Protein AF-R1G644-F1 (afdb_monomer_lite)

Structure (mmCIF, N/CA/C/O backbone):
data_AF-R1G644-F1
#
_entry.id   AF-R1G644-F1
#
loop_
_atom_site.group_PDB
_atom_site.id
_atom_site.type_symbol
_atom_site.label_atom_id
_atom_site.label_alt_id
_atom_site.label_comp_id
_atom_site.label_asym_id
_atom_site.label_entity_id
_atom_site.label_seq_id
_atom_site.pdbx_PDB_ins_code
_atom_site.Cartn_x
_atom_site.Cartn_y
_atom_site.Cartn_z
_atom_site.occupancy
_atom_site.B_iso_or_equiv
_atom_site.auth_seq_id
_atom_site.auth_comp_id
_atom_site.auth_asym_id
_atom_site.auth_atom_id
_atom_site.pdbx_PDB_model_num
ATOM 1 N N . MET A 1 1 ? -68.401 17.381 -18.841 1.00 56.94 1 MET A N 1
ATOM 2 C CA . MET A 1 1 ? -67.229 17.124 -17.977 1.00 56.94 1 MET A CA 1
ATOM 3 C C . MET A 1 1 ? -65.941 17.138 -18.787 1.00 56.94 1 MET A C 1
ATOM 5 O O . MET A 1 1 ? -65.345 18.198 -18.790 1.00 56.94 1 MET A O 1
ATOM 9 N N . LEU A 1 2 ? -65.553 16.094 -19.541 1.00 52.44 2 LEU A N 1
ATOM 10 C CA . LEU A 1 2 ? -64.225 16.064 -20.200 1.00 52.44 2 LEU A CA 1
ATOM 11 C C . LEU A 1 2 ? -63.877 17.315 -21.042 1.00 52.44 2 LEU A C 1
ATOM 13 O O . LEU A 1 2 ? -62.781 17.836 -20.904 1.00 52.44 2 LEU A O 1
ATOM 17 N N . ALA A 1 3 ? -64.809 17.825 -21.859 1.00 64.06 3 ALA A N 1
ATOM 18 C CA . ALA A 1 3 ? -64.589 19.040 -22.658 1.00 64.06 3 ALA A CA 1
ATOM 19 C C . ALA A 1 3 ? -64.316 20.290 -21.794 1.00 64.06 3 ALA A C 1
ATOM 21 O O . ALA A 1 3 ? -63.320 20.964 -22.008 1.00 64.06 3 ALA A O 1
ATOM 22 N N . SER A 1 4 ? -65.129 20.514 -20.756 1.00 72.19 4 SER A N 1
ATOM 23 C CA . SER A 1 4 ? -64.980 21.633 -19.808 1.00 72.19 4 SER A CA 1
ATOM 24 C C . SER A 1 4 ? -63.633 21.622 -19.079 1.00 72.19 4 SER A C 1
ATOM 26 O O . SER A 1 4 ? -63.078 22.678 -18.816 1.00 72.19 4 SER A O 1
ATOM 28 N N . TYR A 1 5 ? -63.101 20.434 -18.772 1.00 68.31 5 TYR A N 1
ATOM 29 C CA . TYR A 1 5 ? -61.785 20.287 -18.142 1.00 68.31 5 TYR A CA 1
ATOM 30 C C . TYR A 1 5 ? -60.635 20.576 -19.124 1.00 68.31 5 TYR A C 1
ATOM 32 O O . TYR A 1 5 ? -59.587 21.083 -18.737 1.00 68.31 5 TYR A O 1
ATOM 40 N N . ILE A 1 6 ? -60.835 20.291 -20.415 1.00 79.62 6 ILE A N 1
ATOM 41 C CA . ILE A 1 6 ? -59.893 20.675 -21.474 1.00 79.62 6 ILE A CA 1
ATOM 42 C C . ILE A 1 6 ? -59.939 22.194 -21.706 1.00 79.62 6 ILE A C 1
ATOM 44 O O . ILE A 1 6 ? -58.888 22.793 -21.901 1.00 79.62 6 ILE A O 1
ATOM 48 N N . GLU A 1 7 ? -61.113 22.829 -21.629 1.00 84.19 7 GLU A N 1
ATOM 49 C CA . GLU A 1 7 ? -61.245 24.293 -21.682 1.00 84.19 7 GLU A CA 1
ATOM 50 C C . GLU A 1 7 ? -60.553 24.973 -20.483 1.00 84.19 7 GLU A C 1
ATOM 52 O O . GLU A 1 7 ? -59.746 25.873 -20.704 1.00 84.19 7 GLU A O 1
ATOM 57 N N . GLU A 1 8 ? -60.735 24.484 -19.246 1.00 81.50 8 GLU A N 1
ATOM 58 C CA . GLU A 1 8 ? -59.981 24.966 -18.069 1.00 81.50 8 GLU A CA 1
ATOM 59 C C . GLU A 1 8 ? -58.456 24.843 -18.253 1.00 81.50 8 GLU A C 1
ATOM 61 O O . GLU A 1 8 ? -57.719 25.796 -18.000 1.00 81.50 8 GLU A O 1
ATOM 66 N N . LEU A 1 9 ? -57.968 23.692 -18.735 1.00 75.69 9 LEU A N 1
ATOM 67 C CA . LEU A 1 9 ? -56.535 23.473 -18.977 1.00 75.69 9 LEU A CA 1
ATOM 68 C C . LEU A 1 9 ? -55.963 24.340 -20.110 1.00 75.69 9 LEU A C 1
ATOM 70 O O . LEU A 1 9 ? -54.756 24.608 -20.115 1.00 75.69 9 LEU A O 1
ATOM 74 N N . LEU A 1 10 ? -56.793 24.767 -21.066 1.00 81.50 10 LEU A N 1
ATOM 75 C CA . LEU A 1 10 ? -56.404 25.676 -22.145 1.00 81.50 10 LEU A CA 1
ATOM 76 C C . LEU A 1 10 ? -56.365 27.132 -21.666 1.00 81.50 10 LEU A C 1
ATOM 78 O O . LEU A 1 10 ? -55.357 27.795 -21.908 1.00 81.50 10 LEU A O 1
ATOM 82 N N . GLU A 1 11 ? -57.382 27.600 -20.931 1.00 86.00 11 GLU A N 1
ATOM 83 C CA . GLU A 1 11 ? -57.360 28.934 -20.311 1.00 86.00 11 GLU A CA 1
ATOM 84 C C . GLU A 1 11 ? -56.160 29.097 -19.368 1.00 86.00 11 GLU A C 1
ATOM 86 O O . GLU A 1 11 ? -55.456 30.106 -19.427 1.00 86.00 11 GLU A O 1
ATOM 91 N N . GLU A 1 12 ? -55.882 28.101 -18.523 1.00 82.75 12 GLU A N 1
ATOM 92 C CA . GLU A 1 12 ? -54.762 28.174 -17.580 1.00 82.75 12 GLU A CA 1
ATOM 93 C C . GLU A 1 12 ? -53.403 28.138 -18.305 1.00 82.75 12 GLU A C 1
ATOM 95 O O . GLU A 1 12 ? -52.484 28.872 -17.941 1.00 82.75 12 GLU A O 1
ATOM 100 N N . ASN A 1 13 ? -53.281 27.384 -19.407 1.00 75.44 13 ASN A N 1
ATOM 101 C CA . ASN A 1 13 ? -52.099 27.453 -20.277 1.00 75.44 13 ASN A CA 1
ATOM 102 C C . ASN A 1 13 ? -51.906 28.844 -20.899 1.00 75.44 13 ASN A C 1
ATOM 104 O O . ASN A 1 13 ? -50.767 29.285 -21.062 1.00 75.44 13 ASN A O 1
ATOM 108 N N . GLU A 1 14 ? -52.986 29.530 -21.271 1.00 82.62 14 GLU A N 1
ATOM 109 C CA . GLU A 1 14 ? -52.919 30.870 -21.855 1.00 82.62 14 GLU A CA 1
ATOM 110 C C . GLU A 1 14 ? -52.507 31.914 -20.799 1.00 82.62 14 GLU A C 1
ATOM 112 O O . GLU A 1 14 ? -51.565 32.676 -21.032 1.00 82.62 14 GLU A O 1
ATOM 117 N N . ARG A 1 15 ? -53.074 31.852 -19.583 1.00 78.81 15 ARG A N 1
ATOM 118 C CA . ARG A 1 15 ? -52.656 32.675 -18.425 1.00 78.81 15 ARG A CA 1
ATOM 119 C C . ARG A 1 15 ? -51.181 32.482 -18.062 1.00 78.81 15 ARG A C 1
ATOM 121 O O . ARG A 1 15 ? -50.470 33.462 -17.823 1.00 78.81 15 ARG A O 1
ATOM 128 N N . LEU A 1 16 ? -50.699 31.236 -18.039 1.00 69.25 16 LEU A N 1
ATOM 129 C CA . LEU A 1 16 ? -49.292 30.920 -17.765 1.00 69.25 16 LEU A CA 1
ATOM 130 C C . LEU A 1 16 ? -48.363 31.439 -18.874 1.00 69.25 16 LEU A C 1
ATOM 132 O O . LEU A 1 16 ? -47.293 31.977 -18.583 1.00 69.25 16 LEU A O 1
ATOM 136 N N . ARG A 1 17 ? -48.777 31.349 -20.145 1.00 73.62 17 ARG A N 1
ATOM 137 C CA . ARG A 1 17 ? -48.009 31.880 -21.285 1.00 73.62 17 ARG A CA 1
ATOM 138 C C . ARG A 1 17 ? -47.917 33.399 -21.271 1.00 73.62 17 ARG A C 1
ATOM 140 O O . ARG A 1 17 ? -46.831 33.920 -21.508 1.00 73.62 17 ARG A O 1
ATOM 147 N N . ASP A 1 18 ? -48.996 34.106 -20.956 1.00 67.56 18 ASP A N 1
ATOM 148 C CA . ASP A 1 18 ? -48.973 35.570 -20.885 1.00 67.56 18 ASP A CA 1
ATOM 149 C C . ASP A 1 18 ? -48.249 36.085 -19.635 1.00 67.56 18 ASP A C 1
ATOM 151 O O . ASP A 1 18 ? -47.511 37.070 -19.718 1.00 67.56 18 ASP A O 1
ATOM 155 N N . SER A 1 19 ? -48.312 35.354 -18.518 1.00 66.06 19 SER A N 1
ATOM 156 C CA . SER A 1 19 ? -47.441 35.607 -17.360 1.00 66.06 19 SER A CA 1
ATOM 157 C C . SER A 1 19 ? -45.959 35.466 -17.731 1.00 66.06 19 SER A C 1
ATOM 159 O O . SER A 1 19 ? -45.160 36.350 -17.419 1.00 66.06 19 SER A O 1
ATOM 161 N N . ASN A 1 20 ? -45.594 34.413 -18.474 1.00 57.31 20 ASN A N 1
ATOM 162 C CA . ASN A 1 20 ? -44.212 34.192 -18.904 1.00 57.31 20 ASN A CA 1
ATOM 163 C C . ASN A 1 20 ? -43.753 35.151 -20.027 1.00 57.31 20 ASN A C 1
ATOM 165 O O . ASN A 1 20 ? -42.566 35.440 -20.169 1.00 57.31 20 ASN A O 1
ATOM 169 N N . ARG A 1 21 ? -44.678 35.696 -20.828 1.00 57.25 21 ARG A N 1
ATOM 170 C CA . ARG A 1 21 ? -44.375 36.775 -21.788 1.00 57.25 21 ARG A CA 1
ATOM 171 C C . ARG A 1 21 ? -44.094 38.092 -21.069 1.00 57.25 21 ARG A C 1
ATOM 173 O O . ARG A 1 21 ? -43.170 38.795 -21.465 1.00 57.25 21 ARG A O 1
ATOM 180 N N . ASN A 1 22 ? -44.817 38.388 -19.987 1.00 49.06 22 ASN A N 1
ATOM 181 C CA . ASN A 1 22 ? -44.555 39.569 -19.167 1.00 49.06 22 ASN A CA 1
ATOM 182 C C . ASN A 1 22 ? -43.185 39.492 -18.466 1.00 49.06 22 ASN A C 1
ATOM 184 O O . ASN A 1 22 ? -42.434 40.466 -18.535 1.00 49.06 22 ASN A O 1
ATOM 188 N N . SER A 1 23 ? -42.801 38.346 -17.885 1.00 50.41 23 SER A N 1
ATOM 189 C CA . SER A 1 23 ? -41.457 38.154 -17.301 1.00 50.41 23 SER A CA 1
ATOM 190 C C . SER A 1 23 ? -40.329 38.198 -18.345 1.00 50.41 23 SER A C 1
ATOM 192 O O . SER A 1 23 ? -39.257 38.734 -18.070 1.00 50.41 23 SER A O 1
ATOM 194 N N . SER A 1 24 ? -40.579 37.727 -19.572 1.00 42.78 24 SER A N 1
ATOM 195 C CA . SER A 1 24 ? -39.603 37.741 -20.679 1.00 42.78 24 SER A CA 1
ATOM 196 C C . SER A 1 24 ? -39.266 39.142 -21.225 1.00 42.78 24 SER A C 1
ATOM 198 O O . SER A 1 24 ? -38.386 39.274 -22.074 1.00 42.78 24 SER A O 1
ATOM 200 N N . SER A 1 25 ? -39.924 40.205 -20.749 1.00 38.16 25 SER A N 1
ATOM 201 C CA . SER A 1 25 ? -39.759 41.580 -21.261 1.00 38.16 25 SER A CA 1
ATOM 202 C C . SER A 1 25 ? -38.389 42.221 -20.974 1.00 38.16 25 SER A C 1
ATOM 204 O O . SER A 1 25 ? -38.117 43.312 -21.471 1.00 38.16 25 SER A O 1
ATOM 206 N N . ALA A 1 26 ? -37.545 41.589 -20.149 1.00 40.06 26 ALA A N 1
ATOM 207 C CA . ALA A 1 26 ? -36.379 42.215 -19.519 1.00 40.06 26 ALA A CA 1
ATOM 208 C C . ALA A 1 26 ? -35.017 41.561 -19.847 1.00 40.06 26 ALA A C 1
ATOM 210 O O . ALA A 1 26 ? -34.071 41.708 -19.076 1.00 40.06 26 ALA A O 1
ATOM 211 N N . SER A 1 27 ? -34.873 40.873 -20.988 1.00 35.47 27 SER A N 1
ATOM 212 C CA . SER A 1 27 ? -33.549 40.456 -21.488 1.00 35.47 27 SER A CA 1
ATOM 213 C C . SER A 1 27 ? -33.466 40.469 -23.018 1.00 35.47 27 SER A C 1
ATOM 215 O O . SER A 1 27 ? -33.859 39.522 -23.698 1.00 35.47 27 SER A O 1
ATOM 217 N N . ALA A 1 28 ? -32.940 41.565 -23.571 1.00 31.66 28 ALA A N 1
ATOM 218 C CA . ALA A 1 28 ? -32.570 41.665 -24.981 1.00 31.66 28 ALA A CA 1
ATOM 219 C C . ALA A 1 28 ? -31.059 41.423 -25.131 1.00 31.66 28 ALA A C 1
ATOM 221 O O . ALA A 1 28 ? -30.255 42.162 -24.563 1.00 31.66 28 ALA A O 1
ATOM 222 N N . LEU A 1 29 ? -30.670 40.398 -25.897 1.00 32.19 29 LEU A N 1
ATOM 223 C CA . LEU A 1 29 ? -29.263 40.034 -26.094 1.00 32.19 29 LEU A CA 1
ATOM 224 C C . LEU A 1 29 ? -28.493 41.093 -26.907 1.00 32.19 29 LEU A C 1
ATOM 226 O O . LEU A 1 29 ? -28.961 41.500 -27.973 1.00 32.19 29 LEU A O 1
ATOM 230 N N . PRO A 1 30 ? -27.245 41.403 -26.521 1.00 31.50 30 PRO A N 1
ATOM 231 C CA . PRO A 1 30 ? -26.204 41.850 -27.439 1.00 31.50 30 PRO A CA 1
ATOM 232 C C . PRO A 1 30 ? -25.427 40.650 -28.013 1.00 31.50 30 PRO A C 1
ATOM 234 O O . PRO A 1 30 ? -25.040 39.733 -27.292 1.00 31.50 30 PRO A O 1
ATOM 237 N N . THR A 1 31 ? -25.159 40.668 -29.319 1.00 31.69 31 THR A N 1
ATOM 238 C CA . THR A 1 31 ? -24.275 39.708 -30.011 1.00 31.69 31 THR A CA 1
ATOM 239 C C . THR A 1 31 ? -22.790 39.884 -29.635 1.00 31.69 31 THR A C 1
ATOM 241 O O . THR A 1 31 ? -22.399 40.973 -29.211 1.00 31.69 31 THR A O 1
ATOM 244 N N . PRO A 1 32 ? -21.942 38.845 -29.795 1.00 36.25 32 PRO A N 1
ATOM 245 C CA . PRO A 1 32 ? -20.604 38.805 -29.196 1.00 36.25 32 PRO A CA 1
ATOM 246 C C . PRO A 1 32 ? -19.585 39.740 -29.860 1.00 36.25 32 PRO A C 1
ATOM 248 O O . PRO A 1 32 ? -19.647 40.001 -31.061 1.00 36.25 32 PRO A O 1
ATOM 251 N N . ASN A 1 33 ? -18.587 40.166 -29.080 1.00 27.05 33 ASN A N 1
ATOM 252 C CA . ASN A 1 33 ? -17.349 40.775 -29.570 1.00 27.05 33 ASN A CA 1
ATOM 253 C C . ASN A 1 33 ? -16.166 40.468 -28.632 1.00 27.05 33 ASN A C 1
ATOM 255 O O . ASN A 1 33 ? -16.351 40.031 -27.498 1.00 27.05 33 ASN A O 1
ATOM 259 N N . THR A 1 34 ? -14.949 40.643 -29.144 1.00 26.47 34 THR A N 1
ATOM 260 C CA . THR A 1 34 ? -13.733 39.973 -28.647 1.00 26.47 34 THR A CA 1
ATOM 261 C C . THR A 1 34 ? -12.856 40.847 -27.730 1.00 26.47 34 THR A C 1
ATOM 263 O O . THR A 1 34 ? -12.766 42.058 -27.925 1.00 26.47 34 THR A O 1
ATOM 266 N N . THR A 1 35 ? -12.017 40.176 -26.922 1.00 26.33 35 THR A N 1
ATOM 267 C CA . THR A 1 35 ? -10.685 40.600 -26.397 1.00 26.33 35 THR A CA 1
ATOM 268 C C . THR A 1 35 ? -10.574 41.325 -25.036 1.00 26.33 35 THR A C 1
ATOM 270 O O . THR A 1 35 ? -11.475 42.015 -24.581 1.00 26.33 35 THR A O 1
ATOM 273 N N . THR A 1 36 ? -9.365 41.190 -24.457 1.00 27.02 36 THR A N 1
ATOM 274 C CA . THR A 1 36 ? -8.696 41.992 -23.396 1.00 27.02 36 THR A CA 1
ATOM 275 C C . THR A 1 36 ? -9.156 41.903 -21.929 1.00 27.02 36 THR A C 1
ATOM 277 O O . THR A 1 36 ? -9.916 42.728 -21.445 1.00 27.02 36 THR A O 1
ATOM 280 N N . VAL A 1 37 ? -8.549 40.940 -21.218 1.00 29.06 37 VAL A N 1
ATOM 281 C CA . VAL A 1 37 ? -7.791 41.068 -19.943 1.00 29.06 37 VAL A CA 1
ATOM 282 C C . VAL A 1 37 ? -7.935 42.371 -19.126 1.00 29.06 37 VAL A C 1
ATOM 284 O O . VAL A 1 37 ? -7.459 43.414 -19.573 1.00 29.06 37 VAL A O 1
ATOM 287 N N . ALA A 1 38 ? -8.394 42.246 -17.871 1.00 27.06 38 ALA A N 1
ATOM 288 C CA . ALA A 1 38 ? -7.902 42.959 -16.674 1.00 27.06 38 ALA A CA 1
ATOM 289 C C . ALA A 1 38 ? -8.466 42.303 -15.386 1.00 27.06 38 ALA A C 1
ATOM 291 O O . ALA A 1 38 ? -9.475 41.603 -15.451 1.00 27.06 38 ALA A O 1
ATOM 292 N N . ASP A 1 39 ? -7.817 42.514 -14.237 1.00 28.56 39 ASP A N 1
ATOM 293 C CA . ASP A 1 39 ? -8.126 41.861 -12.953 1.00 28.56 39 ASP A CA 1
ATOM 294 C C . ASP A 1 39 ? -9.308 42.481 -12.177 1.00 28.56 39 ASP A C 1
ATOM 296 O O . ASP A 1 39 ? -9.438 43.704 -12.103 1.00 28.56 39 ASP A O 1
ATOM 300 N N . ALA A 1 40 ? -10.098 41.634 -11.502 1.00 27.23 40 ALA A N 1
ATOM 301 C CA . ALA A 1 40 ? -10.923 41.993 -10.341 1.00 27.23 40 ALA A CA 1
ATOM 302 C C . ALA A 1 40 ? -11.304 40.739 -9.523 1.00 27.23 40 ALA A C 1
ATOM 304 O O . ALA A 1 40 ? -11.810 39.768 -10.082 1.00 27.23 40 ALA A O 1
ATOM 305 N N . GLU A 1 41 ? -11.112 40.772 -8.201 1.00 33.72 41 GLU A N 1
ATOM 306 C CA . GLU A 1 41 ? -11.758 39.828 -7.274 1.00 33.72 41 GLU A CA 1
ATOM 307 C C . GLU A 1 41 ? -13.231 40.219 -7.049 1.00 33.72 41 GLU A C 1
ATOM 309 O O . GLU A 1 41 ? -13.542 41.412 -6.981 1.00 33.72 41 GLU A O 1
ATOM 314 N N . PRO A 1 42 ? -14.120 39.241 -6.810 1.00 30.30 42 PRO A N 1
ATOM 315 C CA . PRO A 1 42 ? -15.331 39.457 -6.029 1.00 30.30 42 PRO A CA 1
ATOM 316 C C . PRO A 1 42 ? -15.363 38.589 -4.761 1.00 30.30 42 PRO A C 1
ATOM 318 O O . PRO A 1 42 ? -15.124 37.383 -4.787 1.00 30.30 42 PRO A O 1
ATOM 321 N N . GLN A 1 43 ? -15.728 39.218 -3.645 1.00 27.02 43 GLN A N 1
ATOM 322 C CA . GLN A 1 43 ? -16.174 38.536 -2.430 1.00 27.02 43 GLN A CA 1
ATOM 323 C C . GLN A 1 43 ? -17.667 38.191 -2.549 1.00 27.02 43 GLN A C 1
ATOM 325 O O . GLN A 1 43 ? -18.418 38.968 -3.135 1.00 27.02 43 GLN A O 1
ATOM 330 N N . GLY A 1 44 ? -18.103 37.132 -1.861 1.00 28.59 44 GLY A N 1
ATOM 331 C CA . GLY A 1 44 ? -19.493 36.990 -1.410 1.00 28.59 44 GLY A CA 1
ATOM 332 C C . GLY A 1 44 ? -20.418 36.094 -2.243 1.00 28.59 44 GLY A C 1
ATOM 333 O O . GLY A 1 44 ? -20.444 36.150 -3.465 1.00 28.59 44 GLY A O 1
ATOM 334 N N . ASP A 1 45 ? -21.194 35.306 -1.499 1.00 32.84 45 ASP A N 1
ATOM 335 C CA . ASP A 1 45 ? -22.561 34.852 -1.765 1.00 32.84 45 ASP A CA 1
ATOM 336 C C . ASP A 1 45 ? -22.882 34.196 -3.123 1.00 32.84 45 ASP A C 1
ATOM 338 O O . ASP A 1 45 ? -23.320 34.831 -4.079 1.00 32.84 45 ASP A O 1
ATOM 342 N N . ALA A 1 46 ? -22.808 32.861 -3.131 1.00 27.92 46 ALA A N 1
ATOM 343 C CA . ALA A 1 46 ? -23.511 32.000 -4.080 1.00 27.92 46 ALA A CA 1
ATOM 344 C C . ALA A 1 46 ? -24.107 30.790 -3.335 1.00 27.92 46 ALA A C 1
ATOM 346 O O . ALA A 1 46 ? -23.430 29.787 -3.109 1.00 27.92 46 ALA A O 1
ATOM 347 N N . ALA A 1 47 ? -25.372 30.912 -2.928 1.00 33.94 47 ALA A N 1
ATOM 348 C CA . ALA A 1 47 ? -26.212 29.796 -2.495 1.00 33.94 47 ALA A CA 1
ATOM 349 C C . ALA A 1 47 ? -27.201 29.430 -3.616 1.00 33.94 47 ALA A C 1
ATOM 351 O O . ALA A 1 47 ? -27.535 30.284 -4.434 1.00 33.94 47 ALA A O 1
ATOM 352 N N . ASP A 1 48 ? -27.644 28.172 -3.615 1.00 38.06 48 ASP A N 1
ATOM 353 C CA . ASP A 1 48 ? -28.742 27.579 -4.391 1.00 38.06 48 ASP A CA 1
ATOM 354 C C . ASP A 1 48 ? -28.810 27.857 -5.905 1.00 38.06 48 ASP A C 1
ATOM 356 O O . ASP A 1 48 ? -29.264 28.911 -6.347 1.00 38.06 48 ASP A O 1
ATOM 360 N N . ASN A 1 49 ? -28.466 26.834 -6.706 1.00 33.88 49 ASN A N 1
ATOM 361 C CA . ASN A 1 49 ? -29.259 26.330 -7.850 1.00 33.88 49 ASN A CA 1
ATOM 362 C C . ASN A 1 49 ? -28.545 25.136 -8.538 1.00 33.88 49 ASN A C 1
ATOM 364 O O . ASN A 1 49 ? -27.929 25.307 -9.586 1.00 33.88 49 ASN A O 1
ATOM 368 N N . ASP A 1 50 ? -28.627 23.929 -7.958 1.00 35.53 50 ASP A N 1
ATOM 369 C CA . ASP A 1 50 ? -28.135 22.674 -8.590 1.00 35.53 50 ASP A CA 1
ATOM 370 C C . ASP A 1 50 ? -29.083 21.460 -8.390 1.00 35.53 50 ASP A C 1
ATOM 372 O O . ASP A 1 50 ? -28.860 20.377 -8.922 1.00 35.53 50 ASP A O 1
ATOM 376 N N . ASP A 1 51 ? -30.185 21.620 -7.644 1.00 40.84 51 ASP A N 1
ATOM 377 C CA . ASP A 1 51 ? -31.034 20.503 -7.178 1.00 40.84 51 ASP A CA 1
ATOM 378 C C . ASP A 1 51 ? -32.140 20.062 -8.173 1.00 40.84 51 ASP A C 1
ATOM 380 O O . ASP A 1 51 ? -32.994 19.239 -7.839 1.00 40.84 51 ASP A O 1
ATOM 384 N N . THR A 1 52 ? -32.167 20.599 -9.401 1.00 40.22 52 THR A N 1
ATOM 385 C CA . THR A 1 52 ? -33.309 20.458 -10.334 1.00 40.22 52 THR A CA 1
ATOM 386 C C . THR A 1 52 ? -33.121 19.487 -11.508 1.00 40.22 52 THR A C 1
ATOM 388 O O . THR A 1 52 ? -34.111 19.167 -12.167 1.00 40.22 52 THR A O 1
ATOM 391 N N . GLU A 1 53 ? -31.923 18.938 -11.751 1.00 43.44 53 GLU A N 1
ATOM 392 C CA . GLU A 1 53 ? -31.688 17.934 -12.810 1.00 43.44 53 GLU A CA 1
ATOM 393 C C . GLU A 1 53 ? -31.202 16.575 -12.266 1.00 43.44 53 GLU A C 1
ATOM 395 O O . GLU A 1 53 ? -30.029 16.208 -12.362 1.00 43.44 53 GLU A O 1
ATOM 400 N N . ARG A 1 54 ? -32.130 15.757 -11.742 1.00 43.25 54 ARG A N 1
ATOM 401 C CA . ARG A 1 54 ? -31.864 14.341 -11.418 1.00 43.25 54 ARG A CA 1
ATOM 402 C C . ARG A 1 54 ? -32.913 13.371 -11.957 1.00 43.25 54 ARG A C 1
ATOM 404 O O . ARG A 1 54 ? -34.108 13.640 -11.971 1.00 43.25 54 ARG A O 1
ATOM 411 N N . ASN A 1 55 ? -32.430 12.211 -12.404 1.00 44.03 55 ASN A N 1
ATOM 412 C CA . ASN A 1 55 ? -33.239 11.154 -13.008 1.00 44.03 55 ASN A CA 1
ATOM 413 C C . ASN A 1 55 ? -34.053 10.396 -11.933 1.00 44.03 55 ASN A C 1
ATOM 415 O O . ASN A 1 55 ? -33.436 9.758 -11.077 1.00 44.03 55 ASN A O 1
ATOM 419 N N . PRO A 1 56 ? -35.401 10.386 -11.992 1.00 49.97 56 PRO A N 1
ATOM 420 C CA . PRO A 1 56 ? -36.256 9.768 -10.973 1.00 49.97 56 PRO A CA 1
ATOM 421 C C . PRO A 1 56 ? -36.246 8.226 -10.964 1.00 49.97 56 PRO A C 1
ATOM 423 O O . PRO A 1 56 ? -36.972 7.625 -10.185 1.00 49.97 56 PRO A O 1
ATOM 426 N N . LEU A 1 57 ? -35.442 7.571 -11.811 1.00 40.28 57 LEU A N 1
ATOM 427 C CA . LEU A 1 57 ? -35.246 6.111 -11.809 1.00 40.28 57 LEU A CA 1
ATOM 428 C C . LEU A 1 57 ? -34.063 5.640 -10.935 1.00 40.28 57 LEU A C 1
ATOM 430 O O . LEU A 1 57 ? -33.719 4.461 -10.961 1.00 40.28 57 LEU A O 1
ATOM 434 N N . LEU A 1 58 ? -33.415 6.546 -10.194 1.00 42.94 58 LEU A N 1
ATOM 435 C CA . LEU A 1 58 ? -32.314 6.242 -9.273 1.00 42.94 58 LEU A CA 1
ATOM 436 C C . LEU A 1 58 ? -32.741 6.511 -7.823 1.00 42.94 58 LEU A C 1
ATOM 438 O O . LEU A 1 58 ? -32.362 7.524 -7.237 1.00 42.94 58 LEU A O 1
ATOM 442 N N . GLU A 1 59 ? -33.536 5.601 -7.257 1.00 43.25 59 GLU A N 1
ATOM 443 C CA . GLU A 1 59 ? -33.979 5.672 -5.854 1.00 43.25 59 GLU A CA 1
ATOM 444 C C . GLU A 1 59 ? -32.797 5.502 -4.869 1.00 43.25 59 GLU A C 1
ATOM 446 O O . GLU A 1 59 ? -32.753 6.158 -3.827 1.00 43.25 59 GLU A O 1
ATOM 451 N N . ASP A 1 60 ? -31.777 4.716 -5.238 1.00 40.72 60 ASP A N 1
ATOM 452 C CA . ASP A 1 60 ? -30.545 4.542 -4.457 1.00 40.72 60 ASP A CA 1
ATOM 453 C C . ASP A 1 60 ? -29.579 5.736 -4.598 1.00 40.72 60 ASP A C 1
ATOM 455 O O . ASP A 1 60 ? -28.751 5.820 -5.516 1.00 40.72 60 ASP A O 1
ATOM 459 N N . ARG A 1 61 ? -29.612 6.656 -3.624 1.00 43.38 61 ARG A N 1
ATOM 460 C CA . ARG A 1 61 ? -28.615 7.734 -3.477 1.00 43.38 61 ARG A CA 1
ATOM 461 C C . ARG A 1 61 ? -27.278 7.174 -2.968 1.00 43.38 61 ARG A C 1
ATOM 463 O O . ARG A 1 61 ? -26.978 7.259 -1.782 1.00 43.38 61 ARG A O 1
ATOM 470 N N . ALA A 1 62 ? -26.453 6.638 -3.869 1.00 42.47 62 ALA A N 1
ATOM 471 C CA . ALA A 1 62 ? -25.115 6.140 -3.532 1.00 42.47 62 ALA A CA 1
ATOM 472 C C . ALA A 1 62 ? -24.273 7.160 -2.727 1.00 42.47 62 ALA A C 1
ATOM 474 O O . ALA A 1 62 ? -24.390 8.376 -2.917 1.00 42.47 62 ALA A O 1
ATOM 475 N N . TRP A 1 63 ? -23.422 6.649 -1.825 1.00 49.62 63 TRP A N 1
ATOM 476 C CA . TRP A 1 63 ? -22.679 7.428 -0.824 1.00 49.62 63 TRP A CA 1
ATOM 477 C C . TRP A 1 63 ? -21.624 8.346 -1.468 1.00 49.62 63 TRP A C 1
ATOM 479 O O . TRP A 1 63 ? -20.451 7.997 -1.630 1.00 49.62 63 TRP A O 1
ATOM 489 N N . PHE A 1 64 ? -22.059 9.551 -1.828 1.00 42.09 64 PHE A N 1
ATOM 490 C CA . PHE A 1 64 ? -21.240 10.618 -2.387 1.00 42.09 64 PHE A CA 1
ATOM 491 C C . PHE A 1 64 ? -21.219 11.808 -1.426 1.00 42.09 64 PHE A C 1
ATOM 493 O O . PHE A 1 64 ? -22.249 12.443 -1.197 1.00 42.09 64 PHE A O 1
ATOM 500 N N . PHE A 1 65 ? -20.044 12.135 -0.884 1.00 47.41 65 PHE A N 1
ATOM 501 C CA . PHE A 1 65 ? -19.850 13.390 -0.159 1.00 47.41 65 PHE A CA 1
ATOM 502 C C . PHE A 1 65 ? -19.699 14.551 -1.152 1.00 47.41 65 PHE A C 1
ATOM 504 O O . PHE A 1 65 ? -18.732 14.535 -1.918 1.00 47.41 65 PHE A O 1
ATOM 511 N N . PRO A 1 66 ? -20.572 15.576 -1.122 1.00 41.06 66 PRO A N 1
ATOM 512 C CA . PRO A 1 66 ? -20.279 16.845 -1.769 1.00 41.06 66 PRO A CA 1
ATOM 513 C C . PRO A 1 66 ? -19.194 17.560 -0.953 1.00 41.06 66 PRO A C 1
ATOM 515 O O . PRO A 1 66 ? -19.446 18.091 0.130 1.00 41.06 66 PRO A O 1
ATOM 518 N N . MET A 1 67 ? -17.962 17.540 -1.455 1.00 43.84 67 MET A N 1
ATOM 519 C CA . MET A 1 67 ? -16.947 18.516 -1.060 1.00 43.84 67 MET A CA 1
ATOM 520 C C . MET A 1 67 ? -17.096 19.720 -1.991 1.00 43.84 67 MET A C 1
ATOM 522 O O . MET A 1 67 ? -17.394 19.538 -3.167 1.00 43.84 67 MET A O 1
ATOM 526 N N . ASN A 1 68 ? -16.923 20.943 -1.481 1.00 43.22 68 ASN A N 1
ATOM 527 C CA . ASN A 1 68 ? -17.056 22.156 -2.297 1.00 43.22 68 ASN A CA 1
ATOM 528 C C . ASN A 1 68 ? -15.766 22.419 -3.102 1.00 43.22 68 ASN A C 1
ATOM 530 O O . ASN A 1 68 ? -15.057 23.402 -2.897 1.00 43.22 68 ASN A O 1
ATOM 534 N N . THR A 1 69 ? -15.436 21.453 -3.956 1.00 41.12 69 THR A N 1
ATOM 535 C CA . THR A 1 69 ? -14.337 21.419 -4.924 1.00 41.12 69 THR A CA 1
ATOM 536 C C . THR A 1 69 ? -14.863 20.734 -6.186 1.00 41.12 69 THR A C 1
ATOM 538 O O . THR A 1 69 ? -15.693 19.832 -6.100 1.00 41.12 69 THR A O 1
ATOM 541 N N . ALA A 1 70 ? -14.399 21.144 -7.369 1.00 42.72 70 ALA A N 1
ATOM 542 C CA . ALA A 1 70 ? -14.919 20.671 -8.661 1.00 42.72 70 ALA A CA 1
ATOM 543 C C . ALA A 1 70 ? -14.434 19.251 -9.051 1.00 42.72 70 ALA A C 1
ATOM 545 O O . ALA A 1 70 ? -14.065 18.997 -10.197 1.00 42.72 70 ALA A O 1
ATOM 546 N N . GLU A 1 71 ? -14.388 18.331 -8.086 1.00 51.94 71 GLU A N 1
ATOM 547 C CA . GLU A 1 71 ? -13.783 17.003 -8.201 1.00 51.94 71 GLU A CA 1
ATOM 548 C C . GLU A 1 71 ? -14.800 15.872 -7.989 1.00 51.94 71 GLU A C 1
ATOM 550 O O . GLU A 1 71 ? -15.847 16.033 -7.365 1.00 51.94 71 GLU A O 1
ATOM 555 N N . MET A 1 72 ? -14.479 14.686 -8.513 1.00 47.28 72 MET A N 1
ATOM 556 C CA . MET A 1 72 ? -15.334 13.502 -8.409 1.00 47.28 72 MET A CA 1
ATOM 557 C C . MET A 1 72 ? -15.525 13.079 -6.935 1.00 47.28 72 MET A C 1
ATOM 559 O O . MET A 1 72 ? -14.529 12.888 -6.232 1.00 47.28 72 MET A O 1
ATOM 563 N N . PRO A 1 73 ? -16.767 12.850 -6.461 1.00 54.41 73 PRO A N 1
ATOM 564 C CA . PRO A 1 73 ? -17.027 12.543 -5.058 1.00 54.41 73 PRO A CA 1
ATOM 565 C C . PRO A 1 73 ? -16.363 11.234 -4.607 1.00 54.41 73 PRO A C 1
ATOM 567 O O . PRO A 1 73 ? -16.451 10.192 -5.263 1.00 54.41 73 PRO A O 1
ATOM 570 N N . ILE A 1 74 ? -15.713 11.285 -3.442 1.00 55.03 74 ILE A N 1
ATOM 571 C CA . ILE A 1 74 ? -14.913 10.182 -2.897 1.00 55.03 74 ILE A CA 1
ATOM 572 C C . ILE A 1 74 ? -15.833 9.086 -2.338 1.00 55.03 74 ILE A C 1
ATOM 574 O O . ILE A 1 74 ? -16.265 9.145 -1.186 1.00 55.03 74 ILE A O 1
ATOM 578 N N . HIS A 1 75 ? -16.096 8.054 -3.141 1.00 55.97 75 HIS A N 1
ATOM 579 C CA . HIS A 1 75 ? -16.767 6.840 -2.675 1.00 55.97 75 HIS A CA 1
ATOM 580 C C . HIS A 1 75 ? -15.875 6.061 -1.691 1.00 55.97 75 HIS A C 1
ATOM 582 O O . HIS A 1 75 ? -14.793 5.583 -2.053 1.00 55.97 75 HIS A O 1
ATOM 588 N N . ILE A 1 76 ? -16.362 5.880 -0.462 1.00 60.38 76 ILE A N 1
ATOM 589 C CA . ILE A 1 76 ? -15.757 5.025 0.565 1.00 60.38 76 ILE A CA 1
ATOM 590 C C . ILE A 1 76 ? -16.679 3.819 0.757 1.00 60.38 76 ILE A C 1
ATOM 592 O O . ILE A 1 76 ? -17.798 3.971 1.230 1.00 60.38 76 ILE A O 1
ATOM 596 N N . GLY A 1 77 ? -16.213 2.623 0.387 1.00 57.03 77 GLY A N 1
ATOM 597 C CA . GLY A 1 77 ? -16.974 1.391 0.617 1.00 57.03 77 GLY A CA 1
ATOM 598 C C . GLY A 1 77 ? -17.050 1.048 2.106 1.00 57.03 77 GLY A C 1
ATOM 599 O O . GLY A 1 77 ? -16.080 1.248 2.836 1.00 57.03 77 GLY A O 1
ATOM 600 N N . GLU A 1 78 ? -18.179 0.499 2.550 1.00 57.50 78 GLU A N 1
ATOM 601 C CA . GLU A 1 78 ? -18.469 0.287 3.978 1.00 57.50 78 GLU A CA 1
ATOM 602 C C . GLU A 1 78 ? -17.495 -0.676 4.675 1.00 57.50 78 GLU A C 1
ATOM 604 O O . GLU A 1 78 ? -17.187 -0.502 5.851 1.00 57.50 78 GLU A O 1
ATOM 609 N N . ALA A 1 79 ? -16.927 -1.628 3.928 1.00 56.88 79 ALA A N 1
ATOM 610 C CA . ALA A 1 79 ? -15.893 -2.554 4.394 1.00 56.88 79 ALA A CA 1
ATOM 611 C C . ALA A 1 79 ? -14.480 -1.929 4.526 1.00 56.88 79 ALA A C 1
ATOM 613 O O . ALA A 1 79 ? -13.507 -2.651 4.734 1.00 56.88 79 ALA A O 1
ATOM 614 N N . ALA A 1 80 ? -14.323 -0.610 4.364 1.00 73.56 80 ALA A N 1
ATOM 615 C CA . ALA A 1 80 ? -13.048 0.078 4.565 1.00 73.56 80 ALA A CA 1
ATOM 616 C C . ALA A 1 80 ? -12.839 0.467 6.038 1.00 73.56 80 ALA A C 1
ATOM 618 O O . ALA A 1 80 ? -13.739 1.013 6.674 1.00 73.56 80 ALA A O 1
ATOM 619 N N . ASP A 1 81 ? -11.618 0.320 6.560 1.00 84.44 81 ASP A N 1
ATOM 620 C CA . ASP A 1 81 ? -11.310 0.592 7.977 1.00 84.44 81 ASP A CA 1
ATOM 621 C C . ASP A 1 81 ? -11.656 2.031 8.406 1.00 84.44 81 ASP A C 1
ATOM 623 O O . ASP A 1 81 ? -12.031 2.270 9.546 1.00 84.44 81 ASP A O 1
ATOM 627 N N . ALA A 1 82 ? -11.565 3.003 7.491 1.00 82.12 82 ALA A N 1
ATOM 628 C CA . ALA A 1 82 ? -11.928 4.404 7.741 1.00 82.12 82 ALA A CA 1
ATOM 629 C C . ALA A 1 82 ? -13.451 4.618 7.899 1.00 82.12 82 ALA A C 1
ATOM 631 O O . ALA A 1 82 ? -13.886 5.453 8.704 1.00 82.12 82 ALA A O 1
ATOM 632 N N . ALA A 1 83 ? -14.258 3.826 7.181 1.00 79.56 83 ALA A N 1
ATOM 633 C CA . ALA A 1 83 ? -15.702 3.761 7.376 1.00 79.56 83 ALA A CA 1
ATOM 634 C C . ALA A 1 83 ? -16.022 3.049 8.693 1.00 79.56 83 ALA A C 1
ATOM 636 O O . ALA A 1 83 ? -16.766 3.597 9.501 1.00 79.56 83 ALA A O 1
ATOM 637 N N . PHE A 1 84 ? -15.383 1.910 8.979 1.00 84.56 84 PHE A N 1
ATOM 638 C CA . PHE A 1 84 ? -15.559 1.182 10.240 1.00 84.56 84 PHE A CA 1
ATOM 639 C C . PHE A 1 84 ? -15.185 2.031 11.472 1.00 84.56 84 PHE A C 1
ATOM 641 O O . PHE A 1 84 ? -15.987 2.171 12.391 1.00 84.56 84 PHE A O 1
ATOM 648 N N . ALA A 1 85 ? -14.047 2.730 11.448 1.00 86.94 85 ALA A N 1
ATOM 649 C CA . ALA A 1 85 ? -13.649 3.702 12.473 1.00 86.94 85 ALA A CA 1
ATOM 650 C C . ALA A 1 85 ? -14.525 4.975 12.500 1.00 86.94 85 ALA A C 1
ATOM 652 O O . ALA A 1 85 ? -14.407 5.803 13.403 1.00 86.94 85 ALA A O 1
ATOM 653 N N . THR A 1 86 ? -15.407 5.177 11.519 1.00 81.94 86 THR A N 1
ATOM 654 C CA . THR A 1 86 ? -16.470 6.193 11.582 1.00 81.94 86 THR A CA 1
ATOM 655 C C . THR A 1 86 ? -17.743 5.614 12.198 1.00 81.94 86 THR A C 1
ATOM 657 O O . THR A 1 86 ? -18.286 6.245 13.099 1.00 81.94 86 THR A O 1
ATOM 660 N N . ARG A 1 87 ? -18.150 4.391 11.826 1.00 80.38 87 ARG A N 1
ATOM 661 C CA . ARG A 1 87 ? -19.258 3.650 12.458 1.00 80.38 87 ARG A CA 1
ATOM 662 C C . ARG A 1 87 ? -19.023 3.452 13.961 1.00 80.38 87 ARG A C 1
ATOM 664 O O . ARG A 1 87 ? -19.919 3.723 14.745 1.00 80.38 87 ARG A O 1
ATOM 671 N N . PHE A 1 88 ? -17.804 3.100 14.376 1.00 86.56 88 PHE A N 1
ATOM 672 C CA . PHE A 1 88 ? -17.404 3.010 15.789 1.00 86.56 88 PHE A CA 1
ATOM 673 C C . PHE A 1 88 ? -17.659 4.312 16.567 1.00 86.56 88 PHE A C 1
ATOM 675 O O . PHE A 1 88 ? -18.230 4.284 17.650 1.00 86.56 88 PHE A O 1
ATOM 682 N N . ARG A 1 89 ? -17.287 5.465 15.996 1.00 86.81 89 ARG A N 1
ATOM 683 C CA . ARG A 1 89 ? -17.509 6.784 16.616 1.00 86.81 89 ARG A CA 1
ATOM 684 C C . ARG A 1 89 ? -18.994 7.146 16.693 1.00 86.81 89 ARG A C 1
ATOM 686 O O . ARG A 1 89 ? -19.431 7.691 17.698 1.00 86.81 89 ARG A O 1
ATOM 693 N N . GLN A 1 90 ? -19.758 6.809 15.653 1.00 83.06 90 GLN A N 1
ATOM 694 C CA . GLN A 1 90 ? -21.217 6.971 15.615 1.00 83.06 90 GLN A CA 1
ATOM 695 C C . GLN A 1 90 ? -21.926 6.062 16.642 1.00 83.06 90 GLN A C 1
ATOM 697 O O . GLN A 1 90 ? -22.913 6.469 17.233 1.00 83.06 90 GLN A O 1
ATOM 702 N N . ALA A 1 91 ? -21.408 4.859 16.905 1.00 82.81 91 ALA A N 1
ATOM 703 C CA . ALA A 1 91 ? -21.989 3.907 17.858 1.00 82.81 91 ALA A CA 1
ATOM 704 C C . ALA A 1 91 ? -21.713 4.228 19.345 1.00 82.81 91 ALA A C 1
ATOM 706 O O . ALA A 1 91 ? -22.264 3.561 20.218 1.00 82.81 91 ALA A O 1
ATOM 707 N N . LEU A 1 92 ? -20.859 5.215 19.643 1.00 83.50 92 LEU A N 1
ATOM 708 C CA . LEU A 1 92 ? -20.478 5.615 21.008 1.00 83.50 92 LEU A CA 1
ATOM 709 C C . LEU A 1 92 ? -21.010 6.997 21.429 1.00 83.50 92 LEU A C 1
ATOM 711 O O . LEU A 1 92 ? -20.734 7.441 22.545 1.00 83.50 92 LEU A O 1
ATOM 715 N N . SER A 1 93 ? -21.726 7.698 20.548 1.00 79.88 93 SER A N 1
ATOM 716 C CA . SER A 1 93 ? -22.211 9.058 20.788 1.00 79.88 93 SER A CA 1
ATOM 717 C C . SER A 1 93 ? -23.435 9.358 19.929 1.00 79.88 93 SER A C 1
ATOM 719 O O . SER A 1 93 ? -23.381 9.194 18.712 1.00 79.88 93 SER A O 1
ATOM 721 N N . ASP A 1 94 ? -24.485 9.913 20.538 1.00 73.00 94 ASP A N 1
ATOM 722 C CA . ASP A 1 94 ? -25.717 10.343 19.854 1.00 73.00 94 ASP A CA 1
ATOM 723 C C . ASP A 1 94 ? -25.498 11.506 18.857 1.00 73.00 94 ASP A C 1
ATOM 725 O O . ASP A 1 94 ? -26.424 11.951 18.178 1.00 73.00 94 ASP A O 1
ATOM 729 N N . THR A 1 95 ? -24.275 12.041 18.762 1.00 73.69 95 THR A N 1
ATOM 730 C CA . THR A 1 95 ? -23.930 13.125 17.835 1.00 73.69 95 THR A CA 1
ATOM 731 C C . THR A 1 95 ? -23.529 12.591 16.455 1.00 73.69 95 THR A C 1
ATOM 733 O O . THR A 1 95 ? -22.753 11.640 16.321 1.00 73.69 95 THR A O 1
ATOM 736 N N . GLN A 1 96 ? -24.039 13.226 15.390 1.00 71.38 96 GLN A N 1
ATOM 737 C CA . GLN A 1 96 ? -23.840 12.760 14.013 1.00 71.38 96 GLN A CA 1
ATOM 738 C C . GLN A 1 96 ? -22.394 12.971 13.525 1.00 71.38 96 GLN A C 1
ATOM 740 O O . GLN A 1 96 ? -22.039 13.963 12.883 1.00 71.38 96 GLN A O 1
ATOM 745 N N . HIS A 1 97 ? -21.546 11.983 13.793 1.00 73.31 97 HIS A N 1
ATOM 746 C CA . HIS A 1 97 ? -20.151 11.982 13.383 1.00 73.31 97 HIS A CA 1
ATOM 747 C C . HIS A 1 97 ? -19.991 11.840 11.865 1.00 73.31 97 HIS A C 1
ATOM 749 O O . HIS A 1 97 ? -20.266 10.789 11.282 1.00 73.31 97 HIS A O 1
ATOM 755 N N . ARG A 1 98 ? -19.460 12.886 11.221 1.00 73.62 98 ARG A N 1
ATOM 756 C CA . ARG A 1 98 ? -19.059 12.851 9.806 1.00 73.62 98 ARG A CA 1
ATOM 757 C C . ARG A 1 98 ? -17.814 11.970 9.603 1.00 73.62 98 ARG A C 1
ATOM 759 O O . ARG A 1 98 ? -16.968 11.827 10.497 1.00 73.62 98 ARG A O 1
ATOM 766 N N . HIS A 1 99 ? -17.693 11.382 8.413 1.00 77.19 99 HIS A N 1
ATOM 767 C CA . HIS A 1 99 ? -16.480 10.680 7.982 1.00 77.19 99 HIS A CA 1
ATOM 768 C C . HIS A 1 99 ? -15.334 11.684 7.777 1.00 77.19 99 HIS A C 1
ATOM 770 O O . HIS A 1 99 ? -15.563 12.799 7.311 1.00 77.19 99 HIS A O 1
ATOM 776 N N . ILE A 1 100 ? -14.098 11.293 8.092 1.00 80.19 100 ILE A N 1
ATOM 777 C CA . ILE A 1 100 ? -12.914 12.141 7.886 1.00 80.19 100 ILE A CA 1
ATOM 778 C C . ILE A 1 100 ? -12.434 11.950 6.436 1.00 80.19 100 ILE A C 1
ATOM 780 O O . ILE A 1 100 ? -12.056 10.836 6.074 1.00 80.19 100 ILE A O 1
ATOM 784 N N . PRO A 1 101 ? -12.494 12.970 5.561 1.00 71.81 101 PRO A N 1
ATOM 785 C CA . PRO A 1 101 ? -12.176 12.795 4.148 1.00 71.81 101 PRO A CA 1
ATOM 786 C C . PRO A 1 101 ? -10.683 12.532 3.920 1.00 71.81 101 PRO A C 1
ATOM 788 O O . PRO A 1 101 ? -9.821 12.993 4.673 1.00 71.81 101 PRO A O 1
ATOM 791 N N . ARG A 1 102 ? -10.396 11.822 2.825 1.00 73.38 102 ARG A N 1
ATOM 792 C CA . ARG A 1 102 ? -9.047 11.632 2.288 1.00 73.38 102 ARG A CA 1
ATOM 793 C C . ARG A 1 102 ? -8.534 12.946 1.707 1.00 73.38 102 ARG A C 1
ATOM 795 O O . ARG A 1 102 ? -9.146 13.482 0.792 1.00 73.38 102 ARG A O 1
ATOM 802 N N . THR A 1 103 ? -7.403 13.428 2.212 1.00 75.62 103 THR A N 1
ATOM 803 C CA . THR A 1 103 ? -6.795 14.709 1.800 1.00 75.62 103 THR A CA 1
ATOM 804 C C . THR A 1 103 ? -5.270 14.658 1.692 1.00 75.62 103 THR A C 1
ATOM 806 O O . THR A 1 103 ? -4.665 15.658 1.325 1.00 75.62 103 THR A O 1
ATOM 809 N N . HIS A 1 104 ? -4.622 13.534 2.023 1.00 85.50 104 HIS A N 1
ATOM 810 C CA . HIS A 1 104 ? -3.159 13.438 2.055 1.00 85.50 104 HIS A CA 1
ATOM 811 C C . HIS A 1 104 ? -2.651 12.396 1.057 1.00 85.50 104 HIS A C 1
ATOM 813 O O . HIS A 1 104 ? -2.498 11.219 1.385 1.00 85.50 104 HIS A O 1
ATOM 819 N N . TYR A 1 105 ? -2.382 12.834 -0.170 1.00 90.06 105 TYR A N 1
ATOM 820 C CA . TYR A 1 105 ? -1.829 12.029 -1.261 1.00 90.06 105 TYR A CA 1
ATOM 821 C C . TYR A 1 105 ? -1.002 12.922 -2.202 1.00 90.06 105 TYR A C 1
ATOM 823 O O . TYR A 1 105 ? -1.166 14.137 -2.182 1.00 90.06 105 TYR A O 1
ATOM 831 N N . VAL A 1 106 ? -0.122 12.329 -3.017 1.00 92.00 106 VAL A N 1
ATOM 832 C CA . VAL A 1 106 ? 0.651 13.077 -4.035 1.00 92.00 106 VAL A CA 1
ATOM 833 C C . VAL A 1 106 ? -0.271 13.500 -5.184 1.00 92.00 106 VAL A C 1
ATOM 835 O O . VAL A 1 106 ? -0.942 12.641 -5.772 1.00 92.00 106 VAL A O 1
ATOM 838 N N . THR A 1 107 ? -0.308 14.789 -5.520 1.00 90.69 107 THR A N 1
ATOM 839 C CA . THR A 1 107 ? -1.262 15.350 -6.496 1.00 90.69 107 THR A CA 1
ATOM 840 C C . THR A 1 107 ? -0.889 15.013 -7.945 1.00 90.69 107 THR A C 1
ATOM 842 O O . THR A 1 107 ? 0.150 14.404 -8.217 1.00 90.69 107 THR A O 1
ATOM 845 N N . ASP A 1 108 ? -1.759 15.327 -8.910 1.00 89.56 108 ASP A N 1
ATOM 846 C CA . ASP A 1 108 ? -1.433 15.127 -10.329 1.00 89.56 108 ASP A CA 1
ATOM 847 C C . ASP A 1 108 ? -0.492 16.209 -10.878 1.00 89.56 108 ASP A C 1
ATOM 849 O O . ASP A 1 108 ? 0.348 15.905 -11.723 1.00 89.56 108 ASP A O 1
ATOM 853 N N . GLU A 1 109 ? -0.530 17.425 -10.335 1.00 90.31 109 GLU A N 1
ATOM 854 C CA . GLU A 1 109 ? 0.394 18.523 -10.646 1.00 90.31 109 GLU A CA 1
ATOM 855 C C . GLU A 1 109 ? 1.824 18.149 -10.237 1.00 90.31 109 GLU A C 1
ATOM 857 O O . GLU A 1 109 ? 2.756 18.293 -11.033 1.00 90.31 109 GLU A O 1
ATOM 862 N N . GLU A 1 110 ? 1.992 17.589 -9.032 1.00 90.69 110 GLU A N 1
ATOM 863 C CA . GLU A 1 110 ? 3.275 17.079 -8.534 1.00 90.69 110 GLU A CA 1
ATOM 864 C C . GLU A 1 110 ? 3.836 15.982 -9.454 1.00 90.69 110 GLU A C 1
ATOM 866 O O . GLU A 1 110 ? 4.994 16.043 -9.877 1.00 90.69 110 GLU A O 1
ATOM 871 N N . LEU A 1 111 ? 3.018 14.992 -9.836 1.00 91.38 111 LEU A N 1
ATOM 872 C CA . LEU A 1 111 ? 3.452 13.930 -10.751 1.00 91.38 111 LEU A CA 1
ATOM 873 C C . LEU A 1 111 ? 3.743 14.445 -12.165 1.00 91.38 111 LEU A C 1
ATOM 875 O O . LEU A 1 111 ? 4.688 13.967 -12.800 1.00 91.38 111 LEU A O 1
ATOM 879 N N . MET A 1 112 ? 2.964 15.401 -12.675 1.00 88.88 112 MET A N 1
ATOM 880 C CA . MET A 1 112 ? 3.197 15.997 -13.989 1.00 88.88 112 MET A CA 1
ATOM 881 C C . MET A 1 112 ? 4.514 16.775 -14.014 1.00 88.88 112 MET A C 1
ATOM 883 O O . MET A 1 112 ? 5.329 16.516 -14.901 1.00 88.88 112 MET A O 1
ATOM 887 N N . ALA A 1 113 ? 4.785 17.610 -13.007 1.00 90.62 113 ALA A N 1
ATOM 888 C CA . ALA A 1 113 ? 6.057 18.318 -12.867 1.00 90.62 113 ALA A CA 1
ATOM 889 C C . ALA A 1 113 ? 7.257 17.351 -12.837 1.00 90.62 113 ALA A C 1
ATOM 891 O O . ALA A 1 113 ? 8.234 17.546 -13.561 1.00 90.62 113 ALA A O 1
ATOM 892 N N . LEU A 1 114 ? 7.165 16.252 -12.078 1.00 91.62 114 LEU A N 1
ATOM 893 C CA . LEU A 1 114 ? 8.220 15.232 -12.007 1.00 91.62 114 LEU A CA 1
ATOM 894 C C . LEU A 1 114 ? 8.375 14.387 -13.286 1.00 91.62 114 LEU A C 1
ATOM 896 O O . LEU A 1 114 ? 9.404 13.731 -13.462 1.00 91.62 114 LEU A O 1
ATOM 900 N N . THR A 1 115 ? 7.384 14.363 -14.181 1.00 83.25 115 THR A N 1
ATOM 901 C CA . THR A 1 115 ? 7.401 13.484 -15.365 1.00 83.25 115 THR A CA 1
ATOM 902 C C . THR A 1 115 ? 8.404 13.936 -16.430 1.00 83.25 115 THR A C 1
ATOM 904 O O . THR A 1 115 ? 8.948 13.091 -17.158 1.00 83.25 115 THR A O 1
ATOM 907 N N . ASP A 1 116 ? 8.654 15.243 -16.522 1.00 79.12 116 ASP A N 1
ATOM 908 C CA . ASP A 1 116 ? 9.509 15.857 -17.545 1.00 79.12 116 ASP A CA 1
ATOM 909 C C . ASP A 1 116 ? 10.877 16.330 -17.010 1.00 79.12 116 ASP A C 1
ATOM 911 O O . ASP A 1 116 ? 11.744 16.712 -17.795 1.00 79.12 116 ASP A O 1
ATOM 915 N N . ILE A 1 117 ? 11.131 16.172 -15.703 1.00 87.12 117 ILE A N 1
ATOM 916 C CA . ILE A 1 117 ? 12.476 16.256 -15.109 1.00 87.12 117 ILE A CA 1
ATOM 917 C C . ILE A 1 117 ? 13.369 15.120 -15.640 1.00 87.12 117 ILE A C 1
ATOM 919 O O . ILE A 1 117 ? 12.936 13.974 -15.827 1.00 87.12 117 ILE A O 1
ATOM 923 N N . GLU A 1 118 ? 14.652 15.418 -15.867 1.00 85.50 118 GLU A N 1
ATOM 924 C CA . GLU A 1 118 ? 15.632 14.396 -16.228 1.00 85.50 118 GLU A CA 1
ATOM 925 C C . GLU A 1 118 ? 15.919 13.470 -15.037 1.00 85.50 118 GLU A C 1
ATOM 927 O O . GLU A 1 118 ? 16.495 13.860 -14.024 1.00 85.50 118 GLU A O 1
ATOM 932 N N . CYS A 1 119 ? 15.513 12.210 -15.179 1.00 89.31 119 CYS A N 1
ATOM 933 C CA . CYS A 1 119 ? 15.727 11.169 -14.186 1.00 89.31 119 CYS A CA 1
ATOM 934 C C . CYS A 1 119 ? 16.934 10.301 -14.598 1.00 89.31 119 CYS A C 1
ATOM 936 O O . CYS A 1 119 ? 16.810 9.527 -15.558 1.00 89.31 119 CYS A O 1
ATOM 938 N N . PRO A 1 120 ? 18.099 10.418 -13.930 1.00 89.94 120 PRO A N 1
ATOM 939 C CA . PRO A 1 120 ? 19.292 9.659 -14.287 1.00 89.94 120 PRO A CA 1
ATOM 940 C C . PRO A 1 120 ? 19.128 8.170 -13.960 1.00 89.94 120 PRO A C 1
ATOM 942 O O . PRO A 1 120 ? 18.490 7.788 -12.978 1.00 89.94 120 PRO A O 1
ATOM 945 N N . TRP A 1 121 ? 19.732 7.304 -14.777 1.00 91.44 121 TRP A N 1
ATOM 946 C CA . TRP A 1 121 ? 19.726 5.863 -14.513 1.00 91.44 121 TRP A CA 1
ATOM 947 C C . TRP A 1 121 ? 20.596 5.541 -13.282 1.00 91.44 121 TRP A C 1
ATOM 949 O O . TRP A 1 121 ? 21.739 6.008 -13.225 1.00 91.44 121 TRP A O 1
ATOM 959 N N . PRO A 1 122 ? 20.123 4.739 -12.306 1.00 95.00 122 PRO A N 1
ATOM 960 C CA . PRO A 1 122 ? 20.908 4.437 -11.112 1.00 95.00 122 PRO A CA 1
ATOM 961 C C . PRO A 1 122 ? 22.213 3.704 -11.445 1.00 95.00 122 PRO A C 1
ATOM 963 O O . PRO A 1 122 ? 22.263 2.867 -12.350 1.00 95.00 122 PRO A O 1
ATOM 966 N N . SER A 1 123 ? 23.271 3.953 -10.666 1.00 95.88 123 SER A N 1
ATOM 967 C CA . SER A 1 123 ? 24.536 3.221 -10.815 1.00 95.88 123 SER A CA 1
ATOM 968 C C . SER A 1 123 ? 24.312 1.708 -10.693 1.00 95.88 123 SER A C 1
ATOM 970 O O . SER A 1 123 ? 23.457 1.263 -9.928 1.00 95.88 123 SER A O 1
ATOM 972 N N . GLY A 1 124 ? 25.088 0.892 -11.416 1.00 96.75 124 GLY A N 1
ATOM 973 C CA . GLY A 1 124 ? 24.906 -0.569 -11.438 1.00 96.75 124 GLY A CA 1
ATOM 974 C C . GLY A 1 124 ? 24.751 -1.232 -10.052 1.00 96.75 124 GLY A C 1
ATOM 975 O O . GLY A 1 124 ? 23.879 -2.089 -9.899 1.00 96.75 124 GLY A O 1
ATOM 976 N N . PRO A 1 125 ? 25.523 -0.846 -9.014 1.00 97.81 125 PRO A N 1
ATOM 977 C CA . PRO A 1 125 ? 25.301 -1.306 -7.641 1.00 97.81 125 PRO A CA 1
ATOM 978 C C . PRO A 1 125 ? 23.959 -0.854 -7.034 1.00 97.81 125 PRO A C 1
ATOM 980 O O . PRO A 1 125 ? 23.254 -1.682 -6.457 1.00 97.81 125 PRO A O 1
ATOM 983 N N . ARG A 1 126 ? 23.563 0.421 -7.195 1.00 97.38 126 ARG A N 1
ATOM 984 C CA . ARG A 1 126 ? 22.273 0.949 -6.702 1.00 97.38 126 ARG A CA 1
ATOM 985 C C . ARG A 1 126 ? 21.097 0.283 -7.416 1.00 97.38 126 ARG A C 1
ATOM 987 O O . ARG A 1 126 ? 20.172 -0.158 -6.748 1.00 97.38 126 ARG A O 1
ATOM 994 N N . ALA A 1 127 ? 21.160 0.125 -8.737 1.00 97.75 127 ALA A N 1
ATOM 995 C CA . ALA A 1 127 ? 20.127 -0.540 -9.530 1.00 97.75 127 ALA A CA 1
ATOM 996 C C . ALA A 1 127 ? 19.881 -1.989 -9.059 1.00 97.75 127 ALA A C 1
ATOM 998 O O . ALA A 1 127 ? 18.736 -2.382 -8.829 1.00 97.75 127 ALA A O 1
ATOM 999 N N . ARG A 1 128 ? 20.956 -2.760 -8.826 1.00 98.25 128 ARG A N 1
ATOM 1000 C CA . ARG A 1 128 ? 20.887 -4.121 -8.257 1.00 98.25 128 ARG A CA 1
ATOM 1001 C C . ARG A 1 128 ? 20.311 -4.139 -6.845 1.00 98.25 128 ARG A C 1
ATOM 1003 O O . ARG A 1 128 ? 19.501 -5.011 -6.542 1.00 98.25 128 ARG A O 1
ATOM 1010 N N . PHE A 1 129 ? 20.705 -3.193 -5.992 1.00 98.31 129 PHE A N 1
ATOM 1011 C CA . PHE A 1 129 ? 20.159 -3.057 -4.641 1.00 98.31 129 PHE A CA 1
ATOM 1012 C C . PHE A 1 129 ? 18.644 -2.805 -4.670 1.00 98.31 129 PHE A C 1
ATOM 1014 O O . PHE A 1 129 ? 17.896 -3.572 -4.070 1.00 98.31 129 PHE A O 1
ATOM 1021 N N . LEU A 1 130 ? 18.184 -1.801 -5.423 1.00 98.31 130 LEU A N 1
ATOM 1022 C CA . LEU A 1 130 ? 16.768 -1.426 -5.498 1.00 98.31 130 LEU A CA 1
ATOM 1023 C C . LEU A 1 130 ? 15.895 -2.556 -6.060 1.00 98.31 130 LEU A C 1
ATOM 1025 O O . LEU A 1 130 ? 14.862 -2.889 -5.485 1.00 98.31 130 LEU A O 1
ATOM 1029 N N . VAL A 1 131 ? 16.348 -3.215 -7.132 1.00 98.06 131 VAL A N 1
ATOM 1030 C CA . VAL A 1 131 ? 15.658 -4.388 -7.688 1.00 98.06 131 VAL A CA 1
ATOM 1031 C C . VAL A 1 131 ? 15.639 -5.552 -6.693 1.00 98.06 131 VAL A C 1
ATOM 1033 O O . VAL A 1 131 ? 14.599 -6.188 -6.541 1.00 98.06 131 VAL A O 1
ATOM 1036 N N . LYS A 1 132 ? 16.731 -5.812 -5.957 1.00 97.50 132 LYS A N 1
ATOM 1037 C CA . LYS A 1 132 ? 16.768 -6.852 -4.912 1.00 97.50 132 LYS A CA 1
ATOM 1038 C C . LYS A 1 132 ? 15.796 -6.557 -3.763 1.00 97.50 132 LYS A C 1
ATOM 1040 O O . LYS A 1 132 ? 15.173 -7.496 -3.276 1.00 97.50 132 LYS A O 1
ATOM 1045 N N . VAL A 1 133 ? 15.648 -5.294 -3.355 1.00 96.88 133 VAL A N 1
ATOM 1046 C CA . VAL A 1 133 ? 14.660 -4.865 -2.349 1.00 96.88 133 VAL A CA 1
ATOM 1047 C C . VAL A 1 133 ? 13.246 -5.166 -2.851 1.00 96.88 133 VAL A C 1
ATOM 1049 O O . VAL A 1 133 ? 12.553 -5.975 -2.241 1.00 96.88 133 VAL A O 1
ATOM 1052 N N . SER A 1 134 ? 12.853 -4.640 -4.015 1.00 96.94 134 SER A N 1
ATOM 1053 C CA . SER A 1 134 ? 11.518 -4.863 -4.603 1.00 96.94 134 SER A CA 1
ATOM 1054 C C . SER A 1 134 ? 11.186 -6.342 -4.851 1.00 96.94 134 SER A C 1
ATOM 1056 O O . SER A 1 134 ? 10.036 -6.757 -4.689 1.00 96.94 134 SER A O 1
ATOM 1058 N N . LEU A 1 135 ? 12.191 -7.157 -5.203 1.00 96.19 135 LEU A N 1
ATOM 1059 C CA . LEU A 1 135 ? 12.077 -8.613 -5.370 1.00 96.19 135 LEU A CA 1
ATOM 1060 C C . LEU A 1 135 ? 11.918 -9.394 -4.056 1.00 96.19 135 LEU A C 1
ATOM 1062 O O . LEU A 1 135 ? 11.504 -10.553 -4.105 1.00 96.19 135 LEU A O 1
ATOM 1066 N N . ASN A 1 136 ? 12.283 -8.802 -2.918 1.00 93.38 136 ASN A N 1
ATOM 1067 C CA . ASN A 1 136 ? 12.224 -9.416 -1.590 1.00 93.38 136 ASN A CA 1
ATOM 1068 C C . ASN A 1 136 ? 11.124 -8.803 -0.694 1.00 93.38 136 ASN A C 1
ATOM 1070 O O . ASN A 1 136 ? 10.861 -9.329 0.382 1.00 93.38 136 ASN A O 1
ATOM 1074 N N . THR A 1 137 ? 10.467 -7.717 -1.119 1.00 89.75 137 THR A N 1
ATOM 1075 C CA . THR A 1 137 ? 9.308 -7.132 -0.427 1.00 89.75 137 THR A CA 1
ATOM 1076 C C . THR A 1 137 ? 8.018 -7.402 -1.204 1.00 89.75 137 THR A C 1
ATOM 1078 O O . THR A 1 137 ? 7.443 -8.487 -1.100 1.00 89.75 137 THR A O 1
ATOM 1081 N N . ILE A 1 138 ? 7.561 -6.455 -2.025 1.00 86.00 138 ILE A N 1
ATOM 1082 C CA . ILE A 1 138 ? 6.247 -6.514 -2.672 1.00 86.00 138 ILE A CA 1
ATOM 1083 C C . ILE A 1 138 ? 6.140 -7.680 -3.668 1.00 86.00 138 ILE A C 1
ATOM 1085 O O . ILE A 1 138 ? 5.149 -8.407 -3.664 1.00 86.00 138 ILE A O 1
ATOM 1089 N N . CYS A 1 139 ? 7.189 -7.960 -4.449 1.00 87.12 139 CYS A N 1
ATOM 1090 C CA . CYS A 1 139 ? 7.160 -9.062 -5.418 1.00 87.12 139 CYS A CA 1
ATOM 1091 C C . CYS A 1 139 ? 7.314 -10.444 -4.761 1.00 87.12 139 CYS A C 1
ATOM 1093 O O . CYS A 1 139 ? 6.975 -11.447 -5.386 1.00 87.12 139 CYS A O 1
ATOM 1095 N N . GLN A 1 140 ? 7.800 -10.514 -3.515 1.00 85.44 140 GLN A N 1
ATOM 1096 C CA . GLN A 1 140 ? 7.826 -11.761 -2.747 1.00 85.44 140 GLN A CA 1
ATOM 1097 C C . GLN A 1 140 ? 6.436 -12.102 -2.196 1.00 85.44 140 GLN A C 1
ATOM 1099 O O . GLN A 1 140 ? 6.072 -13.273 -2.209 1.00 85.44 140 GLN A O 1
ATOM 1104 N N . ARG A 1 141 ? 5.659 -11.097 -1.760 1.00 85.38 141 ARG A N 1
ATOM 1105 C CA . ARG A 1 141 ? 4.287 -11.284 -1.251 1.00 85.38 141 ARG A CA 1
ATOM 1106 C C . ARG A 1 141 ? 3.244 -11.472 -2.367 1.00 85.38 141 ARG A C 1
ATOM 1108 O O . ARG A 1 141 ? 2.325 -12.258 -2.199 1.00 85.38 141 ARG A O 1
ATOM 1115 N N . PHE A 1 142 ? 3.385 -10.762 -3.492 1.00 87.25 142 PHE A N 1
ATOM 1116 C CA . PHE A 1 142 ? 2.366 -10.697 -4.558 1.00 87.25 142 PHE A CA 1
ATOM 1117 C C . PHE A 1 142 ? 2.792 -11.314 -5.905 1.00 87.25 142 PHE A C 1
ATOM 1119 O O . PHE A 1 142 ? 2.058 -11.211 -6.881 1.00 87.25 142 PHE A O 1
ATOM 1126 N N . HIS A 1 143 ? 3.986 -11.916 -5.991 1.00 89.06 143 HIS A N 1
ATOM 1127 C CA . HIS A 1 143 ? 4.501 -12.648 -7.167 1.00 89.06 143 HIS A CA 1
ATOM 1128 C C . HIS A 1 143 ? 4.442 -11.906 -8.522 1.00 89.06 143 HIS A C 1
ATOM 1130 O O . HIS A 1 143 ? 4.451 -12.530 -9.580 1.00 89.06 143 HIS A O 1
ATOM 1136 N N . VAL A 1 144 ? 4.455 -10.569 -8.484 1.00 91.50 144 VAL A N 1
ATOM 1137 C CA . VAL A 1 144 ? 4.187 -9.666 -9.622 1.00 91.50 144 VAL A CA 1
ATOM 1138 C C . VAL A 1 144 ? 5.098 -9.887 -10.833 1.00 91.50 144 VAL A C 1
ATOM 1140 O O . VAL A 1 144 ? 4.684 -9.611 -11.950 1.00 91.50 144 VAL A O 1
ATOM 1143 N N . VAL A 1 145 ? 6.340 -10.341 -10.630 1.00 94.44 145 VAL A N 1
ATOM 1144 C CA . VAL A 1 145 ? 7.363 -10.443 -11.686 1.00 94.44 145 VAL A CA 1
ATOM 1145 C C . VAL A 1 145 ? 8.214 -11.706 -11.551 1.00 94.44 145 VAL A C 1
ATOM 1147 O O . VAL A 1 145 ? 8.553 -12.140 -10.445 1.00 94.44 145 VAL A O 1
ATOM 1150 N N . ARG A 1 146 ? 8.658 -12.275 -12.680 1.00 94.50 146 ARG A N 1
ATOM 1151 C CA . ARG A 1 146 ? 9.576 -13.430 -12.675 1.00 94.50 146 ARG A CA 1
ATOM 1152 C C . ARG A 1 146 ? 10.996 -13.021 -12.254 1.00 94.50 146 ARG A C 1
ATOM 1154 O O . ARG A 1 146 ? 11.752 -12.466 -13.049 1.00 94.50 146 ARG A O 1
ATOM 1161 N N . LYS A 1 147 ? 11.386 -13.385 -11.026 1.00 94.62 147 LYS A N 1
ATOM 1162 C CA . LYS A 1 147 ? 12.668 -13.025 -10.381 1.00 94.62 147 LYS A CA 1
ATOM 1163 C C . LYS A 1 147 ? 13.920 -13.199 -11.255 1.00 94.62 147 LYS A C 1
ATOM 1165 O O . LYS A 1 147 ? 14.739 -12.287 -11.279 1.00 94.62 147 LYS A O 1
ATOM 1170 N N . SER A 1 148 ? 14.067 -14.312 -11.980 1.00 95.25 148 SER A N 1
ATOM 1171 C CA . SER A 1 148 ? 15.211 -14.535 -12.885 1.00 95.25 148 SER A CA 1
ATOM 1172 C C . SER A 1 148 ? 15.239 -13.533 -14.040 1.00 95.25 148 SER A C 1
ATOM 1174 O O . SER A 1 148 ? 16.182 -12.759 -14.145 1.00 95.25 148 SER A O 1
ATOM 1176 N N . ALA A 1 149 ? 14.158 -13.450 -14.821 1.00 94.38 149 ALA A N 1
ATOM 1177 C CA . ALA A 1 149 ? 14.060 -12.561 -15.982 1.00 94.38 149 ALA A CA 1
ATOM 1178 C C . ALA A 1 149 ? 14.307 -11.076 -15.645 1.00 94.38 149 ALA A C 1
ATOM 1180 O O . ALA A 1 149 ? 14.873 -10.344 -16.455 1.00 94.38 149 ALA A O 1
ATOM 1181 N N . ILE A 1 150 ? 13.923 -10.630 -14.442 1.00 96.50 150 ILE A N 1
ATOM 1182 C CA . ILE A 1 150 ? 14.236 -9.280 -13.953 1.00 96.50 150 ILE A CA 1
ATOM 1183 C C . ILE A 1 150 ? 15.736 -9.098 -13.688 1.00 96.50 150 ILE A C 1
ATOM 1185 O O . ILE A 1 150 ? 16.288 -8.062 -14.051 1.00 96.50 150 ILE A O 1
ATOM 1189 N N . LEU A 1 151 ? 16.402 -10.075 -13.066 1.00 96.56 151 LEU A N 1
ATOM 1190 C CA . LEU A 1 151 ? 17.837 -10.008 -12.767 1.00 96.56 151 LEU A CA 1
ATOM 1191 C C . LEU A 1 151 ? 18.685 -10.105 -14.045 1.00 96.56 151 LEU A C 1
ATOM 1193 O O . LEU A 1 151 ? 19.581 -9.287 -14.243 1.00 96.56 151 LEU A O 1
ATOM 1197 N N . ASP A 1 152 ? 18.352 -11.036 -14.940 1.00 95.19 152 ASP A N 1
ATOM 1198 C CA . ASP A 1 152 ? 19.036 -11.221 -16.224 1.00 95.19 152 ASP A CA 1
ATOM 1199 C C . ASP A 1 152 ? 18.872 -9.977 -17.117 1.00 95.19 152 ASP A C 1
ATOM 1201 O O . ASP A 1 152 ? 19.845 -9.429 -17.642 1.00 95.19 152 ASP A O 1
ATOM 1205 N N . GLY A 1 153 ? 17.642 -9.462 -17.227 1.00 94.94 153 GLY A N 1
ATOM 1206 C CA . GLY A 1 153 ? 17.350 -8.243 -17.979 1.00 94.94 153 GLY A CA 1
ATOM 1207 C C . GLY A 1 153 ? 17.953 -6.978 -17.354 1.00 94.94 153 GLY A C 1
ATOM 1208 O O . GLY A 1 153 ? 18.333 -6.063 -18.084 1.00 94.94 153 GLY A O 1
ATOM 1209 N N . LEU A 1 154 ? 18.118 -6.920 -16.027 1.00 96.81 154 LEU A N 1
ATOM 1210 C CA . LEU A 1 154 ? 18.850 -5.836 -15.364 1.00 96.81 154 LEU A CA 1
ATOM 1211 C C . LEU A 1 154 ? 20.343 -5.862 -15.727 1.00 96.81 154 LEU A C 1
ATOM 1213 O O . LEU A 1 154 ? 20.913 -4.810 -16.015 1.00 96.81 154 LEU A O 1
ATOM 1217 N N . GLU A 1 155 ? 20.978 -7.036 -15.759 1.00 96.38 155 GLU A N 1
ATOM 1218 C CA . GLU A 1 155 ? 22.366 -7.163 -16.223 1.00 96.38 155 GLU A CA 1
ATOM 1219 C C . GLU A 1 155 ? 22.519 -6.732 -17.687 1.00 96.38 155 GLU A C 1
ATOM 1221 O O . GLU A 1 155 ? 23.490 -6.050 -18.025 1.00 96.38 155 GLU A O 1
ATOM 1226 N N . MET A 1 156 ? 21.548 -7.058 -18.548 1.00 93.88 156 MET A N 1
ATOM 1227 C CA . MET A 1 156 ? 21.510 -6.548 -19.922 1.00 93.88 156 MET A CA 1
ATOM 1228 C C . MET A 1 156 ? 21.357 -5.021 -19.961 1.00 93.88 156 MET A C 1
ATOM 1230 O O . MET A 1 156 ? 22.111 -4.365 -20.678 1.00 93.88 156 MET A O 1
ATOM 1234 N N . ALA A 1 157 ? 20.461 -4.440 -19.158 1.00 94.19 157 ALA A N 1
ATOM 1235 C CA . ALA A 1 157 ? 20.246 -2.993 -19.092 1.00 94.19 157 ALA A CA 1
ATOM 1236 C C . ALA A 1 157 ? 21.471 -2.223 -18.576 1.00 94.19 157 ALA A C 1
ATOM 1238 O O . ALA A 1 157 ? 21.759 -1.139 -19.073 1.00 94.19 157 ALA A O 1
ATOM 1239 N N . ILE A 1 158 ? 22.226 -2.790 -17.628 1.00 93.69 158 ILE A N 1
ATOM 1240 C CA . ILE A 1 158 ? 23.477 -2.206 -17.118 1.00 93.69 158 ILE A CA 1
ATOM 1241 C C . ILE A 1 158 ? 24.594 -2.253 -18.177 1.00 93.69 158 ILE A C 1
ATOM 1243 O O . ILE A 1 158 ? 25.408 -1.335 -18.241 1.00 93.69 158 ILE A O 1
ATOM 1247 N N . ARG A 1 159 ? 24.652 -3.305 -19.008 1.00 92.50 159 ARG A N 1
ATOM 1248 C CA . ARG A 1 159 ? 25.706 -3.490 -20.030 1.00 92.50 159 ARG A CA 1
ATOM 1249 C C . ARG A 1 159 ? 25.407 -2.785 -21.353 1.00 92.50 159 ARG A C 1
ATOM 1251 O O . ARG A 1 159 ? 26.329 -2.323 -22.015 1.00 92.50 159 ARG A O 1
ATOM 1258 N N . ASN A 1 160 ? 24.139 -2.729 -21.752 1.00 89.75 160 ASN A N 1
ATOM 1259 C CA . ASN A 1 160 ? 23.675 -2.095 -22.984 1.00 89.75 160 ASN A CA 1
ATOM 1260 C C . ASN A 1 160 ? 22.297 -1.430 -22.766 1.00 89.75 160 ASN A C 1
ATOM 1262 O O . ASN A 1 160 ? 21.263 -2.002 -23.130 1.00 89.75 160 ASN A O 1
ATOM 1266 N N . PRO A 1 161 ? 22.262 -0.198 -22.218 1.00 82.31 161 PRO A N 1
ATOM 1267 C CA . PRO A 1 161 ? 21.018 0.546 -22.026 1.00 82.31 161 PRO A CA 1
ATOM 1268 C C . PRO A 1 161 ? 20.254 0.807 -23.333 1.00 82.31 161 PRO A C 1
ATOM 1270 O O . PRO A 1 161 ? 19.025 0.891 -23.325 1.00 82.31 161 PRO A O 1
ATOM 1273 N N . ALA A 1 162 ? 20.952 0.924 -24.469 1.00 84.06 162 ALA A N 1
ATOM 1274 C CA . ALA A 1 162 ? 20.327 1.176 -25.766 1.00 84.06 162 ALA A CA 1
ATOM 1275 C C . ALA A 1 162 ? 19.490 -0.025 -26.241 1.00 84.06 162 ALA A C 1
ATOM 1277 O O . ALA A 1 162 ? 18.358 0.163 -26.678 1.00 84.06 162 ALA A O 1
ATOM 1278 N N . GLY A 1 163 ? 20.003 -1.249 -26.076 1.00 83.62 163 GLY A N 1
ATOM 1279 C CA . GLY A 1 163 ? 19.357 -2.485 -26.538 1.00 83.62 163 GLY A CA 1
ATOM 1280 C C . GLY A 1 163 ? 18.130 -2.948 -25.740 1.00 83.62 163 GLY A C 1
ATOM 1281 O O . GLY A 1 163 ? 17.465 -3.889 -26.163 1.00 83.62 163 GLY A O 1
ATOM 1282 N N . CYS A 1 164 ? 17.814 -2.329 -24.598 1.00 87.94 164 CYS A N 1
ATOM 1283 C CA . CYS A 1 164 ? 16.656 -2.725 -23.791 1.00 87.94 164 CYS A CA 1
ATOM 1284 C C . CYS A 1 164 ? 15.344 -2.088 -24.273 1.00 87.94 164 CYS A C 1
ATOM 1286 O O . CYS A 1 164 ? 15.270 -0.877 -24.491 1.00 87.94 164 CYS A O 1
ATOM 1288 N N . ASP A 1 165 ? 14.294 -2.906 -24.354 1.00 90.00 165 ASP A N 1
ATOM 1289 C CA . ASP A 1 165 ? 12.917 -2.500 -24.649 1.00 90.00 165 ASP A CA 1
ATOM 1290 C C . ASP A 1 165 ? 12.425 -1.392 -23.696 1.00 90.00 165 ASP A C 1
ATOM 1292 O O . ASP A 1 165 ? 12.684 -1.419 -22.490 1.00 90.00 165 ASP A O 1
ATOM 1296 N N . GLN A 1 166 ? 11.690 -0.417 -24.235 1.00 90.00 166 GLN A N 1
ATOM 1297 C CA . GLN A 1 166 ? 11.148 0.708 -23.478 1.00 90.00 166 GLN A CA 1
ATOM 1298 C C . GLN A 1 166 ? 10.138 0.263 -22.412 1.00 90.00 166 GLN A C 1
ATOM 1300 O O . GLN A 1 166 ? 10.108 0.835 -21.322 1.00 90.00 166 GLN A O 1
ATOM 1305 N N . LEU A 1 167 ? 9.363 -0.790 -22.680 1.00 91.69 167 LEU A N 1
ATOM 1306 C CA . LEU A 1 167 ? 8.415 -1.336 -21.709 1.00 91.69 167 LEU A CA 1
ATOM 1307 C C . LEU A 1 167 ? 9.143 -2.031 -20.542 1.00 91.69 167 LEU A C 1
ATOM 1309 O O . LEU A 1 167 ? 8.782 -1.854 -19.378 1.00 91.69 167 LEU A O 1
ATOM 1313 N N . PHE A 1 168 ? 10.244 -2.731 -20.834 1.00 94.12 168 PHE A N 1
ATOM 1314 C CA . PHE A 1 168 ? 11.124 -3.300 -19.811 1.00 94.12 168 PHE A CA 1
ATOM 1315 C C . PHE A 1 168 ? 11.872 -2.215 -19.011 1.00 94.12 168 PHE A C 1
ATOM 1317 O O . PHE A 1 168 ? 12.012 -2.336 -17.795 1.00 94.12 168 PHE A O 1
ATOM 1324 N N . LYS A 1 169 ? 12.273 -1.106 -19.650 1.00 94.00 169 LYS A N 1
ATOM 1325 C CA . LYS A 1 169 ? 12.802 0.084 -18.957 1.00 94.00 169 LYS A CA 1
ATOM 1326 C C . LYS A 1 169 ? 11.778 0.671 -17.982 1.00 94.00 169 LYS A C 1
ATOM 1328 O O . LYS A 1 169 ? 12.133 0.893 -16.830 1.00 94.00 169 LYS A O 1
ATOM 1333 N N . SER A 1 170 ? 10.517 0.863 -18.385 1.00 94.88 170 SER A N 1
ATOM 1334 C CA . SER A 1 170 ? 9.443 1.303 -17.471 1.00 94.88 170 SER A CA 1
ATOM 1335 C C . SER A 1 170 ? 9.222 0.336 -16.305 1.00 94.88 170 SER A C 1
ATOM 1337 O O . SER A 1 170 ? 9.030 0.788 -15.177 1.00 94.88 170 SER A O 1
ATOM 1339 N N . LYS A 1 171 ? 9.344 -0.979 -16.533 1.00 96.06 171 LYS A N 1
ATOM 1340 C CA . LYS A 1 171 ? 9.309 -1.986 -15.461 1.00 96.06 171 LYS A CA 1
ATOM 1341 C C . LYS A 1 171 ? 10.456 -1.803 -14.463 1.00 96.06 171 LYS A C 1
ATOM 1343 O O . LYS A 1 171 ? 10.219 -1.798 -13.258 1.00 96.06 171 LYS A O 1
ATOM 1348 N N . LEU A 1 172 ? 11.686 -1.610 -14.948 1.00 97.19 172 LEU A N 1
ATOM 1349 C CA . LEU A 1 172 ? 12.841 -1.346 -14.086 1.00 97.19 172 LEU A CA 1
ATOM 1350 C C . LEU A 1 172 ? 12.706 -0.020 -13.324 1.00 97.19 172 LEU A C 1
ATOM 1352 O O . LEU A 1 172 ? 12.990 -0.005 -12.132 1.00 97.19 172 LEU A O 1
ATOM 1356 N N . TRP A 1 173 ? 12.189 1.048 -13.941 1.00 97.31 173 TRP A N 1
ATOM 1357 C CA . TRP A 1 173 ? 11.878 2.298 -13.233 1.00 97.31 173 TRP A CA 1
ATOM 1358 C C . TRP A 1 173 ? 10.869 2.080 -12.092 1.00 97.31 173 TRP A C 1
ATOM 1360 O O . TRP A 1 173 ? 11.119 2.526 -10.975 1.00 97.31 173 TRP A O 1
ATOM 1370 N N . ALA A 1 174 ? 9.786 1.325 -12.312 1.00 97.81 174 ALA A N 1
ATOM 1371 C CA . ALA A 1 174 ? 8.832 0.998 -11.247 1.00 97.81 174 ALA A CA 1
ATOM 1372 C C . ALA A 1 174 ? 9.474 0.145 -10.130 1.00 97.81 174 ALA A C 1
ATOM 1374 O O . ALA A 1 174 ? 9.254 0.398 -8.945 1.00 97.81 174 ALA A O 1
ATOM 1375 N N . MET A 1 175 ? 10.339 -0.814 -10.488 1.00 97.94 175 MET A N 1
ATOM 1376 C CA . MET A 1 175 ? 11.120 -1.602 -9.523 1.00 97.94 175 MET A CA 1
ATOM 1377 C C . MET A 1 175 ? 12.146 -0.761 -8.748 1.00 97.94 175 MET A C 1
ATOM 1379 O O . MET A 1 175 ? 12.417 -1.075 -7.589 1.00 97.94 175 MET A O 1
ATOM 1383 N N . PHE A 1 176 ? 12.704 0.301 -9.342 1.00 98.25 176 PHE A N 1
ATOM 1384 C CA . PHE A 1 176 ? 13.564 1.261 -8.644 1.00 98.25 176 PHE A CA 1
ATOM 1385 C C . PHE A 1 176 ? 12.755 2.142 -7.685 1.00 98.25 176 PHE A C 1
ATOM 1387 O O . PHE A 1 176 ? 13.174 2.320 -6.545 1.00 98.25 176 PHE A O 1
ATOM 1394 N N . ALA A 1 177 ? 11.580 2.622 -8.108 1.00 97.94 177 ALA A N 1
ATOM 1395 C CA . ALA A 1 177 ? 10.673 3.426 -7.289 1.00 97.94 177 ALA A CA 1
ATOM 1396 C C . ALA A 1 177 ? 10.266 2.683 -6.006 1.00 97.94 177 ALA A C 1
ATOM 1398 O O . ALA A 1 177 ? 10.513 3.152 -4.895 1.00 97.94 177 ALA A O 1
ATOM 1399 N N . LEU A 1 178 ? 9.735 1.467 -6.165 1.00 97.88 178 LEU A N 1
ATOM 1400 C CA . LEU A 1 178 ? 9.416 0.562 -5.058 1.00 97.88 178 LEU A CA 1
ATOM 1401 C C . LEU A 1 178 ? 10.665 0.233 -4.226 1.00 97.88 178 LEU A C 1
ATOM 1403 O O . LEU A 1 178 ? 10.589 0.166 -3.002 1.00 97.88 178 LEU A O 1
ATOM 1407 N N . GLY A 1 179 ? 11.827 0.095 -4.867 1.00 97.44 179 GLY A N 1
ATOM 1408 C CA . GLY A 1 179 ? 13.080 -0.227 -4.193 1.00 97.44 179 GLY A CA 1
ATOM 1409 C C . GLY A 1 179 ? 13.536 0.868 -3.231 1.00 97.44 179 GLY A C 1
ATOM 1410 O O . GLY A 1 179 ? 14.136 0.554 -2.206 1.00 97.44 179 GLY A O 1
ATOM 1411 N N . GLU A 1 180 ? 13.246 2.141 -3.519 1.00 96.44 180 GLU A N 1
ATOM 1412 C CA . GLU A 1 180 ? 13.545 3.251 -2.607 1.00 96.44 180 GLU A CA 1
ATOM 1413 C C . GLU A 1 180 ? 12.523 3.336 -1.476 1.00 96.44 180 GLU A C 1
ATOM 1415 O O . GLU A 1 180 ? 12.920 3.408 -0.315 1.00 96.44 180 GLU A O 1
ATOM 1420 N N . VAL A 1 181 ? 11.228 3.217 -1.783 1.00 96.00 181 VAL A N 1
ATOM 1421 C CA . VAL A 1 181 ? 10.144 3.207 -0.781 1.00 96.00 181 VAL A CA 1
ATOM 1422 C C . VAL A 1 181 ? 10.331 2.086 0.245 1.00 96.00 181 VAL A C 1
ATOM 1424 O O . VAL A 1 181 ? 10.197 2.317 1.442 1.00 96.00 181 VAL A O 1
ATOM 1427 N N . PHE A 1 182 ? 10.704 0.887 -0.205 1.00 95.12 182 PHE A N 1
ATOM 1428 C CA . PHE A 1 182 ? 10.914 -0.283 0.653 1.00 95.12 182 PHE A CA 1
ATOM 1429 C C . PHE A 1 182 ? 12.342 -0.414 1.224 1.00 95.12 182 PHE A C 1
ATOM 1431 O O . PHE A 1 182 ? 12.637 -1.414 1.875 1.00 95.12 182 PHE A O 1
ATOM 1438 N N . SER A 1 183 ? 13.232 0.565 1.011 1.00 94.75 183 SER A N 1
ATOM 1439 C CA . SER A 1 183 ? 14.546 0.629 1.687 1.00 94.75 183 SER A CA 1
ATOM 1440 C C . SER A 1 183 ? 14.788 1.904 2.498 1.00 94.75 183 SER A C 1
ATOM 1442 O O . SER A 1 183 ? 15.757 1.970 3.255 1.00 94.75 183 SER A O 1
ATOM 1444 N N . THR A 1 184 ? 13.912 2.899 2.379 1.00 95.06 184 THR A N 1
ATOM 1445 C CA . THR A 1 184 ? 13.988 4.157 3.127 1.00 95.06 184 THR A CA 1
ATOM 1446 C C . THR A 1 184 ? 13.142 4.077 4.396 1.00 95.06 184 THR A C 1
ATOM 1448 O O . THR A 1 184 ? 12.028 3.558 4.363 1.00 95.06 184 THR A O 1
ATOM 1451 N N . ARG A 1 185 ? 13.653 4.598 5.521 1.00 92.12 185 ARG A N 1
ATOM 1452 C CA . ARG A 1 185 ? 12.942 4.582 6.815 1.00 92.12 185 ARG A CA 1
ATOM 1453 C C . ARG A 1 185 ? 12.285 5.907 7.206 1.00 92.12 185 ARG A C 1
ATOM 1455 O O . ARG A 1 185 ? 11.391 5.879 8.039 1.00 92.12 185 ARG A O 1
ATOM 1462 N N . THR A 1 186 ? 12.718 7.026 6.630 1.00 92.25 186 THR A N 1
ATOM 1463 C CA . THR A 1 186 ? 12.250 8.391 6.931 1.00 92.25 186 THR A CA 1
ATOM 1464 C C . THR A 1 186 ? 12.263 9.231 5.654 1.00 92.25 186 THR A C 1
ATOM 1466 O O . THR A 1 186 ? 13.109 9.002 4.790 1.00 92.25 186 THR A O 1
ATOM 1469 N N . VAL A 1 187 ? 11.367 10.208 5.519 1.00 91.19 187 VAL A N 1
ATOM 1470 C CA . VAL A 1 187 ? 11.367 11.158 4.389 1.00 91.19 187 VAL A CA 1
ATOM 1471 C C . VAL A 1 187 ? 12.683 11.959 4.337 1.00 91.19 187 VAL A C 1
ATOM 1473 O O . VAL A 1 187 ? 13.384 12.061 5.349 1.00 91.19 187 VAL A O 1
ATOM 1476 N N . SER A 1 188 ? 13.063 12.494 3.167 1.00 89.56 188 SER A N 1
ATOM 1477 C CA . SER A 1 188 ? 14.246 13.366 3.083 1.00 89.56 188 SER A CA 1
ATOM 1478 C C . SER A 1 188 ? 14.007 14.695 3.822 1.00 89.56 188 SER A C 1
ATOM 1480 O O . SER A 1 188 ? 12.853 15.110 3.963 1.00 89.56 188 SER A O 1
ATOM 1482 N N . PRO A 1 189 ? 15.065 15.403 4.268 1.00 85.06 189 PRO A N 1
ATOM 1483 C CA . PRO A 1 189 ? 14.930 16.735 4.868 1.00 85.06 189 PRO A CA 1
ATOM 1484 C C . PRO A 1 189 ? 14.231 17.751 3.952 1.00 85.06 189 PRO A C 1
ATOM 1486 O O . PRO A 1 189 ? 13.569 18.663 4.435 1.00 85.06 189 PRO A O 1
ATOM 1489 N N . ASP A 1 190 ? 14.350 17.566 2.636 1.00 82.81 190 ASP A N 1
ATOM 1490 C CA . ASP A 1 190 ? 13.731 18.387 1.589 1.00 82.81 190 ASP A CA 1
ATOM 1491 C C . ASP A 1 190 ? 12.269 17.989 1.288 1.00 82.81 190 ASP A C 1
ATOM 1493 O O . ASP A 1 190 ? 11.656 18.527 0.371 1.00 82.81 190 ASP A O 1
ATOM 1497 N N . GLY A 1 191 ? 11.711 17.015 2.017 1.00 79.25 191 GLY A N 1
ATOM 1498 C CA . GLY A 1 191 ? 10.328 16.553 1.872 1.00 79.25 191 GLY A CA 1
ATOM 1499 C C . GLY A 1 191 ? 10.070 15.569 0.724 1.00 79.25 191 GLY A C 1
ATOM 1500 O O . GLY A 1 191 ? 8.938 15.108 0.576 1.00 79.25 191 GLY A O 1
ATOM 1501 N N . TYR A 1 192 ? 11.080 15.198 -0.073 1.00 86.69 192 TYR A N 1
ATOM 1502 C CA . TYR A 1 192 ? 10.886 14.290 -1.208 1.00 86.69 192 TYR A CA 1
ATOM 1503 C C . TYR A 1 192 ? 10.483 12.883 -0.755 1.00 86.69 192 TYR A C 1
ATOM 1505 O O . TYR A 1 192 ? 11.198 12.213 -0.001 1.00 86.69 192 TYR A O 1
ATOM 1513 N N . PHE A 1 193 ? 9.358 12.395 -1.284 1.00 93.88 193 PHE A N 1
ATOM 1514 C CA . PHE A 1 193 ? 8.931 11.016 -1.073 1.00 93.88 193 PHE A CA 1
ATOM 1515 C C . PHE A 1 193 ? 9.857 10.036 -1.833 1.00 93.88 193 PHE A C 1
ATOM 1517 O O . PHE A 1 193 ? 10.163 10.277 -3.008 1.00 93.88 193 PHE A O 1
ATOM 1524 N N . PRO A 1 194 ? 10.315 8.926 -1.217 1.00 95.38 194 PRO A N 1
ATOM 1525 C CA . PRO A 1 194 ? 11.329 8.057 -1.820 1.00 95.38 194 PRO A CA 1
ATOM 1526 C C . PRO A 1 194 ? 10.906 7.475 -3.176 1.00 95.38 194 PRO A C 1
ATOM 1528 O O . PRO A 1 194 ? 9.777 7.013 -3.347 1.00 95.38 194 PRO A O 1
ATOM 1531 N N . GLY A 1 195 ? 11.807 7.467 -4.162 1.00 95.31 195 GLY A N 1
ATOM 1532 C CA . GLY A 1 195 ? 11.550 6.890 -5.484 1.00 95.31 195 GLY A CA 1
ATOM 1533 C C . GLY A 1 195 ? 10.520 7.615 -6.364 1.00 95.31 195 GLY A C 1
ATOM 1534 O O . GLY A 1 195 ? 10.228 7.114 -7.452 1.00 95.31 195 GLY A O 1
ATOM 1535 N N . LEU A 1 196 ? 9.975 8.769 -5.955 1.00 95.44 196 LEU A N 1
ATOM 1536 C CA . LEU A 1 196 ? 8.840 9.406 -6.644 1.00 95.44 196 LEU A CA 1
ATOM 1537 C C . LEU A 1 196 ? 9.155 9.815 -8.091 1.00 95.44 196 LEU A C 1
ATOM 1539 O O . LEU A 1 196 ? 8.326 9.643 -8.985 1.00 95.44 196 LEU A O 1
ATOM 1543 N N . VAL A 1 197 ? 10.390 10.252 -8.353 1.00 95.06 197 VAL A N 1
ATOM 1544 C CA . VAL A 1 197 ? 10.860 10.567 -9.712 1.00 95.06 197 VAL A CA 1
ATOM 1545 C C . VAL A 1 197 ? 10.915 9.307 -10.589 1.00 95.06 197 VAL A C 1
ATOM 1547 O O . VAL A 1 197 ? 10.519 9.352 -11.751 1.00 95.06 197 VAL A O 1
ATOM 1550 N N . TYR A 1 198 ? 11.323 8.153 -10.043 1.00 96.62 198 TYR A N 1
ATOM 1551 C CA . TYR A 1 198 ? 11.290 6.881 -10.778 1.00 96.62 198 TYR A CA 1
ATOM 1552 C C . TYR A 1 198 ? 9.851 6.419 -11.054 1.00 96.62 198 TYR A C 1
ATOM 1554 O O . TYR A 1 198 ? 9.588 5.868 -12.123 1.00 96.62 198 TYR A O 1
ATOM 1562 N N . PHE A 1 199 ? 8.911 6.667 -10.134 1.00 96.81 199 PHE A N 1
ATOM 1563 C CA . PHE A 1 199 ? 7.489 6.385 -10.344 1.00 96.81 199 PHE A CA 1
ATOM 1564 C C . PHE A 1 199 ? 6.902 7.250 -11.466 1.00 96.81 199 PHE A C 1
ATOM 1566 O O . PHE A 1 199 ? 6.340 6.703 -12.414 1.00 96.81 199 PHE A O 1
ATOM 1573 N N . ALA A 1 200 ? 7.113 8.571 -11.439 1.00 95.25 200 ALA A N 1
ATOM 1574 C CA . ALA A 1 200 ? 6.711 9.465 -12.528 1.00 95.25 200 ALA A CA 1
ATOM 1575 C C . ALA A 1 200 ? 7.349 9.043 -13.870 1.00 95.25 200 ALA A C 1
ATOM 1577 O O . ALA A 1 200 ? 6.672 8.940 -14.898 1.00 95.25 200 ALA A O 1
ATOM 1578 N N . ARG A 1 201 ? 8.643 8.684 -13.855 1.00 94.19 201 ARG A N 1
ATOM 1579 C CA . ARG A 1 201 ? 9.375 8.200 -15.036 1.00 94.19 201 ARG A CA 1
ATOM 1580 C C . ARG A 1 201 ? 8.812 6.892 -15.597 1.00 94.19 201 ARG A C 1
ATOM 1582 O O . ARG A 1 201 ? 8.731 6.755 -16.818 1.00 94.19 201 ARG A O 1
ATOM 1589 N N . ALA A 1 202 ? 8.410 5.956 -14.737 1.00 95.00 202 ALA A N 1
ATOM 1590 C CA . ALA A 1 202 ? 7.760 4.707 -15.124 1.00 95.00 202 ALA A CA 1
ATOM 1591 C C . ALA A 1 202 ? 6.364 4.957 -15.719 1.00 95.00 202 ALA A C 1
ATOM 1593 O O . ALA A 1 202 ? 6.077 4.476 -16.820 1.00 95.00 202 ALA A O 1
ATOM 1594 N N . SER A 1 203 ? 5.547 5.775 -15.043 1.00 93.94 203 SER A N 1
ATOM 1595 C CA . SER A 1 203 ? 4.172 6.142 -15.418 1.00 93.94 203 SER A CA 1
ATOM 1596 C C . SER A 1 203 ? 4.042 6.775 -16.806 1.00 93.94 203 SER A C 1
ATOM 1598 O O . SER A 1 203 ? 2.968 6.710 -17.401 1.00 93.94 203 SER A O 1
ATOM 1600 N N . ARG A 1 204 ? 5.132 7.287 -17.402 1.00 90.56 204 ARG A N 1
ATOM 1601 C CA . ARG A 1 204 ? 5.171 7.732 -18.812 1.00 90.56 204 ARG A CA 1
ATOM 1602 C C . ARG A 1 204 ? 4.630 6.697 -19.805 1.00 90.56 204 ARG A C 1
ATOM 1604 O O . ARG A 1 204 ? 4.110 7.101 -20.839 1.00 90.56 204 ARG A O 1
ATOM 1611 N N . MET A 1 205 ? 4.712 5.392 -19.517 1.00 88.56 205 MET A N 1
ATOM 1612 C CA . MET A 1 205 ? 4.140 4.368 -20.407 1.00 88.56 205 MET A CA 1
ATOM 1613 C C . MET A 1 205 ? 2.607 4.398 -20.480 1.00 88.56 205 MET A C 1
ATOM 1615 O O . MET A 1 205 ? 2.051 3.979 -21.487 1.00 88.56 205 MET A O 1
ATOM 1619 N N . LEU A 1 206 ? 1.923 4.927 -19.458 1.00 87.31 206 LEU A N 1
ATOM 1620 C CA . LEU A 1 206 ? 0.461 5.060 -19.445 1.00 87.31 206 LEU A CA 1
ATOM 1621 C C . LEU A 1 206 ? -0.032 6.076 -20.492 1.00 87.31 206 LEU A C 1
ATOM 1623 O O . LEU A 1 206 ? -1.186 6.020 -20.903 1.00 87.31 206 LEU A O 1
ATOM 1627 N N . ARG A 1 207 ? 0.857 6.959 -20.980 1.00 84.31 207 ARG A N 1
ATOM 1628 C CA . ARG A 1 207 ? 0.600 7.873 -22.107 1.00 84.31 207 ARG A CA 1
ATOM 1629 C C . ARG A 1 207 ? 0.598 7.159 -23.477 1.00 84.31 207 ARG A C 1
ATOM 1631 O O . ARG A 1 207 ? 0.365 7.815 -24.487 1.00 84.31 207 ARG A O 1
ATOM 1638 N N . VAL A 1 208 ? 0.878 5.849 -23.544 1.00 80.62 208 VAL A N 1
ATOM 1639 C CA . VAL A 1 208 ? 0.950 5.066 -24.794 1.00 80.62 208 VAL A CA 1
ATOM 1640 C C . VAL A 1 208 ? -0.030 3.891 -24.751 1.00 80.62 208 VAL A C 1
ATOM 1642 O O . VAL A 1 208 ? 0.224 2.866 -24.118 1.00 80.62 208 VAL A O 1
ATOM 1645 N N . LEU A 1 209 ? -1.143 4.018 -25.476 1.00 75.12 209 LEU A N 1
ATOM 1646 C CA . LEU A 1 209 ? -2.125 2.945 -25.640 1.00 75.12 209 LEU A CA 1
ATOM 1647 C C . LEU A 1 209 ? -1.614 1.905 -26.650 1.00 75.12 209 LEU A C 1
ATOM 1649 O O . LEU A 1 209 ? -1.715 2.086 -27.861 1.00 75.12 209 LEU A O 1
ATOM 1653 N N . GLY A 1 210 ? -1.041 0.811 -26.147 1.00 76.38 210 GLY A N 1
ATOM 1654 C CA . GLY A 1 210 ? -0.627 -0.323 -26.973 1.00 76.38 210 GLY A CA 1
ATOM 1655 C C . GLY A 1 210 ? -1.811 -1.212 -27.361 1.00 76.38 210 GLY A C 1
ATOM 1656 O O . GLY A 1 210 ? -2.430 -1.810 -26.487 1.00 76.38 210 GLY A O 1
ATOM 1657 N N . GLU A 1 211 ? -2.075 -1.353 -28.665 1.00 80.25 211 GLU A N 1
ATOM 1658 C CA . GLU A 1 211 ? -3.147 -2.201 -29.228 1.00 80.25 211 GLU A CA 1
ATOM 1659 C C . GLU A 1 211 ? -3.084 -3.658 -28.734 1.00 80.25 211 GLU A C 1
ATOM 1661 O O . GLU A 1 211 ? -4.111 -4.293 -28.502 1.00 80.25 211 GLU A O 1
ATOM 1666 N N . ARG A 1 212 ? -1.869 -4.192 -28.549 1.00 85.19 212 ARG A N 1
ATOM 1667 C CA . ARG A 1 212 ? -1.635 -5.564 -28.089 1.00 85.19 212 ARG A CA 1
ATOM 1668 C C . ARG A 1 212 ? -1.000 -5.569 -26.695 1.00 85.19 212 ARG A C 1
ATOM 1670 O O . ARG A 1 212 ? 0.171 -5.193 -26.578 1.00 85.19 212 ARG A O 1
ATOM 1677 N N . PRO A 1 213 ? -1.719 -6.004 -25.644 1.00 85.31 213 PRO A N 1
ATOM 1678 C CA . PRO A 1 213 ? -1.141 -6.136 -24.312 1.00 85.31 213 PRO A CA 1
ATOM 1679 C C . PRO A 1 213 ? -0.021 -7.182 -24.274 1.00 85.31 213 PRO A C 1
ATOM 1681 O O . PRO A 1 213 ? -0.068 -8.209 -24.953 1.00 85.31 213 PRO A O 1
ATOM 1684 N N . ARG A 1 214 ? 0.988 -6.920 -23.440 1.00 90.56 214 ARG A N 1
ATOM 1685 C CA . ARG A 1 214 ? 2.081 -7.845 -23.113 1.00 90.56 214 ARG A CA 1
ATOM 1686 C C . ARG A 1 214 ? 2.070 -8.138 -21.618 1.00 90.56 214 ARG A C 1
ATOM 1688 O O . ARG A 1 214 ? 1.623 -7.301 -20.836 1.00 90.56 214 ARG A O 1
ATOM 1695 N N . ILE A 1 215 ? 2.661 -9.268 -21.216 1.00 92.38 215 ILE A N 1
ATOM 1696 C CA . ILE A 1 215 ? 2.898 -9.583 -19.795 1.00 92.38 215 ILE A CA 1
ATOM 1697 C C . ILE A 1 215 ? 3.626 -8.419 -19.118 1.00 92.38 215 ILE A C 1
ATOM 1699 O O . ILE A 1 215 ? 3.200 -7.962 -18.067 1.00 92.38 215 ILE A O 1
ATOM 1703 N N . ASP A 1 216 ? 4.645 -7.857 -19.776 1.00 91.75 216 ASP A N 1
ATOM 1704 C CA . ASP A 1 216 ? 5.371 -6.689 -19.277 1.00 91.75 216 ASP A CA 1
ATOM 1705 C C . ASP A 1 216 ? 4.448 -5.503 -18.947 1.00 91.75 216 ASP A C 1
ATOM 1707 O O . ASP A 1 216 ? 4.670 -4.844 -17.937 1.00 91.75 216 ASP A O 1
ATOM 1711 N N . SER A 1 217 ? 3.401 -5.254 -19.749 1.00 93.00 217 SER A N 1
ATOM 1712 C CA . SER A 1 217 ? 2.418 -4.190 -19.502 1.00 93.00 217 SER A CA 1
ATOM 1713 C C . SER A 1 217 ? 1.633 -4.434 -18.215 1.00 93.00 217 SER A C 1
ATOM 1715 O O . SER A 1 217 ? 1.471 -3.512 -17.421 1.00 93.00 217 SER A O 1
ATOM 1717 N N . ILE A 1 218 ? 1.177 -5.673 -18.003 1.00 94.31 218 ILE A N 1
ATOM 1718 C CA . ILE A 1 218 ? 0.465 -6.093 -16.788 1.00 94.31 218 ILE A CA 1
ATOM 1719 C C . ILE A 1 218 ? 1.391 -5.937 -15.576 1.00 94.31 218 ILE A C 1
ATOM 1721 O O . ILE A 1 218 ? 1.006 -5.317 -14.586 1.00 94.31 218 ILE A O 1
ATOM 1725 N N . GLU A 1 219 ? 2.632 -6.423 -15.682 1.00 95.62 219 GLU A N 1
ATOM 1726 C CA . GLU A 1 219 ? 3.635 -6.325 -14.619 1.00 95.62 219 GLU A CA 1
ATOM 1727 C C . GLU A 1 219 ? 3.905 -4.862 -14.219 1.00 95.62 219 GLU A C 1
ATOM 1729 O O . GLU A 1 219 ? 3.843 -4.550 -13.031 1.00 95.62 219 GLU A O 1
ATOM 1734 N N . VAL A 1 220 ? 4.146 -3.933 -15.162 1.00 95.94 220 VAL A N 1
ATOM 1735 C CA . VAL A 1 220 ? 4.389 -2.525 -14.774 1.00 95.94 220 VAL A CA 1
ATOM 1736 C C . VAL A 1 220 ? 3.137 -1.878 -14.184 1.00 95.94 220 VAL A C 1
ATOM 1738 O O . VAL A 1 220 ? 3.245 -1.179 -13.182 1.00 95.94 220 VAL A O 1
ATOM 1741 N N . VAL A 1 221 ? 1.950 -2.118 -14.748 1.00 95.81 221 VAL A N 1
ATOM 1742 C CA . VAL A 1 221 ? 0.697 -1.539 -14.233 1.00 95.81 221 VAL A CA 1
ATOM 1743 C C . VAL A 1 221 ? 0.416 -2.007 -12.796 1.00 95.81 221 VAL A C 1
ATOM 1745 O O . VAL A 1 221 ? 0.020 -1.194 -11.961 1.00 95.81 221 VAL A O 1
ATOM 1748 N N . LEU A 1 222 ? 0.712 -3.268 -12.458 1.00 96.50 222 LEU A N 1
ATOM 1749 C CA . LEU A 1 222 ? 0.647 -3.762 -11.078 1.00 96.50 222 LEU A CA 1
ATOM 1750 C C . LEU A 1 222 ? 1.695 -3.100 -10.167 1.00 96.50 222 LEU A C 1
ATOM 1752 O O . LEU A 1 222 ? 1.356 -2.666 -9.067 1.00 96.50 222 LEU A O 1
ATOM 1756 N N . LEU A 1 223 ? 2.949 -2.958 -10.610 1.00 97.75 223 LEU A N 1
ATOM 1757 C CA . LEU A 1 223 ? 3.992 -2.271 -9.830 1.00 97.75 223 LEU A CA 1
ATOM 1758 C C . LEU A 1 223 ? 3.642 -0.790 -9.573 1.00 97.75 223 LEU A C 1
ATOM 1760 O O . LEU A 1 223 ? 3.832 -0.295 -8.461 1.00 97.75 223 LEU A O 1
ATOM 1764 N N . LEU A 1 224 ? 3.070 -0.099 -10.566 1.00 97.50 224 LEU A N 1
ATOM 1765 C CA . LEU A 1 224 ? 2.556 1.269 -10.433 1.00 97.50 224 LEU A CA 1
ATOM 1766 C C . LEU A 1 224 ? 1.341 1.338 -9.497 1.00 97.50 224 LEU A C 1
ATOM 1768 O O . LEU A 1 224 ? 1.226 2.298 -8.738 1.00 97.50 224 LEU A O 1
ATOM 1772 N N . SER A 1 225 ? 0.467 0.325 -9.493 1.00 96.81 225 SER A N 1
ATOM 1773 C CA . SER A 1 225 ? -0.635 0.212 -8.527 1.00 96.81 225 SER A CA 1
ATOM 1774 C C . SER A 1 225 ? -0.108 0.124 -7.092 1.00 96.81 225 SER A C 1
ATOM 1776 O O . SER A 1 225 ? -0.521 0.901 -6.232 1.00 96.81 225 SER A O 1
ATOM 1778 N N . PHE A 1 226 ? 0.858 -0.765 -6.831 1.00 96.06 226 PHE A N 1
ATOM 1779 C CA . PHE A 1 226 ? 1.461 -0.897 -5.501 1.00 96.06 226 PHE A CA 1
ATOM 1780 C C . PHE A 1 226 ? 2.172 0.379 -5.042 1.00 96.06 226 PHE A C 1
ATOM 1782 O O . PHE A 1 226 ? 2.030 0.757 -3.882 1.00 96.06 226 PHE A O 1
ATOM 1789 N N . TYR A 1 227 ? 2.880 1.075 -5.936 1.00 97.56 227 TYR A N 1
ATOM 1790 C CA . TYR A 1 227 ? 3.474 2.372 -5.605 1.00 97.56 227 TYR A CA 1
ATOM 1791 C C . TYR A 1 227 ? 2.398 3.443 -5.344 1.00 97.56 227 TYR A C 1
ATOM 1793 O O . TYR A 1 227 ? 2.495 4.208 -4.391 1.00 97.56 227 TYR A O 1
ATOM 1801 N N . SER A 1 228 ? 1.318 3.467 -6.131 1.00 96.56 228 SER A N 1
ATOM 1802 C CA . SER A 1 228 ? 0.208 4.415 -5.943 1.00 96.56 228 SER A CA 1
ATOM 1803 C C . SER A 1 228 ? -0.440 4.296 -4.557 1.00 96.56 228 SER A C 1
ATOM 1805 O O . SER A 1 228 ? -0.891 5.299 -4.009 1.00 96.56 228 SER A O 1
ATOM 1807 N N . LEU A 1 229 ? -0.439 3.103 -3.946 1.00 93.12 229 LEU A N 1
ATOM 1808 C CA . LEU A 1 229 ? -0.877 2.917 -2.558 1.00 93.12 229 LEU A CA 1
ATOM 1809 C C . LEU A 1 229 ? 0.064 3.580 -1.538 1.00 93.12 229 LEU A C 1
ATOM 1811 O O . LEU A 1 229 ? -0.425 4.133 -0.556 1.00 93.12 229 LEU A O 1
ATOM 1815 N N . THR A 1 230 ? 1.386 3.569 -1.747 1.00 94.69 230 THR A N 1
ATOM 1816 C CA . THR A 1 230 ? 2.351 4.149 -0.788 1.00 94.69 230 THR A CA 1
ATOM 1817 C C . THR A 1 230 ? 2.352 5.680 -0.807 1.00 94.69 230 THR A C 1
ATOM 1819 O O . THR A 1 230 ? 2.503 6.296 0.245 1.00 94.69 230 THR A O 1
ATOM 1822 N N . VAL A 1 231 ? 2.052 6.296 -1.958 1.00 94.38 231 VAL A N 1
ATOM 1823 C CA . VAL A 1 231 ? 1.693 7.730 -2.073 1.00 94.38 231 VAL A CA 1
ATOM 1824 C C . VAL A 1 231 ? 0.199 8.012 -1.851 1.00 94.38 231 VAL A C 1
ATOM 1826 O O . VAL A 1 231 ? -0.298 9.090 -2.173 1.00 94.38 231 VAL A O 1
ATOM 1829 N N . ASN A 1 232 ? -0.530 7.034 -1.305 1.00 90.88 232 ASN A N 1
ATOM 1830 C CA . ASN A 1 232 ? -1.922 7.119 -0.857 1.00 90.88 232 ASN A CA 1
ATOM 1831 C C . ASN A 1 232 ? -2.970 7.470 -1.945 1.00 90.88 232 ASN A C 1
ATOM 1833 O O . ASN A 1 232 ? -4.146 7.697 -1.645 1.00 90.88 232 ASN A O 1
ATOM 1837 N N . ARG A 1 233 ? -2.601 7.397 -3.229 1.00 91.38 233 ARG A N 1
ATOM 1838 C CA . ARG A 1 233 ? -3.483 7.544 -4.401 1.00 91.38 233 ARG A CA 1
ATOM 1839 C C . ARG A 1 233 ? -4.315 6.270 -4.648 1.00 91.38 233 ARG A C 1
ATOM 1841 O O . ARG A 1 233 ? -4.205 5.635 -5.698 1.00 91.38 233 ARG A O 1
ATOM 1848 N N . ARG A 1 234 ? -5.165 5.878 -3.684 1.00 84.69 234 ARG A N 1
ATOM 1849 C CA . ARG A 1 234 ? -6.015 4.660 -3.745 1.00 84.69 234 ARG A CA 1
ATOM 1850 C C . ARG A 1 234 ? -6.819 4.546 -5.050 1.00 84.69 234 ARG A C 1
ATOM 1852 O O . ARG A 1 234 ? -6.823 3.476 -5.644 1.00 84.69 234 ARG A O 1
ATOM 1859 N N . HIS A 1 235 ? -7.448 5.623 -5.532 1.00 83.75 235 HIS A N 1
ATOM 1860 C CA . HIS A 1 235 ? -8.230 5.584 -6.780 1.00 83.75 235 HIS A CA 1
ATOM 1861 C C . HIS A 1 235 ? -7.365 5.222 -7.998 1.00 83.75 235 HIS A C 1
ATOM 1863 O O . HIS A 1 235 ? -7.732 4.332 -8.763 1.00 83.75 235 HIS A O 1
ATOM 1869 N N . ALA A 1 236 ? -6.177 5.827 -8.128 1.00 90.38 236 ALA A N 1
ATOM 1870 C CA . ALA A 1 236 ? -5.217 5.472 -9.173 1.00 90.38 236 ALA A CA 1
ATOM 1871 C C . ALA A 1 236 ? -4.729 4.021 -9.024 1.00 90.38 236 ALA A C 1
ATOM 1873 O O . ALA A 1 236 ? -4.662 3.299 -10.016 1.00 90.38 236 ALA A O 1
ATOM 1874 N N . ALA A 1 237 ? -4.462 3.558 -7.796 1.00 91.31 237 ALA A N 1
ATOM 1875 C CA . ALA A 1 237 ? -4.090 2.168 -7.537 1.00 91.31 237 ALA A CA 1
ATOM 1876 C C . ALA A 1 237 ? -5.176 1.179 -7.997 1.00 91.31 237 ALA A C 1
ATOM 1878 O O . ALA A 1 237 ? -4.893 0.273 -8.778 1.00 91.31 237 ALA A O 1
ATOM 1879 N N . TYR A 1 238 ? -6.435 1.373 -7.594 1.00 88.50 238 TYR A N 1
ATOM 1880 C CA . TYR A 1 238 ? -7.532 0.484 -7.991 1.00 88.50 238 TYR A CA 1
ATOM 1881 C C . TYR A 1 238 ? -7.844 0.558 -9.493 1.00 88.50 238 TYR A C 1
ATOM 1883 O O . TYR A 1 238 ? -8.130 -0.476 -10.102 1.00 88.50 238 TYR A O 1
ATOM 1891 N N . TYR A 1 239 ? -7.723 1.732 -10.122 1.00 90.88 239 TYR A N 1
ATOM 1892 C CA . TYR A 1 239 ? -7.819 1.877 -11.578 1.00 90.88 239 TYR A CA 1
ATOM 1893 C C . TYR A 1 239 ? -6.713 1.095 -12.305 1.00 90.88 239 TYR A C 1
ATOM 1895 O O . TYR A 1 239 ? -6.991 0.362 -13.258 1.00 90.88 239 TYR A O 1
ATOM 1903 N N . LEU A 1 240 ? -5.465 1.189 -11.834 1.00 94.12 240 LEU A N 1
ATOM 1904 C CA . LEU A 1 240 ? -4.333 0.440 -12.381 1.00 94.12 240 LEU A CA 1
ATOM 1905 C C . LEU A 1 240 ? -4.517 -1.072 -12.176 1.00 94.12 240 LEU A C 1
ATOM 1907 O O . LEU A 1 240 ? -4.417 -1.826 -13.140 1.00 94.12 240 LEU A O 1
ATOM 1911 N N . ALA A 1 241 ? -4.884 -1.532 -10.978 1.00 92.06 241 ALA A N 1
ATOM 1912 C CA . ALA A 1 241 ? -5.178 -2.945 -10.721 1.00 92.06 241 ALA A CA 1
ATOM 1913 C C . ALA A 1 241 ? -6.305 -3.484 -11.628 1.00 92.06 241 ALA A C 1
ATOM 1915 O O . ALA A 1 241 ? -6.151 -4.531 -12.259 1.00 92.06 241 ALA A O 1
ATOM 1916 N N . SER A 1 242 ? -7.397 -2.729 -11.782 1.00 90.31 242 SER A N 1
ATOM 1917 C CA . SER A 1 242 ? -8.508 -3.069 -12.687 1.00 90.31 242 SER A CA 1
ATOM 1918 C C . SER A 1 242 ? -8.071 -3.099 -14.156 1.00 90.31 242 SER A C 1
ATOM 1920 O O . SER A 1 242 ? -8.512 -3.951 -14.931 1.00 90.31 242 SER A O 1
ATOM 1922 N N . SER A 1 243 ? -7.159 -2.203 -14.542 1.00 93.06 243 SER A N 1
ATOM 1923 C CA . SER A 1 243 ? -6.547 -2.188 -15.871 1.00 93.06 243 SER A CA 1
ATOM 1924 C C . SER A 1 243 ? -5.672 -3.424 -16.094 1.00 93.06 243 SER A C 1
ATOM 1926 O O . SER A 1 243 ? -5.792 -4.059 -17.136 1.00 93.06 243 SER A O 1
ATOM 1928 N N . ALA A 1 244 ? -4.859 -3.834 -15.116 1.00 93.75 244 ALA A N 1
ATOM 1929 C CA . ALA A 1 244 ? -4.060 -5.060 -15.188 1.00 93.75 244 ALA A CA 1
ATOM 1930 C C . ALA A 1 244 ? -4.932 -6.317 -15.362 1.00 93.75 244 ALA A C 1
ATOM 1932 O O . ALA A 1 244 ? -4.630 -7.150 -16.219 1.00 93.75 244 ALA A O 1
ATOM 1933 N N . VAL A 1 245 ? -6.051 -6.418 -14.631 1.00 92.06 245 VAL A N 1
ATOM 1934 C CA . VAL A 1 245 ? -7.045 -7.494 -14.814 1.00 92.06 245 VAL A CA 1
ATOM 1935 C C . VAL A 1 245 ? -7.622 -7.468 -16.233 1.00 92.06 245 VAL A C 1
ATOM 1937 O O . VAL A 1 245 ? -7.617 -8.492 -16.915 1.00 92.06 245 VAL A O 1
ATOM 1940 N N . ARG A 1 246 ? -8.051 -6.300 -16.731 1.00 92.31 246 ARG A N 1
ATOM 1941 C CA . ARG A 1 246 ? -8.600 -6.157 -18.092 1.00 92.31 246 ARG A CA 1
ATOM 1942 C C . ARG A 1 246 ? -7.580 -6.524 -19.177 1.00 92.31 246 ARG A C 1
ATOM 1944 O O . ARG A 1 246 ? -7.936 -7.219 -20.124 1.00 92.31 246 ARG A O 1
ATOM 1951 N N . LEU A 1 247 ? -6.317 -6.124 -19.025 1.00 91.75 247 LEU A N 1
ATOM 1952 C CA . LEU A 1 247 ? -5.220 -6.514 -19.920 1.00 91.75 247 LEU A CA 1
ATOM 1953 C C . LEU A 1 247 ? -5.002 -8.040 -19.895 1.00 91.75 247 LEU A C 1
ATOM 1955 O O . LEU A 1 247 ? -4.851 -8.644 -20.954 1.00 91.75 247 LEU A O 1
ATOM 1959 N N . GLY A 1 248 ? -5.062 -8.679 -18.721 1.00 90.19 248 GLY A N 1
ATOM 1960 C CA . GLY A 1 248 ? -4.988 -10.139 -18.577 1.00 90.19 248 GLY A CA 1
ATOM 1961 C C . GLY A 1 248 ? -6.162 -10.891 -19.217 1.00 90.19 248 GLY A C 1
ATOM 1962 O O . GLY A 1 248 ? -5.964 -11.952 -19.814 1.00 90.19 248 GLY A O 1
ATOM 1963 N N . ILE A 1 249 ? -7.371 -10.320 -19.167 1.00 90.19 249 ILE A N 1
ATOM 1964 C CA . ILE A 1 249 ? -8.548 -10.843 -19.876 1.00 90.19 249 ILE A CA 1
ATOM 1965 C C . ILE A 1 249 ? -8.336 -10.760 -21.394 1.00 90.19 249 ILE A C 1
ATOM 1967 O O . ILE A 1 249 ? -8.482 -11.773 -22.072 1.00 90.19 249 ILE A O 1
ATOM 1971 N N . VAL A 1 250 ? -7.908 -9.605 -21.920 1.00 90.50 250 VAL A N 1
ATOM 1972 C CA . VAL A 1 250 ? -7.619 -9.412 -23.358 1.00 90.50 250 VAL A CA 1
ATOM 1973 C C . VAL A 1 250 ? -6.472 -10.313 -23.846 1.00 90.50 250 VAL A C 1
ATOM 1975 O O . VAL A 1 250 ? -6.499 -10.779 -24.981 1.00 90.50 250 VAL A O 1
ATOM 1978 N N . MET A 1 251 ? -5.494 -10.625 -22.989 1.00 89.94 251 MET A N 1
ATOM 1979 C CA . MET A 1 251 ? -4.438 -11.609 -23.271 1.00 89.94 251 MET A CA 1
ATOM 1980 C C . MET A 1 251 ? -4.895 -13.079 -23.196 1.00 89.94 251 MET A C 1
ATOM 1982 O O . MET A 1 251 ? -4.087 -13.970 -23.448 1.00 89.94 251 MET A O 1
ATOM 1986 N N . GLY A 1 252 ? -6.148 -13.363 -22.825 1.00 87.75 252 GLY A N 1
ATOM 1987 C CA . GLY A 1 252 ? -6.658 -14.732 -22.692 1.00 87.75 252 GLY A CA 1
ATOM 1988 C C . GLY A 1 252 ? -6.082 -15.517 -21.507 1.00 87.75 252 GLY A C 1
ATOM 1989 O O . GLY A 1 252 ? -6.211 -16.738 -21.470 1.00 87.75 252 GLY A O 1
ATOM 1990 N N . LEU A 1 253 ? -5.465 -14.854 -20.517 1.00 85.06 253 LEU A N 1
ATOM 1991 C CA . LEU A 1 253 ? -4.809 -15.532 -19.381 1.00 85.06 253 LEU A CA 1
ATOM 1992 C C . LEU A 1 253 ? -5.794 -16.317 -18.496 1.00 85.06 253 LEU A C 1
ATOM 1994 O O . LEU A 1 253 ? -5.397 -17.248 -17.805 1.00 85.06 253 LEU A O 1
ATOM 1998 N N . HIS A 1 254 ? -7.080 -15.971 -18.563 1.00 81.38 254 HIS A N 1
ATOM 1999 C CA . HIS A 1 254 ? -8.183 -16.650 -17.883 1.00 81.38 254 HIS A CA 1
ATOM 2000 C C . HIS A 1 254 ? -8.617 -17.970 -18.553 1.00 81.38 254 HIS A C 1
ATOM 2002 O O . HIS A 1 254 ? -9.336 -18.749 -17.940 1.00 81.38 254 HIS A O 1
ATOM 2008 N N . LEU A 1 255 ? -8.192 -18.242 -19.795 1.00 78.12 255 LEU A N 1
ATOM 2009 C CA . LEU A 1 255 ? -8.659 -19.391 -20.590 1.00 78.12 255 LEU A CA 1
ATOM 2010 C C . LEU A 1 255 ? -7.900 -20.700 -20.314 1.00 78.12 255 LEU A C 1
ATOM 2012 O O . LEU A 1 255 ? -8.264 -21.737 -20.857 1.00 78.12 255 LEU A O 1
ATOM 2016 N N . ASN A 1 256 ? -6.833 -20.657 -19.510 1.00 66.94 256 ASN A N 1
ATOM 2017 C CA . ASN A 1 256 ? -5.967 -21.807 -19.216 1.00 66.94 256 ASN A CA 1
ATOM 2018 C C . ASN A 1 256 ? -5.824 -22.053 -17.702 1.00 66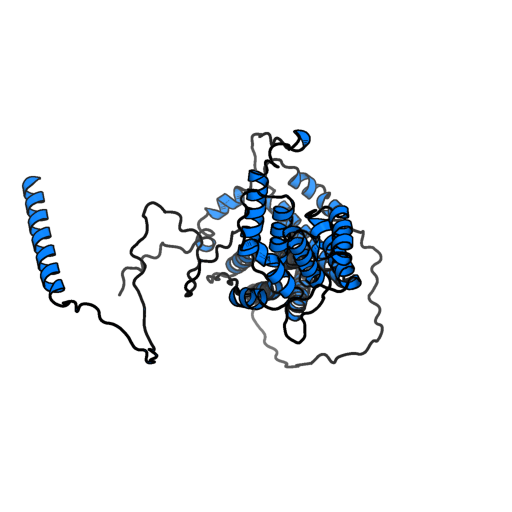.94 256 ASN A C 1
ATOM 2020 O O . ASN A 1 256 ? -4.775 -22.502 -17.241 1.00 66.94 256 ASN A O 1
ATOM 2024 N N . VAL A 1 257 ? -6.861 -21.726 -16.925 1.00 65.25 257 VAL A N 1
ATOM 2025 C CA . VAL A 1 257 ? -6.950 -22.071 -15.499 1.00 65.25 257 VAL A CA 1
ATOM 2026 C C . VAL A 1 257 ? -7.268 -23.570 -15.392 1.00 65.25 257 VAL A C 1
ATOM 2028 O O . VAL A 1 257 ? -8.321 -23.981 -15.879 1.00 65.25 257 VAL A O 1
ATOM 2031 N N . PRO A 1 258 ? -6.393 -24.413 -14.810 1.00 69.50 258 PRO A N 1
ATOM 2032 C CA . PRO A 1 258 ? -6.669 -25.839 -14.660 1.00 69.50 258 PRO A CA 1
ATOM 2033 C C . PRO A 1 258 ? -7.854 -26.091 -13.726 1.00 69.50 258 PRO A C 1
ATOM 2035 O O . PRO A 1 258 ? -8.049 -25.353 -12.763 1.00 69.50 258 PRO A O 1
ATOM 2038 N N . GLU A 1 259 ? -8.585 -27.186 -13.933 1.00 61.00 259 GLU A N 1
ATOM 2039 C CA . GLU A 1 259 ? -9.789 -27.517 -13.152 1.00 61.00 259 GLU A CA 1
ATOM 2040 C C . GLU A 1 259 ? -9.522 -27.623 -11.638 1.00 61.00 259 GLU A C 1
ATOM 2042 O O . GLU A 1 259 ? -10.371 -27.240 -10.843 1.00 61.00 259 GLU A O 1
ATOM 2047 N N . TYR A 1 260 ? -8.311 -28.009 -11.209 1.00 66.88 260 TYR A N 1
ATOM 2048 C CA . TYR A 1 260 ? -7.931 -28.015 -9.785 1.00 66.88 260 TYR A CA 1
ATOM 2049 C C . TYR A 1 260 ? -7.819 -26.612 -9.145 1.00 66.88 260 TYR A C 1
ATOM 2051 O O . TYR A 1 260 ? -7.641 -26.507 -7.933 1.00 66.88 260 TYR A O 1
ATOM 2059 N N . GLN A 1 261 ? -7.878 -25.539 -9.941 1.00 59.75 261 GLN A N 1
ATOM 2060 C CA . GLN A 1 261 ? -7.955 -24.144 -9.487 1.00 59.75 261 GLN A CA 1
ATOM 2061 C C . GLN A 1 261 ? -9.376 -23.563 -9.608 1.00 59.75 261 GLN A C 1
ATOM 2063 O O . GLN A 1 261 ? -9.616 -22.442 -9.161 1.00 59.75 261 GLN A O 1
ATOM 2068 N N . LEU A 1 262 ? -10.318 -24.312 -10.191 1.00 59.09 262 LEU A N 1
ATOM 2069 C CA . LEU A 1 262 ? -11.732 -23.960 -10.273 1.00 59.09 262 LEU A CA 1
ATOM 2070 C C . LEU A 1 262 ? -12.465 -24.567 -9.068 1.00 59.09 262 LEU A C 1
ATOM 2072 O O . LEU A 1 262 ? -13.103 -25.611 -9.173 1.00 59.09 262 LEU A O 1
ATOM 2076 N N . SER A 1 263 ? -12.340 -23.926 -7.903 1.00 49.38 263 SER A N 1
ATOM 2077 C CA . SER A 1 263 ? -13.038 -24.353 -6.683 1.00 49.38 263 SER A CA 1
ATOM 2078 C C . SER A 1 263 ? -14.556 -24.225 -6.842 1.00 49.38 263 SER A C 1
ATOM 2080 O O . SER A 1 263 ? -15.111 -23.138 -6.678 1.00 49.38 263 SER A O 1
ATOM 2082 N N . ASP A 1 264 ? -15.224 -25.338 -7.141 1.00 39.78 264 ASP A N 1
ATOM 2083 C CA . ASP A 1 264 ? -16.680 -25.409 -7.253 1.00 39.78 264 ASP A CA 1
ATOM 2084 C C . ASP A 1 264 ? -17.331 -25.306 -5.862 1.00 39.78 264 ASP A C 1
ATOM 2086 O O . ASP A 1 264 ? -17.232 -26.213 -5.029 1.00 39.78 264 ASP A O 1
ATOM 2090 N N . ARG A 1 265 ? -17.948 -24.155 -5.570 1.00 42.03 265 ARG A N 1
ATOM 2091 C CA . ARG A 1 265 ? -18.514 -23.841 -4.249 1.00 42.03 265 ARG A CA 1
ATOM 2092 C C . ARG A 1 265 ? -19.962 -24.333 -4.168 1.00 42.03 265 ARG A C 1
ATOM 2094 O O . ARG A 1 265 ? -20.906 -23.549 -4.208 1.00 42.03 265 ARG A O 1
ATOM 2101 N N . ALA A 1 266 ? -20.111 -25.654 -4.096 1.00 38.88 266 ALA A N 1
ATOM 2102 C CA . ALA A 1 266 ? -21.404 -26.332 -4.066 1.00 38.88 266 ALA A CA 1
ATOM 2103 C C . ALA A 1 266 ? -22.251 -25.950 -2.832 1.00 38.88 266 ALA A C 1
ATOM 2105 O O . ALA A 1 266 ? -21.795 -26.029 -1.693 1.00 38.88 266 ALA A O 1
ATOM 2106 N N . SER A 1 267 ? -23.506 -25.568 -3.076 1.00 42.97 267 SER A N 1
ATOM 2107 C CA . SER A 1 267 ? -24.468 -25.074 -2.080 1.00 42.97 267 SER A CA 1
ATOM 2108 C C . SER A 1 267 ? -25.040 -26.159 -1.154 1.00 42.97 267 SER A C 1
ATOM 2110 O O . SER A 1 267 ? -25.376 -27.248 -1.628 1.00 42.97 267 SER A O 1
ATOM 2112 N N . SER A 1 268 ? -25.312 -25.821 0.114 1.00 35.09 268 SER A N 1
ATOM 2113 C CA . SER A 1 268 ? -26.056 -26.670 1.070 1.00 35.09 268 SER A CA 1
ATOM 2114 C C . SER A 1 268 ? -27.164 -25.900 1.824 1.00 35.09 268 SER A C 1
ATOM 2116 O O . SER A 1 268 ? -26.973 -24.717 2.093 1.00 35.09 268 SER A O 1
ATOM 2118 N N . PRO A 1 269 ? -28.308 -26.523 2.186 1.00 36.66 269 PRO A N 1
ATOM 2119 C CA . PRO A 1 269 ? -29.446 -25.829 2.811 1.00 36.66 269 PRO A CA 1
ATOM 2120 C C . PRO A 1 269 ? -29.424 -25.777 4.361 1.00 36.66 269 PRO A C 1
ATOM 2122 O O . PRO A 1 269 ? -29.030 -26.736 5.019 1.00 36.66 269 PRO A O 1
ATOM 2125 N N . ALA A 1 270 ? -29.927 -24.666 4.921 1.00 34.91 270 ALA A N 1
ATOM 2126 C CA . ALA A 1 270 ? -30.138 -24.356 6.357 1.00 34.91 270 ALA A CA 1
ATOM 2127 C C . ALA A 1 270 ? -31.426 -25.021 6.942 1.00 34.91 270 ALA A C 1
ATOM 2129 O O . ALA A 1 270 ? -32.161 -25.602 6.132 1.00 34.91 270 ALA A O 1
ATOM 2130 N N . PRO A 1 271 ? -31.793 -24.952 8.262 1.00 40.12 271 PRO A N 1
ATOM 2131 C CA . PRO A 1 271 ? -31.373 -24.083 9.406 1.00 40.12 271 PRO A CA 1
ATOM 2132 C C . PRO A 1 271 ? -30.920 -24.922 10.654 1.00 40.12 271 PRO A C 1
ATOM 2134 O O . PRO A 1 271 ? -30.579 -26.080 10.414 1.00 40.12 271 PRO A O 1
ATOM 2137 N N . PRO A 1 272 ? -30.950 -24.513 11.965 1.00 39.84 272 PRO A N 1
ATOM 2138 C CA . PRO A 1 272 ? -31.140 -23.213 12.686 1.00 39.84 272 PRO A CA 1
ATOM 2139 C C . PRO A 1 272 ? -30.069 -22.912 13.806 1.00 39.84 272 PRO A C 1
ATOM 2141 O O . PRO A 1 272 ? -29.250 -23.768 14.108 1.00 39.84 272 PRO A O 1
ATOM 2144 N N . ILE A 1 273 ? -30.100 -21.831 14.620 1.00 45.53 273 ILE A N 1
ATOM 2145 C CA . ILE A 1 273 ? -29.886 -20.402 14.267 1.00 45.53 273 ILE A CA 1
ATOM 2146 C C . ILE A 1 273 ? -28.550 -19.846 14.898 1.00 45.53 273 ILE A C 1
ATOM 2148 O O . ILE A 1 273 ? -27.624 -19.689 14.108 1.00 45.53 273 ILE A O 1
ATOM 2152 N N . PRO A 1 274 ? -28.363 -19.519 16.217 1.00 60.31 274 PRO A N 1
ATOM 2153 C CA . PRO A 1 274 ? -27.348 -18.511 16.626 1.00 60.31 274 PRO A CA 1
ATOM 2154 C C . PRO A 1 274 ? -26.458 -18.778 17.882 1.00 60.31 274 PRO A C 1
ATOM 2156 O O . PRO A 1 274 ? -26.956 -18.869 19.000 1.00 60.31 274 PRO A O 1
ATOM 2159 N N . GLU A 1 275 ? -25.127 -18.692 17.734 1.00 55.09 275 GLU A N 1
ATOM 2160 C CA . GLU A 1 275 ? -24.146 -18.359 18.813 1.00 55.09 275 GLU A CA 1
ATOM 2161 C C . GLU A 1 275 ? -22.933 -17.552 18.256 1.00 55.09 275 GLU A C 1
ATOM 2163 O O . GLU A 1 275 ? -21.944 -17.258 18.926 1.00 55.09 275 GLU A O 1
ATOM 2168 N N . THR A 1 276 ? -23.008 -17.171 16.978 1.00 63.59 276 THR A N 1
ATOM 2169 C CA . THR A 1 276 ? -21.863 -16.882 16.098 1.00 63.59 276 THR A CA 1
ATOM 2170 C C . THR A 1 276 ? -21.267 -15.483 16.240 1.00 63.59 276 THR A C 1
ATOM 2172 O O . THR A 1 276 ? -20.062 -15.318 16.059 1.00 63.59 276 THR A O 1
ATOM 2175 N N . ALA A 1 277 ? -22.069 -14.470 16.578 1.00 64.19 277 ALA A N 1
ATOM 2176 C CA . ALA A 1 277 ? -21.611 -13.078 16.631 1.00 64.19 277 ALA A CA 1
ATOM 2177 C C . ALA A 1 277 ? -20.560 -12.832 17.732 1.00 64.19 277 ALA A C 1
ATOM 2179 O O . ALA A 1 277 ? -19.601 -12.094 17.512 1.00 64.19 277 ALA A O 1
ATOM 2180 N N . LEU A 1 278 ? -20.695 -13.488 18.893 1.00 68.00 278 LEU A N 1
ATOM 2181 C CA . LEU A 1 278 ? -19.710 -13.405 19.978 1.00 68.00 278 LEU A CA 1
ATOM 2182 C C . LEU A 1 278 ? -18.419 -14.156 19.631 1.00 68.00 278 LEU A C 1
ATOM 2184 O O . LEU A 1 278 ? -17.334 -13.635 19.880 1.00 68.00 278 LEU A O 1
ATOM 2188 N N . ALA A 1 279 ? -18.522 -15.330 18.999 1.00 71.31 279 ALA A N 1
ATOM 2189 C CA . ALA A 1 279 ? -17.361 -16.075 18.511 1.00 71.31 279 ALA A CA 1
ATOM 2190 C C . ALA A 1 279 ? -16.577 -15.283 17.446 1.00 71.31 279 ALA A C 1
ATOM 2192 O O . ALA A 1 279 ? -15.349 -15.236 17.499 1.00 71.31 279 ALA A O 1
ATOM 2193 N N . LEU A 1 280 ? -17.277 -14.600 16.531 1.00 74.81 280 LEU A N 1
ATOM 2194 C CA . LEU A 1 280 ? -16.679 -13.696 15.546 1.00 74.81 280 LEU A CA 1
ATOM 2195 C C . LEU A 1 280 ? -16.020 -12.472 16.204 1.00 74.81 280 LEU A C 1
ATOM 2197 O O . LEU A 1 280 ? -14.899 -12.126 15.843 1.00 74.81 280 LEU A O 1
ATOM 2201 N N . ALA A 1 281 ? -16.675 -11.826 17.173 1.00 78.75 281 ALA A N 1
ATOM 2202 C CA . ALA A 1 281 ? -16.101 -10.676 17.876 1.00 78.75 281 ALA A CA 1
ATOM 2203 C C . ALA A 1 281 ? -14.809 -11.054 18.625 1.00 78.75 281 ALA A C 1
ATOM 2205 O O . ALA A 1 281 ? -13.777 -10.406 18.450 1.00 78.75 281 ALA A O 1
ATOM 2206 N N . GLU A 1 282 ? -14.841 -12.152 19.381 1.00 81.00 282 GLU A N 1
ATOM 2207 C CA . GLU A 1 282 ? -13.683 -12.721 20.078 1.00 81.00 282 GLU A CA 1
ATOM 2208 C C . GLU A 1 282 ? -12.556 -13.102 19.098 1.00 81.00 282 GLU A C 1
ATOM 2210 O O . GLU A 1 282 ? -11.386 -12.794 19.335 1.00 81.00 282 GLU A O 1
ATOM 2215 N N . ALA A 1 283 ? -12.892 -13.702 17.952 1.00 82.81 283 ALA A N 1
ATOM 2216 C CA . ALA A 1 283 ? -11.930 -14.000 16.893 1.00 82.81 283 ALA A CA 1
ATOM 2217 C C . ALA A 1 283 ? -11.279 -12.735 16.316 1.00 82.81 283 ALA A C 1
ATOM 2219 O O . ALA A 1 283 ? -10.055 -12.679 16.193 1.00 82.81 283 ALA A O 1
ATOM 2220 N N . CYS A 1 284 ? -12.066 -11.697 16.019 1.00 87.44 284 CYS A N 1
ATOM 2221 C CA . CYS A 1 284 ? -11.559 -10.403 15.567 1.00 87.44 284 CYS A CA 1
ATOM 2222 C C . CYS A 1 284 ? -10.596 -9.787 16.591 1.00 87.44 284 CYS A C 1
ATOM 2224 O O . CYS A 1 284 ? -9.529 -9.311 16.203 1.00 87.44 284 CYS A O 1
ATOM 2226 N N . ILE A 1 285 ? -10.912 -9.854 17.888 1.00 89.62 285 ILE A N 1
ATOM 2227 C CA . ILE A 1 285 ? -10.046 -9.371 18.975 1.00 89.62 285 ILE A CA 1
ATOM 2228 C C . ILE A 1 285 ? -8.730 -10.165 19.024 1.00 89.62 285 ILE A C 1
ATOM 2230 O O . ILE A 1 285 ? -7.649 -9.568 19.047 1.00 89.62 285 ILE A O 1
ATOM 2234 N N . ARG A 1 286 ? -8.777 -11.503 18.954 1.00 88.06 286 ARG A N 1
ATOM 2235 C CA . ARG A 1 286 ? -7.572 -12.359 18.900 1.00 88.06 286 ARG A CA 1
ATOM 2236 C C . ARG A 1 286 ? -6.710 -12.061 17.672 1.00 88.06 286 ARG A C 1
ATOM 2238 O O . ARG A 1 286 ? -5.491 -11.913 17.800 1.00 88.06 286 ARG A O 1
ATOM 2245 N N . CYS A 1 287 ? -7.328 -11.918 16.500 1.00 90.69 287 CYS A N 1
ATOM 2246 C CA . CYS A 1 287 ? -6.651 -11.538 15.263 1.00 90.69 287 CYS A CA 1
ATOM 2247 C C . CYS A 1 287 ? -6.027 -10.140 15.363 1.00 90.69 287 CYS A C 1
ATOM 2249 O O . CYS A 1 287 ? -4.864 -9.988 15.002 1.00 90.69 287 CYS A O 1
ATOM 2251 N N . ALA A 1 288 ? -6.721 -9.150 15.930 1.00 94.25 288 ALA A N 1
ATOM 2252 C CA . ALA A 1 288 ? -6.193 -7.803 16.142 1.00 94.25 288 ALA A CA 1
ATOM 2253 C C . ALA A 1 288 ? -4.982 -7.795 17.087 1.00 94.25 288 ALA A C 1
ATOM 2255 O O . ALA A 1 288 ? -3.924 -7.280 16.718 1.00 94.25 288 ALA A O 1
ATOM 2256 N N . ARG A 1 289 ? -5.083 -8.447 18.257 1.00 94.19 289 ARG A N 1
ATOM 2257 C CA . ARG A 1 289 ? -3.957 -8.638 19.194 1.00 94.19 289 ARG A CA 1
ATOM 2258 C C . ARG A 1 289 ? -2.763 -9.317 18.519 1.00 94.19 289 ARG A C 1
ATOM 2260 O O . ARG A 1 289 ? -1.616 -8.970 18.796 1.00 94.19 289 ARG A O 1
ATOM 2267 N N . HIS A 1 290 ? -3.005 -10.295 17.644 1.00 92.62 290 HIS A N 1
ATOM 2268 C CA . HIS A 1 290 ? -1.936 -10.998 16.938 1.00 92.62 290 HIS A CA 1
ATOM 2269 C C . HIS A 1 290 ? -1.298 -10.160 15.823 1.00 92.62 290 HIS A C 1
ATOM 2271 O O . HIS A 1 290 ? -0.071 -10.084 15.765 1.00 92.62 290 HIS A O 1
ATOM 2277 N N . SER A 1 291 ? -2.098 -9.489 14.991 1.00 94.38 291 SER A N 1
ATOM 2278 C CA . SER A 1 291 ? -1.622 -8.572 13.953 1.00 94.38 291 SER A CA 1
ATOM 2279 C C . SER A 1 291 ? -0.820 -7.420 14.554 1.00 94.38 291 SER A C 1
ATOM 2281 O O . SER A 1 291 ? 0.281 -7.149 14.086 1.00 94.38 291 SER A O 1
ATOM 2283 N N . TYR A 1 292 ? -1.311 -6.803 15.633 1.00 95.81 292 TYR A N 1
ATOM 2284 C CA . TYR A 1 292 ? -0.581 -5.778 16.381 1.00 95.81 292 TYR A CA 1
ATOM 2285 C C . TYR A 1 292 ? 0.792 -6.280 16.859 1.00 95.81 292 TYR A C 1
ATOM 2287 O O . TYR A 1 292 ? 1.800 -5.623 16.600 1.00 95.81 292 TYR A O 1
ATOM 2295 N N . ARG A 1 293 ? 0.860 -7.467 17.486 1.00 95.38 293 ARG A N 1
ATOM 2296 C CA . ARG A 1 293 ? 2.137 -8.065 17.915 1.00 95.38 293 ARG A CA 1
ATOM 2297 C C . ARG A 1 293 ? 3.094 -8.289 16.745 1.00 95.38 293 ARG A C 1
ATOM 2299 O O . ARG A 1 293 ? 4.212 -7.797 16.808 1.00 95.38 293 ARG A O 1
ATOM 2306 N N . LEU A 1 294 ? 2.649 -8.922 15.655 1.00 94.69 294 LEU A N 1
ATOM 2307 C CA . LEU A 1 294 ? 3.493 -9.168 14.475 1.00 94.69 294 LEU A CA 1
ATOM 2308 C C . LEU A 1 294 ? 4.021 -7.874 13.832 1.00 94.69 294 LEU A C 1
ATOM 2310 O O . LEU A 1 294 ? 5.147 -7.841 13.339 1.00 94.69 294 LEU A O 1
ATOM 2314 N N . LEU A 1 295 ? 3.222 -6.804 13.820 1.00 94.88 295 LEU A N 1
ATOM 2315 C CA . LEU A 1 295 ? 3.625 -5.509 13.262 1.00 94.88 295 LEU A CA 1
ATOM 2316 C C . LEU A 1 295 ? 4.619 -4.781 14.182 1.00 94.88 295 LEU A C 1
ATOM 2318 O O . LEU A 1 295 ? 5.566 -4.176 13.682 1.00 94.88 295 LEU A O 1
ATOM 2322 N N . THR A 1 296 ? 4.457 -4.900 15.502 1.00 93.50 296 THR A N 1
ATOM 2323 C CA . THR A 1 296 ? 5.394 -4.379 16.512 1.00 93.50 296 THR A CA 1
ATOM 2324 C C . THR A 1 296 ? 6.711 -5.167 16.538 1.00 93.50 296 THR A C 1
ATOM 2326 O O . THR A 1 296 ? 7.779 -4.562 16.543 1.00 93.50 296 THR A O 1
ATOM 2329 N N . GLU A 1 297 ? 6.667 -6.500 16.462 1.00 94.38 297 GLU A N 1
ATOM 2330 C CA . GLU A 1 297 ? 7.842 -7.374 16.298 1.00 94.38 297 GLU A CA 1
ATOM 2331 C C . GLU A 1 297 ? 8.611 -7.001 15.015 1.00 94.38 297 GLU A C 1
ATOM 2333 O O . GLU A 1 297 ? 9.802 -6.699 15.057 1.00 94.38 297 GLU A O 1
ATOM 2338 N N . SER A 1 298 ? 7.902 -6.879 13.885 1.00 92.38 298 SER A N 1
ATOM 2339 C CA . SER A 1 298 ? 8.459 -6.429 12.601 1.00 92.38 298 SER A CA 1
ATOM 2340 C C . SER A 1 298 ? 9.070 -5.019 12.662 1.00 92.38 298 SER A C 1
ATOM 2342 O O . SER A 1 298 ? 10.048 -4.736 11.966 1.00 92.38 298 SER A O 1
ATOM 2344 N N . TRP A 1 299 ? 8.533 -4.117 13.490 1.00 93.06 299 TRP A N 1
ATOM 2345 C CA . TRP A 1 299 ? 9.100 -2.782 13.713 1.00 93.06 299 TRP A CA 1
ATOM 2346 C C . TRP A 1 299 ? 10.403 -2.835 14.516 1.00 93.06 299 TRP A C 1
ATOM 2348 O O . TRP A 1 299 ? 11.386 -2.216 14.109 1.00 93.06 299 TRP A O 1
ATOM 2358 N N . ILE A 1 300 ? 10.436 -3.624 15.595 1.00 91.75 300 ILE A N 1
ATOM 2359 C CA . ILE A 1 300 ? 11.617 -3.831 16.451 1.00 91.75 300 ILE A CA 1
ATOM 2360 C C . ILE A 1 300 ? 12.766 -4.474 15.658 1.00 91.75 300 ILE A C 1
ATOM 2362 O O . ILE A 1 300 ? 13.890 -3.973 15.695 1.00 91.75 300 ILE A O 1
ATOM 2366 N N . ASP A 1 301 ? 12.475 -5.502 14.857 1.00 92.25 301 ASP A N 1
ATOM 2367 C CA . ASP A 1 301 ? 13.439 -6.142 13.947 1.00 92.25 301 ASP A CA 1
ATOM 2368 C C . ASP A 1 301 ? 13.833 -5.246 12.752 1.00 92.25 301 ASP A C 1
ATOM 2370 O O . ASP A 1 301 ? 14.702 -5.587 11.942 1.00 92.25 301 ASP A O 1
ATOM 2374 N N . GLY A 1 302 ? 13.176 -4.093 12.585 1.00 88.44 302 GLY A N 1
ATOM 2375 C CA . GLY A 1 302 ? 13.370 -3.188 11.457 1.00 88.44 302 GLY A CA 1
ATOM 2376 C C . GLY A 1 302 ? 12.923 -3.765 10.106 1.00 88.44 302 GLY A C 1
ATOM 2377 O O . GLY A 1 302 ? 13.294 -3.213 9.066 1.00 88.44 302 GLY A O 1
ATOM 2378 N N . ALA A 1 303 ? 12.146 -4.847 10.092 1.00 88.94 303 ALA A N 1
ATOM 2379 C CA . ALA A 1 303 ? 11.562 -5.452 8.896 1.00 88.94 303 ALA A CA 1
ATOM 2380 C C . ALA A 1 303 ? 10.316 -4.697 8.384 1.00 88.94 303 ALA A C 1
ATOM 2382 O O . ALA A 1 303 ? 9.969 -4.812 7.205 1.00 88.94 303 ALA A O 1
ATOM 2383 N N . PHE A 1 304 ? 9.670 -3.901 9.242 1.00 92.25 304 PHE A N 1
ATOM 2384 C CA . PHE A 1 304 ? 8.502 -3.092 8.905 1.00 92.25 304 PHE A CA 1
ATOM 2385 C C . PHE A 1 304 ? 8.836 -2.054 7.824 1.00 92.25 304 PHE A C 1
ATOM 2387 O O . PHE A 1 304 ? 9.807 -1.297 7.925 1.00 92.25 304 PHE A O 1
ATOM 2394 N N . ALA A 1 305 ? 8.001 -1.987 6.789 1.00 91.31 305 ALA A N 1
ATOM 2395 C CA . ALA A 1 305 ? 8.137 -1.009 5.721 1.00 91.31 305 ALA A CA 1
ATOM 2396 C C . ALA A 1 305 ? 7.496 0.323 6.139 1.00 91.31 305 ALA A C 1
ATOM 2398 O O . ALA A 1 305 ? 6.277 0.451 6.075 1.00 91.31 305 ALA A O 1
ATOM 2399 N N . THR A 1 306 ? 8.290 1.333 6.524 1.00 93.38 306 THR A N 1
ATOM 2400 C CA . THR A 1 306 ? 7.766 2.616 7.045 1.00 93.38 306 THR A CA 1
ATOM 2401 C C . THR A 1 306 ? 6.749 3.291 6.119 1.00 93.38 306 THR A C 1
ATOM 2403 O O . THR A 1 306 ? 5.796 3.896 6.595 1.00 93.38 306 THR A O 1
ATOM 2406 N N . PHE A 1 307 ? 6.919 3.157 4.802 1.00 93.62 307 PHE A N 1
ATOM 2407 C CA . PHE A 1 307 ? 6.018 3.689 3.769 1.00 93.62 307 PHE A CA 1
ATOM 2408 C C . PHE A 1 307 ? 5.055 2.631 3.189 1.00 93.62 307 PHE A C 1
ATOM 2410 O O . PHE A 1 307 ? 4.375 2.867 2.191 1.00 93.62 307 PHE A O 1
ATOM 2417 N N . GLY A 1 308 ? 5.025 1.433 3.776 1.00 89.62 308 GLY A N 1
ATOM 2418 C CA . GLY A 1 308 ? 4.214 0.304 3.343 1.00 89.62 308 GLY A CA 1
ATOM 2419 C C . GLY A 1 308 ? 2.747 0.493 3.709 1.00 89.62 308 GLY A C 1
ATOM 2420 O O . GLY A 1 308 ? 2.357 0.325 4.864 1.00 89.62 308 GLY A O 1
ATOM 2421 N N . TYR A 1 309 ? 1.924 0.792 2.705 1.00 90.44 309 TYR A N 1
ATOM 2422 C CA . TYR A 1 309 ? 0.492 1.040 2.876 1.00 90.44 309 TYR A CA 1
ATOM 2423 C C . TYR A 1 309 ? -0.240 -0.083 3.640 1.00 90.44 309 TYR A C 1
ATOM 2425 O O . TYR A 1 309 ? -0.936 0.201 4.611 1.00 90.44 309 TYR A O 1
ATOM 2433 N N . PHE A 1 310 ? -0.050 -1.351 3.248 1.00 90.12 310 PHE A N 1
ATOM 2434 C CA . PHE A 1 310 ? -0.748 -2.492 3.861 1.00 90.12 310 PHE A CA 1
ATOM 2435 C C . PHE A 1 310 ? -0.394 -2.678 5.338 1.00 90.12 310 PHE A C 1
ATOM 2437 O O . PHE A 1 310 ? -1.284 -2.742 6.176 1.00 90.12 310 PHE A O 1
ATOM 2444 N N . ASP A 1 311 ? 0.899 -2.697 5.666 1.00 91.31 311 ASP A N 1
ATOM 2445 C CA . ASP A 1 311 ? 1.384 -2.923 7.034 1.00 91.31 311 ASP A CA 1
ATOM 2446 C C . ASP A 1 311 ? 0.907 -1.788 7.974 1.00 91.31 311 ASP A C 1
ATOM 2448 O O . ASP A 1 311 ? 0.593 -2.023 9.139 1.00 91.31 311 ASP A O 1
ATOM 2452 N N . THR A 1 312 ? 0.727 -0.575 7.430 1.00 94.06 312 THR A N 1
ATOM 2453 C CA . THR A 1 312 ? 0.112 0.576 8.121 1.00 94.06 312 THR A CA 1
ATOM 2454 C C . THR A 1 312 ? -1.413 0.434 8.269 1.00 94.06 312 THR A C 1
ATOM 2456 O O . THR A 1 312 ? -1.960 0.744 9.325 1.00 94.06 312 THR A O 1
ATOM 2459 N N . GLN A 1 313 ? -2.116 -0.044 7.234 1.00 93.62 313 GLN A N 1
ATOM 2460 C CA . GLN A 1 313 ? -3.563 -0.298 7.277 1.00 93.62 313 GLN A CA 1
ATOM 2461 C C . GLN A 1 313 ? -3.904 -1.378 8.311 1.00 93.62 313 GLN A C 1
ATOM 2463 O O . GLN A 1 313 ? -4.825 -1.194 9.101 1.00 93.62 313 GLN A O 1
ATOM 2468 N N . TYR A 1 314 ? -3.139 -2.472 8.355 1.00 94.31 314 TYR A N 1
ATOM 2469 C CA . TYR A 1 314 ? -3.339 -3.549 9.325 1.00 94.31 314 TYR A CA 1
ATOM 2470 C C . TYR A 1 314 ? -3.108 -3.079 10.768 1.00 94.31 314 TYR A C 1
ATOM 2472 O O . TYR A 1 314 ? -3.848 -3.491 11.659 1.00 94.31 314 TYR A O 1
ATOM 2480 N N . LEU A 1 315 ? -2.145 -2.174 10.999 1.00 96.56 315 LEU A N 1
ATOM 2481 C CA . LEU A 1 315 ? -1.927 -1.550 12.309 1.00 96.56 315 LEU A CA 1
ATOM 2482 C C . LEU A 1 315 ? -3.143 -0.718 12.750 1.00 96.56 315 LEU A C 1
ATOM 2484 O O . LEU A 1 315 ? -3.594 -0.847 13.885 1.00 96.56 315 LEU A O 1
ATOM 2488 N N . PHE A 1 316 ? -3.703 0.096 11.851 1.00 96.69 316 PHE A N 1
ATOM 2489 C CA . PHE A 1 316 ? -4.897 0.904 12.124 1.00 96.69 316 PHE A CA 1
ATOM 2490 C C . PHE A 1 316 ? -6.166 0.058 12.337 1.00 96.69 316 PHE A C 1
ATOM 2492 O O . PHE A 1 316 ? -6.948 0.325 13.251 1.00 96.69 316 PHE A O 1
ATOM 2499 N N . SER A 1 317 ? -6.347 -0.991 11.533 1.00 95.19 317 SER A N 1
ATOM 2500 C CA . SER A 1 317 ? -7.455 -1.944 11.665 1.00 95.19 317 SER A CA 1
ATOM 2501 C C . SER A 1 317 ? -7.401 -2.663 13.020 1.00 95.19 317 SER A C 1
ATOM 2503 O O . SER A 1 317 ? -8.368 -2.649 13.784 1.00 95.19 317 SER A O 1
ATOM 2505 N N . ALA A 1 318 ? -6.220 -3.180 13.390 1.00 96.38 318 ALA A N 1
ATOM 2506 C CA . ALA A 1 318 ? -5.987 -3.791 14.694 1.00 96.38 318 ALA A CA 1
ATOM 2507 C C . ALA A 1 318 ? -6.217 -2.799 15.846 1.00 96.38 318 ALA A C 1
ATOM 2509 O O . ALA A 1 318 ? -6.897 -3.146 16.807 1.00 96.38 318 ALA A O 1
ATOM 2510 N N . ALA A 1 319 ? -5.727 -1.558 15.739 1.00 97.38 319 ALA A N 1
ATOM 2511 C CA . ALA A 1 319 ? -5.969 -0.517 16.739 1.00 97.38 319 ALA A CA 1
ATOM 2512 C C . ALA A 1 319 ? -7.470 -0.224 16.919 1.00 97.38 319 ALA A C 1
ATOM 2514 O O . ALA A 1 319 ? -7.929 -0.056 18.045 1.00 97.38 319 ALA A O 1
ATOM 2515 N N . THR A 1 320 ? -8.254 -0.230 15.836 1.00 95.69 320 THR A N 1
ATOM 2516 C CA . THR A 1 320 ? -9.706 0.003 15.897 1.00 95.69 320 THR A CA 1
ATOM 2517 C C . THR A 1 320 ? -10.439 -1.122 16.634 1.00 95.69 320 THR A C 1
ATOM 2519 O O . THR A 1 320 ? -11.316 -0.855 17.451 1.00 95.69 320 THR A O 1
ATOM 2522 N N . ILE A 1 321 ? -10.039 -2.378 16.425 1.00 94.38 321 ILE A N 1
ATOM 2523 C CA . ILE A 1 321 ? -10.602 -3.528 17.150 1.00 94.38 321 ILE A CA 1
ATOM 2524 C C . ILE A 1 321 ? -10.134 -3.557 18.618 1.00 94.38 321 ILE A C 1
ATOM 2526 O O . ILE A 1 321 ? -10.926 -3.863 19.506 1.00 94.38 321 ILE A O 1
ATOM 2530 N N . LEU A 1 322 ? -8.880 -3.190 18.901 1.00 95.88 322 LEU A N 1
ATOM 2531 C CA . LEU A 1 322 ? -8.361 -3.072 20.271 1.00 95.88 322 LEU A CA 1
ATOM 2532 C C . LEU A 1 322 ? -9.085 -1.968 21.060 1.00 95.88 322 LEU A C 1
ATOM 2534 O O . LEU A 1 322 ? -9.433 -2.181 22.219 1.00 95.88 322 LEU A O 1
ATOM 2538 N N . ALA A 1 323 ? -9.405 -0.838 20.421 1.00 95.19 323 ALA A N 1
ATOM 2539 C CA . ALA A 1 323 ? -10.241 0.209 21.009 1.00 95.19 323 ALA A CA 1
ATOM 2540 C C . ALA A 1 323 ? -11.638 -0.314 21.387 1.00 95.19 323 ALA A C 1
ATOM 2542 O O . ALA A 1 323 ? -12.076 -0.099 22.516 1.00 95.19 323 ALA A O 1
ATOM 2543 N N . ILE A 1 324 ? -12.304 -1.057 20.493 1.00 91.44 324 ILE A N 1
ATOM 2544 C CA . ILE A 1 324 ? -13.592 -1.716 20.782 1.00 91.44 324 ILE A CA 1
ATOM 2545 C C . ILE A 1 324 ? -13.459 -2.657 21.986 1.00 91.44 324 ILE A C 1
ATOM 2547 O O . ILE A 1 324 ? -14.217 -2.536 22.945 1.00 91.44 324 ILE A O 1
ATOM 2551 N N . SER A 1 325 ? -12.458 -3.541 21.969 1.00 92.19 325 SER A N 1
ATOM 2552 C CA . SER A 1 325 ? -12.190 -4.498 23.051 1.00 92.19 325 SER A CA 1
ATOM 2553 C C . SER A 1 325 ? -11.960 -3.805 24.400 1.00 92.19 325 SER A C 1
ATOM 2555 O O . SER A 1 325 ? -12.485 -4.241 25.422 1.00 92.19 325 SER A O 1
ATOM 2557 N N . SER A 1 326 ? -11.252 -2.669 24.405 1.00 93.94 326 SER A N 1
ATOM 2558 C CA . SER A 1 326 ? -10.976 -1.895 25.623 1.00 93.94 326 SER A CA 1
ATOM 2559 C C . SER A 1 326 ? -12.223 -1.302 26.296 1.00 93.94 326 SER A C 1
ATOM 2561 O O . SER A 1 326 ? -12.200 -1.058 27.501 1.00 93.94 326 SER A O 1
ATOM 2563 N N . LEU A 1 327 ? -13.317 -1.112 25.545 1.00 89.31 327 LEU A N 1
ATOM 2564 C CA . LEU A 1 327 ? -14.612 -0.636 26.054 1.00 89.31 327 LEU A CA 1
ATOM 2565 C C . LEU A 1 327 ? -15.563 -1.774 26.462 1.00 89.31 327 LEU A C 1
ATOM 2567 O O . LEU A 1 327 ? -16.567 -1.535 27.132 1.00 89.31 327 LEU A O 1
ATOM 2571 N N . MET A 1 328 ? -15.276 -3.015 26.064 1.00 84.88 328 MET A N 1
ATOM 2572 C CA . MET A 1 328 ? -16.019 -4.187 26.525 1.00 84.88 328 MET A CA 1
ATOM 2573 C C . MET A 1 328 ? -15.590 -4.523 27.959 1.00 84.88 328 MET A C 1
ATOM 2575 O O . MET A 1 328 ? -14.405 -4.466 28.276 1.00 84.88 328 MET A O 1
ATOM 2579 N N . ASN A 1 329 ? -16.516 -4.950 28.824 1.00 75.88 329 ASN A N 1
ATOM 2580 C CA . ASN A 1 329 ? -16.217 -5.370 30.207 1.00 75.88 329 ASN A CA 1
ATOM 2581 C C . ASN A 1 329 ? -15.586 -6.782 30.274 1.00 75.88 329 ASN A C 1
ATOM 2583 O O . ASN A 1 329 ? -16.074 -7.677 30.965 1.00 75.88 329 ASN A O 1
ATOM 2587 N N . GLY A 1 330 ? -14.524 -6.993 29.498 1.00 79.19 330 GLY A N 1
ATOM 2588 C CA . GLY A 1 330 ? -13.728 -8.213 29.448 1.00 79.19 330 GLY A CA 1
ATOM 2589 C C . GLY A 1 330 ? -12.583 -8.223 30.464 1.00 79.19 330 GLY A C 1
ATOM 2590 O O . GLY A 1 330 ? -12.247 -7.224 31.095 1.00 79.19 330 GLY A O 1
ATOM 2591 N N . LYS A 1 331 ? -11.947 -9.389 30.609 1.00 84.69 331 LYS A N 1
ATOM 2592 C CA . LYS A 1 331 ? -10.794 -9.588 31.503 1.00 84.69 331 LYS A CA 1
ATOM 2593 C C . LYS A 1 331 ? -9.545 -8.822 31.045 1.00 84.69 331 LYS A C 1
ATOM 2595 O O . LYS A 1 331 ? -8.764 -8.361 31.871 1.00 84.69 331 LYS A O 1
ATOM 2600 N N . ASP A 1 332 ? -9.356 -8.726 29.733 1.00 88.75 332 ASP A N 1
ATOM 2601 C CA . ASP A 1 332 ? -8.117 -8.247 29.113 1.00 88.75 332 ASP A CA 1
ATOM 2602 C C . ASP A 1 332 ? -8.210 -6.774 28.660 1.00 88.75 332 ASP A C 1
ATOM 2604 O O . ASP A 1 332 ? -7.241 -6.228 28.136 1.00 88.75 332 ASP A O 1
ATOM 2608 N N . SER A 1 333 ? -9.360 -6.117 28.852 1.00 88.25 333 SER A N 1
ATOM 2609 C CA . SER A 1 333 ? -9.705 -4.827 28.232 1.00 88.25 333 SER A CA 1
ATOM 2610 C C . SER A 1 333 ? -8.739 -3.689 28.562 1.00 88.25 333 SER A C 1
ATOM 2612 O O . SER A 1 333 ? -8.448 -2.865 27.698 1.00 88.25 333 SER A O 1
ATOM 2614 N N . GLN A 1 334 ? -8.171 -3.675 29.774 1.00 91.38 334 GLN A N 1
ATOM 2615 C CA . GLN A 1 334 ? -7.107 -2.731 30.129 1.00 91.38 334 GLN A CA 1
ATOM 2616 C C . GLN A 1 334 ? -5.871 -2.924 29.234 1.00 91.38 334 GLN A C 1
ATOM 2618 O O . GLN A 1 334 ? -5.364 -1.956 28.675 1.00 91.38 334 GLN A O 1
ATOM 2623 N N . SER A 1 335 ? -5.436 -4.173 29.034 1.00 94.75 335 SER A N 1
ATOM 2624 C CA . SER A 1 335 ? -4.292 -4.488 28.171 1.00 94.75 335 SER A CA 1
ATOM 2625 C C . SER A 1 335 ? -4.570 -4.144 26.710 1.00 94.75 335 SER A C 1
ATOM 2627 O O . SER A 1 335 ? -3.652 -3.720 26.016 1.00 94.75 335 SER A O 1
ATOM 2629 N N . ASP A 1 336 ? -5.807 -4.298 26.229 1.00 95.62 336 ASP A N 1
ATOM 2630 C CA . ASP A 1 336 ? -6.176 -3.872 24.875 1.00 95.62 336 ASP A CA 1
ATOM 2631 C C . ASP A 1 336 ? -6.220 -2.343 24.733 1.00 95.62 336 ASP A C 1
ATOM 2633 O O . ASP A 1 336 ? -5.841 -1.826 23.683 1.00 95.62 336 ASP A O 1
ATOM 2637 N N . GLY A 1 337 ? -6.580 -1.613 25.794 1.00 94.62 337 GLY A N 1
ATOM 2638 C CA . GLY A 1 337 ? -6.432 -0.157 25.870 1.00 94.62 337 GLY A CA 1
ATOM 2639 C C . GLY A 1 337 ? -4.966 0.288 25.798 1.00 94.62 337 GLY A C 1
ATOM 2640 O O . GLY A 1 337 ? -4.626 1.163 25.000 1.00 94.62 337 GLY A O 1
ATOM 2641 N N . ASP A 1 338 ? -4.079 -0.372 26.549 1.00 96.12 338 ASP A N 1
ATOM 2642 C CA . ASP A 1 338 ? -2.630 -0.130 26.503 1.00 96.12 338 ASP A CA 1
ATOM 2643 C C . ASP A 1 338 ? -2.038 -0.470 25.115 1.00 96.12 338 ASP A C 1
ATOM 2645 O O . ASP A 1 338 ? -1.211 0.276 24.574 1.00 96.12 338 ASP A O 1
ATOM 2649 N N . HIS A 1 339 ? -2.496 -1.558 24.479 1.00 96.31 339 HIS A N 1
ATOM 2650 C CA . HIS A 1 339 ? -2.135 -1.905 23.099 1.00 96.31 339 HIS A CA 1
ATOM 2651 C C . HIS A 1 339 ? -2.643 -0.867 22.084 1.00 96.31 339 HIS A C 1
ATOM 2653 O O . HIS A 1 339 ? -1.903 -0.507 21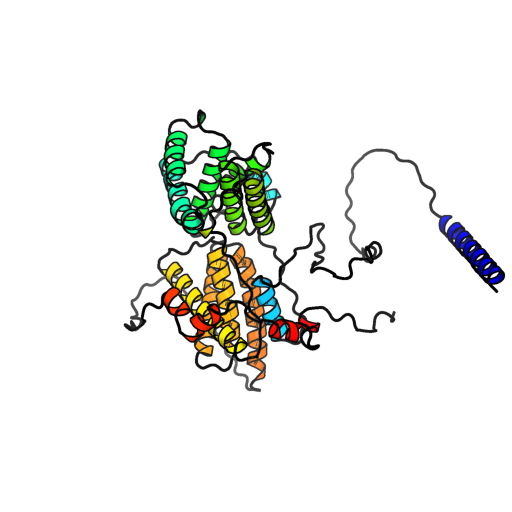.169 1.00 96.31 339 HIS A O 1
ATOM 2659 N N . PHE A 1 340 ? -3.868 -0.355 22.241 1.00 97.50 340 PHE A N 1
ATOM 2660 C CA . PHE A 1 340 ? -4.435 0.698 21.392 1.00 97.50 340 PHE A CA 1
ATOM 2661 C C . PHE A 1 340 ? -3.654 2.015 21.506 1.00 97.50 340 PHE A C 1
ATOM 2663 O O . PHE A 1 340 ? -3.277 2.597 20.486 1.00 97.50 340 PHE A O 1
ATOM 2670 N N . GLU A 1 341 ? -3.341 2.466 22.724 1.00 97.06 341 GLU A N 1
ATOM 2671 C CA . GLU A 1 341 ? -2.513 3.658 22.946 1.00 97.06 341 GLU A CA 1
ATOM 2672 C C . GLU A 1 341 ? -1.099 3.491 22.366 1.00 97.06 341 GLU A C 1
ATOM 2674 O O . GLU A 1 341 ? -0.574 4.413 21.736 1.00 97.06 341 GLU A O 1
ATOM 2679 N N . THR A 1 342 ? -0.508 2.298 22.473 1.00 96.69 342 THR A N 1
ATOM 2680 C CA . THR A 1 342 ? 0.802 1.999 21.869 1.00 96.69 342 THR A CA 1
ATOM 2681 C C . THR A 1 342 ? 0.732 1.965 20.335 1.00 96.69 342 THR A C 1
ATOM 2683 O O . THR A 1 342 ? 1.586 2.545 19.662 1.00 96.69 342 THR A O 1
ATOM 2686 N N . ALA A 1 343 ? -0.312 1.367 19.751 1.00 97.31 343 ALA A N 1
ATOM 2687 C CA . ALA A 1 343 ? -0.543 1.366 18.305 1.00 97.31 343 ALA A CA 1
ATOM 2688 C C . ALA A 1 343 ? -0.777 2.785 17.750 1.00 97.31 343 ALA A C 1
ATOM 2690 O O . ALA A 1 343 ? -0.289 3.117 16.669 1.00 97.31 343 ALA A O 1
ATOM 2691 N N . ALA A 1 344 ? -1.453 3.650 18.510 1.00 97.50 344 ALA A N 1
ATOM 2692 C CA . ALA A 1 344 ? -1.621 5.064 18.187 1.00 97.50 344 ALA A CA 1
ATOM 2693 C C . ALA A 1 344 ? -0.284 5.830 18.180 1.00 97.50 344 ALA A C 1
ATOM 2695 O O . ALA A 1 344 ? -0.011 6.594 17.253 1.00 97.50 344 ALA A O 1
ATOM 2696 N N . GLN A 1 345 ? 0.581 5.598 19.175 1.00 97.06 345 GLN A N 1
ATOM 2697 C CA . GLN A 1 345 ? 1.931 6.176 19.203 1.00 97.06 345 GLN A CA 1
ATOM 2698 C C . GLN A 1 345 ? 2.782 5.688 18.020 1.00 97.06 345 GLN A C 1
ATOM 2700 O O . GLN A 1 345 ? 3.509 6.478 17.416 1.00 97.06 345 GLN A O 1
ATOM 2705 N N . PHE A 1 346 ? 2.661 4.412 17.647 1.00 97.12 346 PHE A N 1
ATOM 2706 C CA . PHE A 1 346 ? 3.340 3.841 16.484 1.00 97.12 346 PHE A CA 1
ATOM 2707 C C . PHE A 1 346 ? 2.831 4.468 15.167 1.00 97.12 346 PHE A C 1
ATOM 2709 O O . PHE A 1 346 ? 3.643 4.905 14.351 1.00 97.12 346 PHE A O 1
ATOM 2716 N N . LEU A 1 347 ? 1.516 4.643 14.985 1.00 97.19 347 LEU A N 1
ATOM 2717 C CA . LEU A 1 347 ? 0.963 5.382 13.838 1.00 97.19 347 LEU A CA 1
ATOM 2718 C C . LEU A 1 347 ? 1.502 6.823 13.762 1.00 97.19 347 LEU A C 1
ATOM 2720 O O . LEU A 1 347 ? 1.932 7.245 12.688 1.00 97.19 347 LEU A O 1
ATOM 2724 N N . SER A 1 348 ? 1.595 7.540 14.888 1.00 97.19 348 SER A N 1
ATOM 2725 C CA . SER A 1 348 ? 2.190 8.885 14.911 1.00 97.19 348 SER A CA 1
ATOM 2726 C C . SER A 1 348 ? 3.680 8.885 14.531 1.00 97.19 348 SER A C 1
ATOM 2728 O O . SER A 1 348 ? 4.130 9.774 13.810 1.00 97.19 348 SER A O 1
ATOM 2730 N N . GLN A 1 349 ? 4.456 7.866 14.921 1.00 96.50 349 GLN A N 1
ATOM 2731 C CA . GLN A 1 349 ? 5.842 7.717 14.452 1.00 96.50 349 GLN A CA 1
ATOM 2732 C C . GLN A 1 349 ? 5.912 7.477 12.934 1.00 96.50 349 GLN A C 1
ATOM 2734 O O . GLN A 1 349 ? 6.781 8.036 12.265 1.00 96.50 349 GLN A O 1
ATOM 2739 N N . LEU A 1 350 ? 5.000 6.687 12.358 1.00 96.19 350 LEU A N 1
ATOM 2740 C CA . LEU A 1 350 ? 4.934 6.484 10.905 1.00 96.19 350 LEU A CA 1
ATOM 2741 C C . LEU A 1 350 ? 4.585 7.788 10.166 1.00 96.19 350 LEU A C 1
ATOM 2743 O O . LEU A 1 350 ? 5.206 8.095 9.147 1.00 96.19 350 LEU A O 1
ATOM 2747 N N . GLU A 1 351 ? 3.657 8.587 10.697 1.00 95.19 351 GLU A N 1
ATOM 2748 C CA . GLU A 1 351 ? 3.335 9.930 10.196 1.00 95.19 351 GLU A CA 1
ATOM 2749 C C . GLU A 1 351 ? 4.552 10.869 10.236 1.00 95.19 351 GLU A C 1
ATOM 2751 O O . GLU A 1 351 ? 4.884 11.473 9.213 1.00 95.19 351 GLU A O 1
ATOM 2756 N N . GLN A 1 352 ? 5.252 10.945 11.374 1.00 94.81 352 GLN A N 1
ATOM 2757 C CA . GLN A 1 352 ? 6.462 11.763 11.549 1.00 94.81 352 GLN A CA 1
ATOM 2758 C C . GLN A 1 352 ? 7.584 11.349 10.583 1.00 94.81 352 GLN A C 1
ATOM 2760 O O . GLN A 1 352 ? 8.322 12.196 10.082 1.00 94.81 352 GLN A O 1
ATOM 2765 N N . ASN A 1 353 ? 7.675 10.057 10.259 1.00 94.88 353 ASN A N 1
ATOM 2766 C CA . ASN A 1 353 ? 8.604 9.528 9.262 1.00 94.88 353 ASN A CA 1
ATOM 2767 C C . ASN A 1 353 ? 8.162 9.776 7.802 1.00 94.88 353 ASN A C 1
ATOM 2769 O O . ASN A 1 353 ? 8.939 9.502 6.885 1.00 94.88 353 ASN A O 1
ATOM 2773 N N . GLY A 1 354 ? 6.958 10.312 7.570 1.00 93.69 354 GLY A N 1
ATOM 2774 C CA . GLY A 1 354 ? 6.451 10.725 6.257 1.00 93.69 354 GLY A CA 1
ATOM 2775 C C . GLY A 1 354 ? 5.426 9.789 5.603 1.00 93.69 354 GLY A C 1
ATOM 2776 O O . GLY A 1 354 ? 5.155 9.934 4.412 1.00 93.69 354 GLY A O 1
ATOM 2777 N N . ASN A 1 355 ? 4.847 8.828 6.328 1.00 95.00 355 ASN A N 1
ATOM 2778 C CA . ASN A 1 355 ? 3.822 7.932 5.784 1.00 95.00 355 ASN A CA 1
ATOM 2779 C C . ASN A 1 355 ? 2.488 8.675 5.551 1.00 95.00 355 ASN A C 1
ATOM 2781 O O . ASN A 1 355 ? 1.860 9.166 6.490 1.00 95.00 355 ASN A O 1
ATOM 2785 N N . PHE A 1 356 ? 2.029 8.728 4.295 1.00 92.25 356 PHE A N 1
ATOM 2786 C CA . PHE A 1 356 ? 0.783 9.405 3.913 1.00 92.25 356 PHE A CA 1
ATOM 2787 C C . PHE A 1 356 ? -0.489 8.764 4.492 1.00 92.25 356 PHE A C 1
ATOM 2789 O O . PHE A 1 356 ? -1.430 9.481 4.818 1.00 92.25 356 PHE A O 1
ATOM 2796 N N . ALA A 1 357 ? -0.541 7.435 4.621 1.00 92.06 357 ALA A N 1
ATOM 2797 C CA . ALA A 1 357 ? -1.707 6.752 5.179 1.00 92.06 357 ALA A CA 1
ATOM 2798 C C . ALA A 1 357 ? -1.801 6.969 6.698 1.00 92.06 357 ALA A C 1
ATOM 2800 O O . ALA A 1 357 ? -2.891 7.199 7.218 1.00 92.06 357 ALA A O 1
ATOM 2801 N N . ALA A 1 358 ? -0.658 6.987 7.393 1.00 94.25 358 ALA A N 1
ATOM 2802 C CA . ALA A 1 358 ? -0.588 7.289 8.820 1.00 94.25 358 ALA A CA 1
ATOM 2803 C C . ALA A 1 358 ? -1.171 8.676 9.150 1.00 94.25 358 ALA A C 1
ATOM 2805 O O . ALA A 1 358 ? -1.994 8.763 10.050 1.00 94.25 358 ALA A O 1
ATOM 2806 N N . LYS A 1 359 ? -0.872 9.719 8.356 1.00 91.94 359 LYS A N 1
ATOM 2807 C CA . LYS A 1 359 ? -1.467 11.072 8.500 1.00 91.94 359 LYS A CA 1
ATOM 2808 C C . LYS A 1 359 ? -2.999 11.094 8.495 1.00 91.94 359 LYS A C 1
ATOM 2810 O O . LYS A 1 359 ? -3.621 11.988 9.061 1.00 91.94 359 LYS A O 1
ATOM 2815 N N . GLU A 1 360 ? -3.634 10.146 7.810 1.00 89.00 360 GLU A N 1
ATOM 2816 C CA . GLU A 1 360 ? -5.095 10.028 7.798 1.00 89.00 360 GLU A CA 1
ATOM 2817 C C . GLU A 1 360 ? -5.583 9.164 8.962 1.00 89.00 360 GLU A C 1
ATOM 2819 O O . GLU A 1 360 ? -6.520 9.548 9.659 1.00 89.00 360 GLU A O 1
ATOM 2824 N N . PHE A 1 361 ? -4.910 8.044 9.231 1.00 93.88 361 PHE A N 1
ATOM 2825 C CA . PHE A 1 361 ? -5.236 7.159 10.347 1.00 93.88 361 PHE A CA 1
ATOM 2826 C C . PHE A 1 361 ? -5.074 7.832 11.719 1.00 93.88 361 PHE A C 1
ATOM 2828 O O . PHE A 1 361 ? -5.952 7.652 12.557 1.00 93.88 361 PHE A O 1
ATOM 2835 N N . CYS A 1 362 ? -4.058 8.673 11.940 1.00 95.56 362 CYS A N 1
ATOM 2836 C CA . CYS A 1 362 ? -3.914 9.474 13.162 1.00 95.56 362 CYS A CA 1
ATOM 2837 C C . CYS A 1 362 ? -5.162 10.330 13.427 1.00 95.56 362 CYS A C 1
ATOM 2839 O O . CYS A 1 362 ? -5.719 10.270 14.516 1.00 95.56 362 CYS A O 1
ATOM 2841 N N . ARG A 1 363 ? -5.704 11.014 12.405 1.00 93.38 363 ARG A N 1
ATOM 2842 C CA . ARG A 1 363 ? -6.937 11.817 12.541 1.00 93.38 363 ARG A CA 1
ATOM 2843 C C . ARG A 1 363 ? -8.154 10.976 12.945 1.00 93.38 363 ARG A C 1
ATOM 2845 O O . ARG A 1 363 ? -9.002 11.463 13.688 1.00 93.38 363 ARG A O 1
ATOM 2852 N N . HIS A 1 364 ? -8.252 9.731 12.472 1.00 92.50 364 HIS A N 1
ATOM 2853 C CA . HIS A 1 364 ? -9.282 8.795 12.937 1.00 92.50 364 HIS A CA 1
ATOM 2854 C C . HIS A 1 364 ? -9.034 8.360 14.389 1.00 92.50 364 HIS A C 1
ATOM 2856 O O . HIS A 1 364 ? -9.966 8.396 15.186 1.00 92.50 364 HIS A O 1
ATOM 2862 N N . ILE A 1 365 ? -7.796 8.004 14.744 1.00 96.06 365 ILE A N 1
ATOM 2863 C CA . ILE A 1 365 ? -7.398 7.597 16.100 1.00 96.06 365 ILE A CA 1
ATOM 2864 C C . ILE A 1 365 ? -7.650 8.713 17.126 1.00 96.06 365 ILE A C 1
ATOM 2866 O O . ILE A 1 365 ? -8.207 8.443 18.186 1.00 96.06 365 ILE A O 1
ATOM 2870 N N . ASP A 1 366 ? -7.315 9.965 16.819 1.00 95.31 366 ASP A N 1
ATOM 2871 C CA . ASP A 1 366 ? -7.556 11.104 17.713 1.00 95.31 366 ASP A CA 1
ATOM 2872 C C . ASP A 1 366 ? -9.059 11.354 17.912 1.00 95.31 366 ASP A C 1
ATOM 2874 O O . ASP A 1 366 ? -9.518 11.552 19.039 1.00 95.31 366 ASP A O 1
ATOM 2878 N N . ALA A 1 367 ? -9.849 11.257 16.836 1.00 92.56 367 ALA A N 1
ATOM 2879 C CA . ALA A 1 367 ? -11.306 11.348 16.904 1.00 92.56 367 ALA A CA 1
ATOM 2880 C C . ALA A 1 367 ? -11.946 10.173 17.670 1.00 92.56 367 ALA A C 1
ATOM 2882 O O . ALA A 1 367 ? -12.987 10.351 18.295 1.00 92.56 367 ALA A O 1
ATOM 2883 N N . MET A 1 368 ? -11.337 8.982 17.649 1.00 93.94 368 MET A N 1
ATOM 2884 C CA . MET A 1 368 ? -11.741 7.859 18.500 1.00 93.94 368 MET A CA 1
ATOM 2885 C C . MET A 1 368 ? -11.415 8.132 19.972 1.00 93.94 368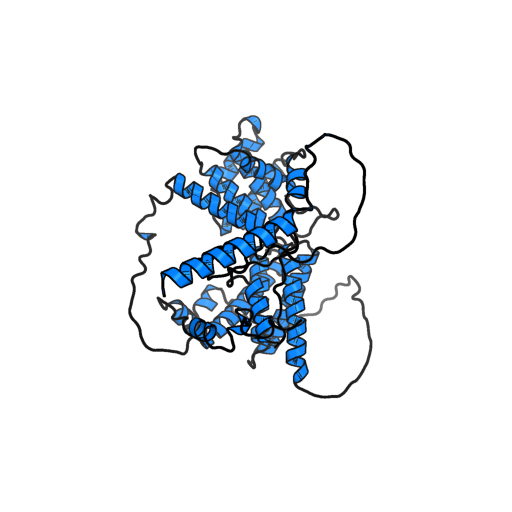 MET A C 1
ATOM 2887 O O . MET A 1 368 ? -12.291 8.006 20.823 1.00 93.94 368 MET A O 1
ATOM 2891 N N . LYS A 1 369 ? -10.178 8.551 20.274 1.00 94.44 369 LYS A N 1
ATOM 2892 C CA . LYS A 1 369 ? -9.711 8.836 21.641 1.00 94.44 369 LYS A CA 1
ATOM 2893 C C . LYS A 1 369 ? -10.531 9.912 22.343 1.00 94.44 369 LYS A C 1
ATOM 2895 O O . LYS A 1 369 ? -10.698 9.827 23.556 1.00 94.44 369 LYS A O 1
ATOM 2900 N N . LEU A 1 370 ? -11.021 10.910 21.606 1.00 92.62 370 LEU A N 1
ATOM 2901 C CA . LEU A 1 370 ? -11.922 11.930 22.140 1.00 92.62 370 LEU A CA 1
ATOM 2902 C C . LEU A 1 370 ? -13.203 11.288 22.698 1.00 92.62 370 LEU A C 1
ATOM 2904 O O . LEU A 1 370 ? -13.464 11.376 23.895 1.00 92.62 370 LEU A O 1
ATOM 2908 N N . ILE A 1 371 ? -13.926 10.550 21.857 1.00 90.44 371 ILE A N 1
ATOM 2909 C CA . ILE A 1 371 ? -15.224 9.954 22.202 1.00 90.44 371 ILE A CA 1
ATOM 2910 C C . ILE A 1 371 ? -15.065 8.857 23.261 1.00 90.44 371 ILE A C 1
ATOM 2912 O O . ILE A 1 371 ? -15.832 8.808 24.213 1.00 90.44 371 ILE A O 1
ATOM 2916 N N . MET A 1 372 ? -14.012 8.033 23.185 1.00 91.00 372 MET A N 1
ATOM 2917 C CA . MET A 1 372 ? -13.711 7.026 24.216 1.00 91.00 372 MET A CA 1
ATOM 2918 C C . MET A 1 372 ? -13.549 7.643 25.618 1.00 91.00 372 MET A C 1
ATOM 2920 O O . MET A 1 372 ? -13.935 7.025 26.612 1.00 91.00 372 MET A O 1
ATOM 2924 N N . ARG A 1 373 ? -13.003 8.865 25.717 1.00 89.62 373 ARG A N 1
ATOM 2925 C CA . ARG A 1 373 ? -12.887 9.603 26.989 1.00 89.62 373 ARG A CA 1
ATOM 2926 C C . ARG A 1 373 ? -14.223 10.178 27.450 1.00 89.62 373 ARG A C 1
ATOM 2928 O O . ARG A 1 373 ? -14.463 10.219 28.651 1.00 89.62 373 ARG A O 1
ATOM 2935 N N . GLU A 1 374 ? -15.086 10.587 26.526 1.00 86.56 374 GLU A N 1
ATOM 2936 C CA . GLU A 1 374 ? -16.447 11.047 26.827 1.00 86.56 374 GLU A CA 1
ATOM 2937 C C . GLU A 1 374 ? -17.306 9.886 27.357 1.00 86.56 374 GLU A C 1
ATOM 2939 O O . GLU A 1 374 ? -17.873 9.994 28.446 1.00 86.56 374 GLU A O 1
ATOM 2944 N N . THR A 1 375 ? -17.305 8.733 26.674 1.00 80.12 375 THR A N 1
ATOM 2945 C CA . THR A 1 375 ? -18.001 7.512 27.119 1.00 80.12 375 THR A CA 1
ATOM 2946 C C . THR A 1 375 ? -17.475 7.016 28.473 1.00 80.12 375 THR A C 1
ATOM 2948 O O . THR A 1 375 ? -18.264 6.685 29.355 1.00 80.12 375 THR A O 1
ATOM 2951 N N . GLY A 1 376 ? -16.151 6.997 28.676 1.00 67.94 376 GLY A N 1
ATOM 2952 C CA . GLY A 1 376 ? -15.544 6.591 29.951 1.00 67.94 376 GLY A CA 1
ATOM 2953 C C . GLY A 1 376 ? -15.734 7.601 31.093 1.00 67.94 376 GLY A C 1
ATOM 2954 O O . GLY A 1 376 ? -15.787 7.213 32.259 1.00 67.94 376 GLY A O 1
ATOM 2955 N N . GLY A 1 377 ? -15.861 8.894 30.778 1.00 55.09 377 GLY A N 1
ATOM 2956 C CA . GLY A 1 377 ? -15.990 9.977 31.757 1.00 55.09 377 GLY A CA 1
ATOM 2957 C C . GLY A 1 377 ? -17.367 10.078 32.421 1.00 55.09 377 GLY A C 1
ATOM 2958 O O . GLY A 1 377 ? -17.466 10.578 33.540 1.00 55.09 377 GLY A O 1
ATOM 2959 N N . GLY A 1 378 ? -18.424 9.562 31.785 1.00 48.25 378 GLY A N 1
ATOM 2960 C CA . GLY A 1 378 ? -19.792 9.596 32.325 1.00 48.25 378 GLY A CA 1
ATOM 2961 C C . GLY A 1 378 ? -20.033 8.734 33.578 1.00 48.25 378 GLY A C 1
ATOM 2962 O O . GLY A 1 378 ? -21.115 8.798 34.158 1.00 48.25 378 GLY A O 1
ATOM 2963 N N . GLY A 1 379 ? -19.054 7.922 34.001 1.00 44.03 379 GLY A N 1
ATOM 2964 C CA . GLY A 1 379 ? -19.226 6.882 35.025 1.00 44.03 379 GLY A CA 1
ATOM 2965 C C . GLY A 1 379 ? -19.149 7.317 36.497 1.00 44.03 379 GLY A C 1
ATOM 2966 O O . GLY A 1 379 ? -19.619 6.574 37.357 1.00 44.03 379 GLY A O 1
ATOM 2967 N N . THR A 1 380 ? -18.583 8.486 36.826 1.00 35.16 380 THR A N 1
ATOM 2968 C CA . THR A 1 380 ? -18.449 8.961 38.225 1.00 35.16 380 THR A CA 1
ATOM 2969 C C . THR A 1 380 ? -18.452 10.484 38.335 1.00 35.16 380 THR A C 1
ATOM 2971 O O . THR A 1 380 ? -17.625 11.152 37.719 1.00 35.16 380 THR A O 1
ATOM 2974 N N . GLY A 1 381 ? -19.324 11.038 39.183 1.00 30.30 381 GLY A N 1
ATOM 2975 C CA . GLY A 1 381 ? -19.351 12.472 39.488 1.00 30.30 381 GLY A CA 1
ATOM 2976 C C . GLY A 1 381 ? -18.456 12.863 40.672 1.00 30.30 381 GLY A C 1
ATOM 2977 O O . GLY A 1 381 ? -18.582 12.279 41.746 1.00 30.30 381 GLY A O 1
ATOM 2978 N N . ALA A 1 382 ? -17.658 13.925 40.481 1.00 29.89 382 ALA A N 1
ATOM 2979 C CA . ALA A 1 382 ? -16.755 14.563 41.457 1.00 29.89 382 ALA A CA 1
ATOM 2980 C C . ALA A 1 382 ? -15.546 13.693 41.907 1.00 29.89 382 ALA A C 1
ATOM 2982 O O . ALA A 1 382 ? -15.581 12.472 41.834 1.00 29.89 382 ALA A O 1
ATOM 2983 N N . ILE A 1 383 ? -14.408 14.247 42.352 1.00 32.12 383 ILE A N 1
ATOM 2984 C CA . ILE A 1 383 ? -14.082 15.620 42.793 1.00 32.12 383 ILE A CA 1
ATOM 2985 C C . ILE A 1 383 ? -12.819 16.135 42.062 1.00 32.12 383 ILE A C 1
ATOM 2987 O O . ILE A 1 383 ? -11.926 15.359 41.731 1.00 32.12 383 ILE A O 1
ATOM 2991 N N . GLU A 1 384 ? -12.721 17.450 41.838 1.00 30.69 384 GLU A N 1
ATOM 2992 C CA . GLU A 1 384 ? -11.538 18.110 41.261 1.00 30.69 384 GLU A CA 1
ATOM 2993 C C . GLU A 1 384 ? -10.279 18.000 42.144 1.00 30.69 384 GLU A C 1
ATOM 2995 O O . GLU A 1 384 ? -10.340 18.123 43.368 1.00 30.69 384 GLU A O 1
ATOM 3000 N N . SER A 1 385 ? -9.099 17.886 41.528 1.00 27.84 385 SER A N 1
ATOM 3001 C CA . SER A 1 385 ? -7.817 18.213 42.174 1.00 27.84 385 SER A CA 1
ATOM 3002 C C . SER A 1 385 ? -6.760 18.578 41.134 1.00 27.84 385 SER A C 1
ATOM 3004 O O . SER A 1 385 ? -6.158 17.721 40.490 1.00 27.84 385 SER A O 1
ATOM 3006 N N . SER A 1 386 ? -6.531 19.877 40.961 1.00 27.67 386 SER A N 1
ATOM 3007 C CA . SER A 1 386 ? -5.546 20.411 40.023 1.00 27.67 386 SER A CA 1
ATOM 3008 C C . SER A 1 386 ? -4.107 20.178 40.489 1.00 27.67 386 SER A C 1
ATOM 3010 O O . SER A 1 386 ? -3.744 20.588 41.592 1.00 27.67 386 SER A O 1
ATOM 3012 N N . SER A 1 387 ? -3.237 19.696 39.600 1.00 27.66 387 SER A N 1
ATOM 3013 C CA . SER A 1 387 ? -1.833 20.127 39.608 1.00 27.66 387 SER A CA 1
ATOM 3014 C C . SER A 1 387 ? -1.226 20.086 38.204 1.00 27.66 387 SER A C 1
ATOM 3016 O O . SER A 1 387 ? -1.391 19.129 37.454 1.00 27.66 387 SER A O 1
ATOM 3018 N N . THR A 1 388 ? -0.543 21.167 37.832 1.00 27.67 388 THR A N 1
ATOM 3019 C CA . THR A 1 388 ? 0.140 21.321 36.543 1.00 27.67 388 THR A CA 1
ATOM 3020 C C . THR A 1 388 ? 1.602 20.903 36.655 1.00 27.67 388 THR A C 1
ATOM 3022 O O . THR A 1 388 ? 2.335 21.483 37.456 1.00 27.67 388 THR A O 1
ATOM 3025 N N . ALA A 1 389 ? 2.062 19.997 35.792 1.00 26.73 389 ALA A N 1
ATOM 3026 C CA . ALA A 1 389 ? 3.488 19.748 35.589 1.00 26.73 389 ALA A CA 1
ATOM 3027 C C . ALA A 1 389 ? 3.765 19.372 34.126 1.00 26.73 389 ALA A C 1
ATOM 3029 O O . ALA A 1 389 ? 3.575 18.229 33.718 1.00 26.73 389 ALA A O 1
ATOM 3030 N N . ALA A 1 390 ? 4.229 20.336 33.329 1.00 29.94 390 ALA A N 1
ATOM 3031 C CA . ALA A 1 390 ? 4.835 20.029 32.038 1.00 29.94 390 ALA A CA 1
ATOM 3032 C C . ALA A 1 390 ? 6.256 19.493 32.271 1.00 29.94 390 ALA A C 1
ATOM 3034 O O . ALA A 1 390 ? 7.032 20.107 33.002 1.00 29.94 390 ALA A O 1
ATOM 3035 N N . SER A 1 391 ? 6.611 18.377 31.633 1.00 27.41 391 SER A N 1
ATOM 3036 C CA . SER A 1 391 ? 7.976 17.846 31.640 1.00 27.41 391 SER A CA 1
ATOM 3037 C C . SER A 1 391 ? 8.355 17.397 30.234 1.00 27.41 391 SER A C 1
ATOM 3039 O O . SER A 1 391 ? 7.693 16.544 29.646 1.00 27.41 391 SER A O 1
ATOM 3041 N N . ALA A 1 392 ? 9.397 18.010 29.673 1.00 27.38 392 ALA A N 1
ATOM 3042 C CA . ALA A 1 392 ? 9.933 17.637 28.371 1.00 27.38 392 ALA A CA 1
ATOM 3043 C C . ALA A 1 392 ? 10.928 16.480 28.526 1.00 27.38 392 ALA A C 1
ATOM 3045 O O . ALA A 1 392 ? 11.789 16.516 29.403 1.00 27.38 392 ALA A O 1
ATOM 3046 N N . ILE A 1 393 ? 10.847 15.479 27.647 1.00 32.47 393 ILE A N 1
ATOM 3047 C CA . ILE A 1 393 ? 11.789 14.354 27.630 1.00 32.47 393 ILE A CA 1
ATOM 3048 C C . ILE A 1 393 ? 13.143 14.844 27.076 1.00 32.47 393 ILE A C 1
ATOM 3050 O O . ILE A 1 393 ? 13.201 15.260 25.914 1.00 32.47 393 ILE A O 1
ATOM 3054 N N . PRO A 1 394 ? 14.246 14.796 27.849 1.00 27.92 394 PRO A N 1
ATOM 3055 C CA . PRO A 1 394 ? 15.566 15.133 27.334 1.00 27.92 394 PRO A CA 1
ATOM 3056 C C . PRO A 1 394 ? 16.099 14.010 26.433 1.00 27.92 394 PRO A C 1
ATOM 3058 O O . PRO A 1 394 ? 15.957 12.823 26.726 1.00 27.92 394 PRO A O 1
ATOM 3061 N N . ARG A 1 395 ? 16.765 14.378 25.334 1.00 29.97 395 ARG A N 1
ATOM 3062 C CA . ARG A 1 395 ? 17.434 13.409 24.454 1.00 29.97 395 ARG A CA 1
ATOM 3063 C C . ARG A 1 395 ? 18.683 12.823 25.122 1.00 29.97 395 ARG A C 1
ATOM 3065 O O . ARG A 1 395 ? 19.648 13.547 25.334 1.00 29.97 395 ARG A O 1
ATOM 3072 N N . GLY A 1 396 ? 18.703 11.499 25.270 1.00 27.86 396 GLY A N 1
ATOM 3073 C CA . GLY A 1 396 ? 19.927 10.695 25.200 1.00 27.86 396 GLY A CA 1
ATOM 3074 C C . GLY A 1 396 ? 20.748 10.552 26.483 1.00 27.86 396 GLY A C 1
ATOM 3075 O O . GLY A 1 396 ? 21.725 11.265 26.687 1.00 27.86 396 GLY A O 1
ATOM 3076 N N . ALA A 1 397 ? 20.453 9.502 27.247 1.00 26.33 397 ALA A N 1
ATOM 3077 C CA . ALA A 1 397 ? 21.436 8.790 28.060 1.00 26.33 397 ALA A CA 1
ATOM 3078 C C . ALA A 1 397 ? 21.114 7.288 27.997 1.00 26.33 397 ALA A C 1
ATOM 3080 O O . ALA A 1 397 ? 19.955 6.908 28.138 1.00 26.33 397 ALA A O 1
ATOM 3081 N N . VAL A 1 398 ? 22.121 6.445 27.755 1.00 34.28 398 VAL A N 1
ATOM 3082 C CA . VAL A 1 398 ? 21.977 4.983 27.846 1.00 34.28 398 VAL A CA 1
ATOM 3083 C C . VAL A 1 398 ? 22.348 4.570 29.263 1.00 34.28 398 VAL A C 1
ATOM 3085 O O . VAL A 1 398 ? 23.480 4.804 29.682 1.00 34.28 398 VAL A O 1
ATOM 3088 N N . GLN A 1 399 ? 21.411 3.953 29.977 1.00 26.95 399 GLN A N 1
ATOM 3089 C CA . GLN A 1 399 ? 21.659 3.216 31.213 1.00 26.95 399 GLN A CA 1
ATOM 3090 C C . GLN A 1 399 ? 20.753 1.990 31.232 1.00 26.95 399 GLN A C 1
ATOM 3092 O O . GLN A 1 399 ? 19.563 2.091 30.934 1.00 26.95 399 GLN A O 1
ATOM 3097 N N . ASP A 1 400 ? 21.336 0.836 31.543 1.00 26.20 400 ASP A N 1
ATOM 3098 C CA . ASP A 1 400 ? 20.622 -0.433 31.560 1.00 26.20 400 ASP A CA 1
ATOM 3099 C C . ASP A 1 400 ? 19.545 -0.448 32.651 1.00 26.20 400 ASP A C 1
ATOM 3101 O O . ASP A 1 400 ? 19.731 0.034 33.771 1.00 26.20 400 ASP A O 1
ATOM 3105 N N . SER A 1 401 ? 18.388 -1.006 32.317 1.00 26.17 401 SER A N 1
ATOM 3106 C CA . SER A 1 401 ? 17.297 -1.272 33.250 1.00 26.17 401 SER A CA 1
ATOM 3107 C C . SER A 1 401 ? 16.603 -2.539 32.778 1.00 26.17 401 SER A C 1
ATOM 3109 O O . SER A 1 401 ? 15.945 -2.554 31.739 1.00 26.17 401 SER A O 1
ATOM 3111 N N . GLU A 1 402 ? 16.846 -3.629 33.501 1.00 22.53 402 GLU A N 1
ATOM 3112 C CA . GLU A 1 402 ? 16.473 -4.979 33.091 1.00 22.53 402 GLU A CA 1
ATOM 3113 C C . GLU A 1 402 ? 14.946 -5.143 33.057 1.00 22.53 402 GLU A C 1
ATOM 3115 O O . GLU A 1 402 ? 14.281 -5.222 34.091 1.00 22.53 402 GLU A O 1
ATOM 3120 N N . LEU A 1 403 ? 14.379 -5.222 31.849 1.00 28.02 403 LEU A N 1
ATOM 3121 C CA . LEU A 1 403 ? 13.003 -5.673 31.658 1.00 28.02 403 LEU A CA 1
ATOM 3122 C C . LEU A 1 403 ? 12.903 -7.156 32.064 1.00 28.02 403 LEU A C 1
ATOM 3124 O O . LEU A 1 403 ? 13.689 -7.961 31.556 1.00 28.02 403 LEU A O 1
ATOM 3128 N N . PRO A 1 404 ? 11.946 -7.557 32.926 1.00 26.69 404 PRO A N 1
ATOM 3129 C CA . PRO A 1 404 ? 11.776 -8.955 33.309 1.00 26.69 404 PRO A CA 1
ATOM 3130 C C . PRO A 1 404 ? 11.455 -9.836 32.095 1.00 26.69 404 PRO A C 1
ATOM 3132 O O . PRO A 1 404 ? 10.335 -9.841 31.583 1.00 26.69 404 PRO A O 1
ATOM 3135 N N . TYR A 1 405 ? 12.449 -10.592 31.625 1.00 25.27 405 TYR A N 1
ATOM 3136 C CA . TYR A 1 405 ? 12.314 -11.469 30.466 1.00 25.27 405 TYR A CA 1
ATOM 3137 C C . TYR A 1 405 ? 11.414 -12.664 30.811 1.00 25.27 405 TYR A C 1
ATOM 3139 O O . TYR A 1 405 ? 11.859 -13.673 31.362 1.00 25.27 405 TYR A O 1
ATOM 3147 N N . ALA A 1 406 ? 10.123 -12.539 30.497 1.00 27.30 406 ALA A N 1
ATOM 3148 C CA . ALA A 1 406 ? 9.120 -13.577 30.697 1.00 27.30 406 ALA A CA 1
ATOM 3149 C C . ALA A 1 406 ? 9.322 -14.738 29.702 1.00 27.30 406 ALA A C 1
ATOM 3151 O O . ALA A 1 406 ? 8.619 -14.856 28.698 1.00 27.30 406 ALA A O 1
ATOM 3152 N N . ALA A 1 407 ? 10.295 -15.605 29.994 1.00 28.88 407 ALA A N 1
ATOM 3153 C CA . ALA A 1 407 ? 10.595 -16.828 29.250 1.00 28.88 407 ALA A CA 1
ATOM 3154 C C . ALA A 1 407 ? 9.439 -17.847 29.349 1.00 28.88 407 ALA A C 1
ATOM 3156 O O . ALA A 1 407 ? 9.491 -18.806 30.116 1.00 28.88 407 ALA A O 1
ATOM 3157 N N . GLY A 1 408 ? 8.373 -17.611 28.583 1.00 30.41 408 GLY A N 1
ATOM 3158 C CA . GLY A 1 408 ? 7.152 -18.421 28.601 1.00 30.41 408 GLY A CA 1
ATOM 3159 C C . GLY A 1 408 ? 6.130 -18.100 27.504 1.00 30.41 408 GLY A C 1
ATOM 3160 O O . GLY A 1 408 ? 5.139 -18.819 27.380 1.00 30.41 408 GLY A O 1
ATOM 3161 N N . SER A 1 409 ? 6.349 -17.070 26.681 1.00 38.53 409 SER A N 1
ATOM 3162 C CA . SER A 1 409 ? 5.525 -16.796 25.500 1.00 38.53 409 SER A CA 1
ATOM 3163 C C . SER A 1 409 ? 5.740 -17.865 24.423 1.00 38.53 409 SER A C 1
ATOM 3165 O O . SER A 1 409 ? 6.659 -17.795 23.609 1.00 38.53 409 SER A O 1
ATOM 3167 N N . SER A 1 410 ? 4.857 -18.868 24.402 1.00 34.88 410 SER A N 1
ATOM 3168 C CA . SER A 1 410 ? 4.733 -19.785 23.265 1.00 34.88 410 SER A CA 1
ATOM 3169 C C . SER A 1 410 ? 4.544 -18.982 21.973 1.00 34.88 410 SER A C 1
ATOM 3171 O O . SER A 1 410 ? 3.742 -18.046 21.933 1.00 34.88 410 SER A O 1
ATOM 3173 N N . MET A 1 411 ? 5.291 -19.330 20.923 1.00 39.44 411 MET A N 1
ATOM 3174 C CA . MET A 1 411 ? 5.298 -18.610 19.647 1.00 39.44 411 MET A CA 1
ATOM 3175 C C . MET A 1 411 ? 3.989 -18.858 18.882 1.00 39.44 411 MET A C 1
ATOM 3177 O O . MET A 1 411 ? 3.929 -19.693 17.983 1.00 39.44 411 MET A O 1
ATOM 3181 N N . VAL A 1 412 ? 2.923 -18.137 19.246 1.00 49.16 412 VAL A N 1
ATOM 3182 C CA . VAL A 1 412 ? 1.628 -18.196 18.554 1.00 49.16 412 VAL A CA 1
ATOM 3183 C C . VAL A 1 412 ? 1.794 -17.646 17.140 1.00 49.16 412 VAL A C 1
ATOM 3185 O O . VAL A 1 412 ? 1.800 -16.434 16.927 1.00 49.16 412 VAL A O 1
ATOM 3188 N N . THR A 1 413 ? 1.943 -18.552 16.178 1.00 55.44 413 THR A N 1
ATOM 3189 C CA . THR A 1 413 ? 1.902 -18.236 14.746 1.00 55.44 413 THR A CA 1
ATOM 3190 C C . THR A 1 413 ? 0.468 -17.946 14.296 1.00 55.44 413 THR A C 1
ATOM 3192 O O . THR A 1 413 ? -0.488 -18.372 14.946 1.00 55.44 413 THR A O 1
ATOM 3195 N N . ALA A 1 414 ? 0.297 -17.316 13.129 1.00 48.19 414 ALA A N 1
ATOM 3196 C CA . ALA A 1 414 ? -1.033 -17.108 12.549 1.00 48.19 414 ALA A CA 1
ATOM 3197 C C . ALA A 1 414 ? -1.787 -18.435 12.344 1.00 48.19 414 ALA A C 1
ATOM 3199 O O . ALA A 1 414 ? -2.988 -18.503 12.584 1.00 48.19 414 ALA A O 1
ATOM 3200 N N . GLY A 1 415 ? -1.074 -19.513 11.994 1.00 48.75 415 GLY A N 1
ATOM 3201 C CA . GLY A 1 415 ? -1.648 -20.857 11.916 1.00 48.75 415 GLY A CA 1
ATOM 3202 C C . GLY A 1 415 ? -2.121 -21.401 13.267 1.00 48.75 415 GLY A C 1
ATOM 3203 O O . GLY A 1 415 ? -3.121 -22.099 13.306 1.00 48.75 415 GLY A O 1
ATOM 3204 N N . MET A 1 416 ? -1.461 -21.055 14.377 1.00 57.34 416 MET A N 1
ATOM 3205 C CA . MET A 1 416 ? -1.888 -21.458 15.726 1.00 57.34 416 MET A CA 1
ATOM 3206 C C . MET A 1 416 ? -3.066 -20.630 16.245 1.00 57.34 416 MET A C 1
ATOM 3208 O O . MET A 1 416 ? -3.905 -21.179 16.947 1.00 57.34 416 MET A O 1
ATOM 3212 N N . ALA A 1 417 ? -3.161 -19.348 15.879 1.00 51.06 417 ALA A N 1
ATOM 3213 C CA . ALA A 1 417 ? -4.347 -18.538 16.165 1.00 51.06 417 ALA A CA 1
ATOM 3214 C C . ALA A 1 417 ? -5.574 -19.035 15.375 1.00 51.06 417 ALA A C 1
ATOM 3216 O O . ALA A 1 417 ? -6.661 -19.151 15.925 1.00 51.06 417 ALA A O 1
ATOM 3217 N N . LEU A 1 418 ? -5.392 -19.384 14.095 1.00 51.56 418 LEU A N 1
ATOM 3218 C CA . LEU A 1 418 ? -6.461 -19.897 13.227 1.00 51.56 418 LEU A CA 1
ATOM 3219 C C . LEU A 1 418 ? -6.840 -21.365 13.500 1.00 51.56 418 LEU A C 1
ATOM 3221 O O . LEU A 1 418 ? -7.922 -21.780 13.098 1.00 51.56 418 LEU A O 1
ATOM 3225 N N . ALA A 1 419 ? -5.973 -22.139 14.164 1.00 49.50 419 ALA A N 1
ATOM 3226 C CA . ALA A 1 419 ? -6.210 -23.536 14.545 1.00 49.50 419 ALA A CA 1
ATOM 3227 C C . ALA A 1 419 ? -6.701 -23.711 15.997 1.00 49.50 419 ALA A C 1
ATOM 3229 O O . ALA A 1 419 ? -6.721 -24.830 16.515 1.00 49.50 419 ALA A O 1
ATOM 3230 N N . GLU A 1 420 ? -7.107 -22.633 16.680 1.00 59.06 420 GLU A N 1
ATOM 3231 C CA . GLU A 1 420 ? -7.933 -22.784 17.880 1.00 59.06 420 GLU A CA 1
ATOM 3232 C C . GLU A 1 420 ? -9.291 -23.388 17.481 1.00 59.06 420 GLU A C 1
ATOM 3234 O O . GLU A 1 420 ? -9.901 -22.879 16.536 1.00 59.06 420 GLU A O 1
ATOM 3239 N N . PRO A 1 421 ? -9.805 -24.426 18.179 1.00 55.50 421 PRO A N 1
ATOM 3240 C CA . PRO A 1 421 ? -10.967 -25.187 17.718 1.00 55.50 421 PRO A CA 1
ATOM 3241 C C . PRO A 1 421 ? -12.170 -24.321 17.342 1.00 55.50 421 PRO A C 1
ATOM 3243 O O . PRO A 1 421 ? -12.693 -24.469 16.246 1.00 55.50 421 PRO A O 1
ATOM 3246 N N . SER A 1 422 ? -12.536 -23.352 18.184 1.00 53.50 422 SER A N 1
ATOM 3247 C CA . SER A 1 422 ? -13.680 -22.463 17.950 1.00 53.50 422 SER A CA 1
ATOM 3248 C C . SER A 1 422 ? -13.522 -21.553 16.727 1.00 53.50 422 SER A C 1
ATOM 3250 O O . SER A 1 422 ? -14.517 -21.235 16.082 1.00 53.50 422 SER A O 1
ATOM 3252 N N . LEU A 1 423 ? -12.298 -21.127 16.390 1.00 54.44 423 LEU A N 1
ATOM 3253 C CA . LEU A 1 423 ? -12.053 -20.284 15.215 1.00 54.44 423 LEU A CA 1
ATOM 3254 C C . LEU A 1 423 ? -11.903 -21.125 13.943 1.00 54.44 423 LEU A C 1
ATOM 3256 O O . LEU A 1 423 ? -12.416 -20.745 12.892 1.00 54.44 423 LEU A O 1
ATOM 3260 N N . GLN A 1 424 ? -11.267 -22.293 14.035 1.00 60.22 424 GLN A N 1
ATOM 3261 C CA . GLN A 1 424 ? -11.176 -23.219 12.910 1.00 60.22 424 GLN A CA 1
ATOM 3262 C C . GLN A 1 424 ? -12.558 -23.769 12.526 1.00 60.22 424 GLN A C 1
ATOM 3264 O O . GLN A 1 424 ? -12.885 -23.830 11.344 1.00 60.22 424 GLN A O 1
ATOM 3269 N N . GLU A 1 425 ? -13.385 -24.117 13.51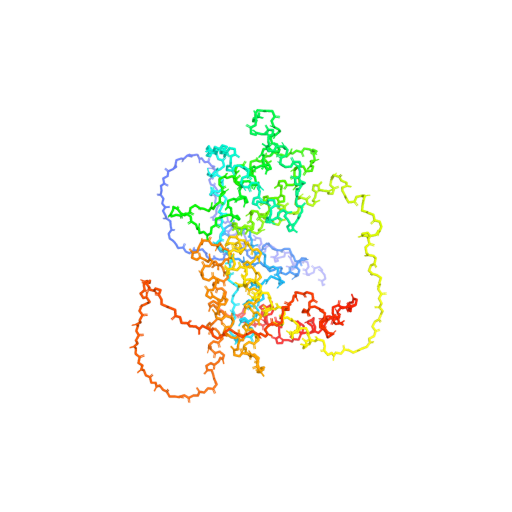4 1.00 57.78 425 GLU A N 1
ATOM 3270 C CA . GLU A 1 425 ? -14.769 -24.561 13.335 1.00 57.78 425 GLU A CA 1
ATOM 3271 C C . GLU A 1 425 ? -15.622 -23.450 12.705 1.00 57.78 425 GLU A C 1
ATOM 3273 O O . GLU A 1 425 ? -16.251 -23.685 11.674 1.00 57.78 425 GLU A O 1
ATOM 3278 N N . PHE A 1 426 ? -15.544 -22.219 13.225 1.00 55.84 426 PHE A N 1
ATOM 3279 C CA . PHE A 1 426 ? -16.213 -21.041 12.659 1.00 55.84 426 PHE A CA 1
ATOM 3280 C C . PHE A 1 426 ? -15.812 -20.755 11.199 1.00 55.84 426 PHE A C 1
ATOM 3282 O O . PHE A 1 426 ? -16.680 -20.602 10.342 1.00 55.84 426 PHE A O 1
ATOM 3289 N N . LEU A 1 427 ? -14.511 -20.738 10.881 1.00 56.22 427 LEU A N 1
ATOM 3290 C CA . LEU A 1 427 ? -14.015 -20.484 9.518 1.00 56.22 427 LEU A CA 1
ATOM 3291 C C . LEU A 1 427 ? -14.224 -21.662 8.553 1.00 56.22 427 LEU A C 1
ATOM 3293 O O . LEU A 1 427 ? -14.089 -21.482 7.344 1.00 56.22 427 LEU A O 1
ATOM 3297 N N . SER A 1 428 ? -14.540 -22.857 9.060 1.00 58.59 428 SER A N 1
ATOM 3298 C CA . SER A 1 428 ? -14.864 -24.027 8.233 1.00 58.59 428 SER A CA 1
ATOM 3299 C C . SER A 1 428 ? -16.317 -24.059 7.744 1.00 58.59 428 SER A C 1
ATOM 3301 O O . SER A 1 428 ? -16.656 -24.898 6.907 1.00 58.59 428 SER A O 1
ATOM 3303 N N . GLN A 1 429 ? -17.179 -23.161 8.237 1.00 52.94 429 GLN A N 1
ATOM 3304 C CA . GLN A 1 429 ? -18.582 -23.102 7.825 1.00 52.94 429 GLN A CA 1
ATOM 3305 C C . GLN A 1 429 ? -18.688 -22.620 6.363 1.00 52.94 429 GLN A C 1
ATOM 3307 O O . GLN A 1 429 ? -18.097 -21.594 6.017 1.00 52.94 429 GLN A O 1
ATOM 3312 N N . PRO A 1 430 ? -19.409 -23.343 5.481 1.00 47.03 430 PRO A N 1
ATOM 3313 C CA . PRO A 1 430 ? -19.374 -23.086 4.038 1.00 47.03 430 PRO A CA 1
ATOM 3314 C C . PRO A 1 430 ? -19.999 -21.738 3.660 1.00 47.03 430 PRO A C 1
ATOM 3316 O O . PRO A 1 430 ? -19.468 -21.050 2.784 1.00 47.03 430 PRO A O 1
ATOM 3319 N N . ASP A 1 431 ? -21.066 -21.355 4.363 1.00 50.78 431 ASP A N 1
ATOM 3320 C CA . ASP A 1 431 ? -21.777 -20.086 4.247 1.00 50.78 431 ASP A CA 1
ATOM 3321 C C . ASP A 1 431 ? -22.069 -19.559 5.662 1.00 50.78 431 ASP A C 1
ATOM 3323 O O . ASP A 1 431 ? -22.823 -20.173 6.418 1.00 50.78 431 ASP A O 1
ATOM 3327 N N . LEU A 1 432 ? -21.462 -18.429 6.038 1.00 54.94 432 LEU A N 1
ATOM 3328 C CA . LEU A 1 432 ? -21.806 -17.724 7.276 1.00 54.94 432 LEU A CA 1
ATOM 3329 C C . LEU A 1 432 ? -23.117 -16.966 7.051 1.00 54.94 432 LEU A C 1
ATOM 3331 O O . LEU A 1 432 ? -23.140 -16.005 6.279 1.00 54.94 432 LEU A O 1
ATOM 3335 N N . ASP A 1 433 ? -24.185 -17.343 7.756 1.00 48.66 433 ASP A N 1
ATOM 3336 C CA . ASP A 1 433 ? -25.429 -16.567 7.755 1.00 48.66 433 ASP A CA 1
ATOM 3337 C C . ASP A 1 433 ? -25.259 -15.283 8.589 1.00 48.66 433 ASP A C 1
ATOM 3339 O O . ASP A 1 433 ? -25.593 -15.203 9.774 1.00 48.66 433 ASP A O 1
ATOM 3343 N N . LEU A 1 434 ? -24.689 -14.258 7.951 1.00 55.81 434 LEU A N 1
ATOM 3344 C CA . LEU A 1 434 ? -24.505 -12.925 8.519 1.00 55.81 434 LEU A CA 1
ATOM 3345 C C . LEU A 1 434 ? -25.801 -12.099 8.547 1.00 55.81 434 LEU A C 1
ATOM 3347 O O . LEU A 1 434 ? -25.744 -10.916 8.867 1.00 55.81 434 LEU A O 1
ATOM 3351 N N . ARG A 1 435 ? -26.983 -12.675 8.285 1.00 47.59 435 ARG A N 1
ATOM 3352 C CA . ARG A 1 435 ? -28.248 -11.917 8.227 1.00 47.59 435 ARG A CA 1
ATOM 3353 C C . ARG A 1 435 ? -28.712 -11.369 9.579 1.00 47.59 435 ARG A C 1
ATOM 3355 O O . ARG A 1 435 ? -29.695 -10.636 9.626 1.00 47.59 435 ARG A O 1
ATOM 3362 N N . PHE A 1 436 ? -28.004 -11.646 10.677 1.00 50.28 436 PHE A N 1
ATOM 3363 C CA . PHE A 1 436 ? -28.137 -10.862 11.911 1.00 50.28 436 PHE A CA 1
ATOM 3364 C C . PHE A 1 436 ? -27.600 -9.430 11.736 1.00 50.28 436 PHE A C 1
ATOM 3366 O O . PHE A 1 436 ? -28.189 -8.499 12.279 1.00 50.28 436 PHE A O 1
ATOM 3373 N N . ILE A 1 437 ? -26.547 -9.242 10.930 1.00 49.16 437 ILE A N 1
ATOM 3374 C CA . ILE A 1 437 ? -26.052 -7.929 10.504 1.00 49.16 437 ILE A CA 1
ATOM 3375 C C . ILE A 1 437 ? -27.132 -7.257 9.651 1.00 49.16 437 ILE A C 1
ATOM 3377 O O . ILE A 1 437 ? -27.564 -6.166 10.005 1.00 49.16 437 ILE A O 1
ATOM 3381 N N . ASP A 1 438 ? -27.668 -7.938 8.632 1.00 41.31 438 ASP A N 1
ATOM 3382 C CA . ASP A 1 438 ? -28.763 -7.403 7.802 1.00 41.31 438 ASP A CA 1
ATOM 3383 C C . ASP A 1 438 ? -30.005 -7.043 8.635 1.00 41.31 438 ASP A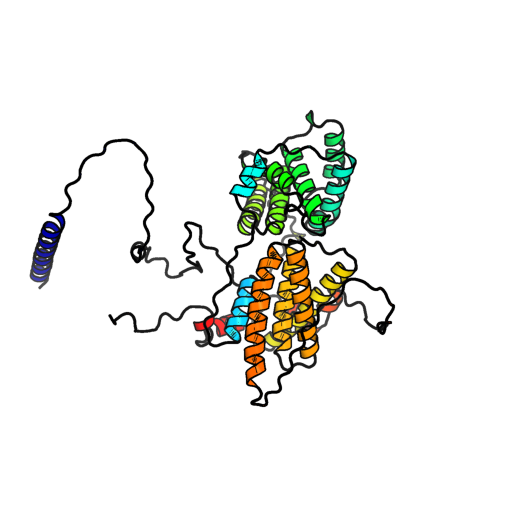 C 1
ATOM 3385 O O . ASP A 1 438 ? -30.576 -5.969 8.479 1.00 41.31 438 ASP A O 1
ATOM 3389 N N . THR A 1 439 ? -30.409 -7.903 9.575 1.00 36.78 439 THR A N 1
ATOM 3390 C CA . THR A 1 439 ? -31.552 -7.626 10.462 1.00 36.78 439 THR A CA 1
ATOM 3391 C C . THR A 1 439 ? -31.269 -6.420 11.359 1.00 36.78 439 THR A C 1
ATOM 3393 O O . THR A 1 439 ? -32.163 -5.610 11.572 1.00 36.78 439 THR A O 1
ATOM 3396 N N . SER A 1 440 ? -30.026 -6.244 11.822 1.00 39.97 440 SER A N 1
ATOM 3397 C CA . SER A 1 440 ? -29.622 -5.041 12.558 1.00 39.97 440 SER A CA 1
ATOM 3398 C C . SER A 1 440 ? -29.563 -3.786 11.673 1.00 39.97 440 SER A C 1
ATOM 3400 O O . SER A 1 440 ? -29.863 -2.706 12.156 1.00 39.97 440 SER A O 1
ATOM 3402 N N . ILE A 1 441 ? -29.264 -3.910 10.374 1.00 38.47 441 ILE A N 1
ATOM 3403 C CA . ILE A 1 441 ? -29.293 -2.801 9.400 1.00 38.47 441 ILE A CA 1
ATOM 3404 C C . ILE A 1 441 ? -30.732 -2.314 9.139 1.00 38.47 441 ILE A C 1
ATOM 3406 O O . ILE A 1 441 ? -30.934 -1.131 8.859 1.00 38.47 441 ILE A O 1
ATOM 3410 N N . TYR A 1 442 ? -31.729 -3.198 9.261 1.00 36.94 442 TYR A N 1
ATOM 3411 C CA . TYR A 1 442 ? -33.149 -2.877 9.064 1.00 36.94 442 TYR A CA 1
ATOM 3412 C C . TYR A 1 442 ? -33.950 -2.618 10.354 1.00 36.94 442 TYR A C 1
ATOM 3414 O O . TYR A 1 442 ? -35.119 -2.243 10.253 1.00 36.94 442 TYR A O 1
ATOM 3422 N N . ASP A 1 443 ? -33.366 -2.784 11.546 1.00 36.28 443 ASP A N 1
ATOM 3423 C CA . ASP A 1 443 ? -34.016 -2.378 12.800 1.00 36.28 443 ASP A CA 1
ATOM 3424 C C . ASP A 1 443 ? -33.784 -0.879 13.071 1.00 36.28 443 ASP A C 1
ATOM 3426 O O . ASP A 1 443 ? -32.678 -0.347 12.928 1.00 36.28 443 ASP A O 1
ATOM 3430 N N . GLY A 1 444 ? -34.854 -0.169 13.433 1.00 36.69 444 GLY A N 1
ATOM 3431 C CA . GLY A 1 444 ? -34.990 1.273 13.180 1.00 36.69 444 GLY A CA 1
ATOM 3432 C C . GLY A 1 444 ? -33.967 2.175 13.881 1.00 36.69 444 GLY A C 1
ATOM 3433 O O . GLY A 1 444 ? -33.692 3.273 13.404 1.00 36.69 444 GLY A O 1
ATOM 3434 N N . GLY A 1 445 ? -33.361 1.715 14.980 1.00 40.78 445 GLY A N 1
ATOM 3435 C CA . GLY A 1 445 ? -32.324 2.466 15.698 1.00 40.78 445 GLY A CA 1
ATOM 3436 C C . GLY A 1 445 ? -30.994 2.563 14.943 1.00 40.78 445 GLY A C 1
ATOM 3437 O O . GLY A 1 445 ? -30.313 3.583 15.022 1.00 40.78 445 GLY A O 1
ATOM 3438 N N . LEU A 1 446 ? -30.628 1.534 14.174 1.00 36.53 446 LEU A N 1
ATOM 3439 C CA . LEU A 1 446 ? -29.387 1.521 13.394 1.00 36.53 446 LEU A CA 1
ATOM 3440 C C . LEU A 1 446 ? -29.559 2.192 12.031 1.00 36.53 446 LEU A C 1
ATOM 3442 O O . LEU A 1 446 ? -28.594 2.745 11.509 1.00 36.53 446 LEU A O 1
ATOM 3446 N N . GLN A 1 447 ? -30.773 2.247 11.481 1.00 36.84 447 GLN A N 1
ATOM 3447 C CA . GLN A 1 447 ? -31.004 2.892 10.187 1.00 36.84 447 GLN A CA 1
ATOM 3448 C C . GLN A 1 447 ? -30.628 4.391 10.196 1.00 36.84 447 GLN A C 1
ATOM 3450 O O . GLN A 1 447 ? -30.072 4.869 9.213 1.00 36.84 447 GLN A O 1
ATOM 3455 N N . SER A 1 448 ? -30.793 5.083 11.334 1.00 38.25 448 SER A N 1
ATOM 3456 C CA . SER A 1 448 ? -30.315 6.463 11.584 1.00 38.25 448 SER A CA 1
ATOM 3457 C C . SER A 1 448 ? -28.777 6.597 11.629 1.00 38.25 448 SER A C 1
ATOM 3459 O O . SER A 1 448 ? -28.206 7.629 11.270 1.00 38.25 448 SER A O 1
ATOM 3461 N N . LEU A 1 449 ? -28.072 5.532 12.028 1.00 37.41 449 LEU A N 1
ATOM 3462 C CA . LEU A 1 449 ? -26.608 5.470 11.991 1.00 37.41 449 LEU A CA 1
ATOM 3463 C C . LEU A 1 449 ? -26.110 5.191 10.563 1.00 37.41 449 LEU A C 1
ATOM 3465 O O . LEU A 1 449 ? -25.124 5.788 10.123 1.00 37.41 449 LEU A O 1
ATOM 3469 N N . TYR A 1 450 ? -26.788 4.317 9.812 1.00 38.44 450 TYR A N 1
ATOM 3470 C CA . TYR A 1 450 ? -26.406 3.966 8.440 1.00 38.44 450 TYR A CA 1
ATOM 3471 C C . TYR A 1 450 ? -26.810 5.013 7.391 1.00 38.44 450 TYR A C 1
ATOM 3473 O O . TYR A 1 450 ? -26.072 5.172 6.418 1.00 38.44 450 TYR A O 1
ATOM 3481 N N . TRP A 1 451 ? -27.895 5.763 7.603 1.00 34.62 451 TRP A N 1
ATOM 3482 C CA . TRP A 1 451 ? -28.467 6.732 6.663 1.00 34.62 451 TRP A CA 1
ATOM 3483 C C . TRP A 1 451 ? -28.988 7.980 7.405 1.00 34.62 451 TRP A C 1
ATOM 3485 O O . TRP A 1 451 ? -29.557 7.835 8.484 1.00 34.62 451 TRP A O 1
ATOM 3495 N N . PRO A 1 452 ? -28.840 9.210 6.871 1.00 32.22 452 PRO A N 1
ATOM 3496 C CA . PRO A 1 452 ? -29.459 10.383 7.486 1.00 32.22 452 PRO A CA 1
ATOM 3497 C C . PRO A 1 452 ? -30.987 10.262 7.423 1.00 32.22 452 PRO A C 1
ATOM 3499 O O . PRO A 1 452 ? -31.545 10.046 6.346 1.00 32.22 452 PRO A O 1
ATOM 3502 N N . ASP A 1 453 ? -31.664 10.406 8.562 1.00 33.22 453 ASP A N 1
ATOM 3503 C CA . ASP A 1 453 ? -33.119 10.267 8.623 1.00 33.22 453 ASP A CA 1
ATOM 3504 C C . ASP A 1 453 ? -33.817 11.384 7.824 1.00 33.22 453 ASP A C 1
ATOM 3506 O O . ASP A 1 453 ? -33.676 12.572 8.115 1.00 33.22 453 ASP A O 1
ATOM 3510 N N . LEU A 1 454 ? -34.560 10.990 6.788 1.00 41.03 454 LEU A N 1
ATOM 3511 C CA . LEU A 1 454 ? -35.303 11.884 5.895 1.00 41.03 454 LEU A CA 1
ATOM 3512 C C . LEU A 1 454 ? -36.765 12.078 6.343 1.00 41.03 454 LEU A C 1
ATOM 3514 O O . LEU A 1 454 ? -37.604 12.476 5.537 1.00 41.03 454 LEU A O 1
ATOM 3518 N N . ARG A 1 455 ? -37.094 11.787 7.612 1.00 39.41 455 ARG A N 1
ATOM 3519 C CA . ARG A 1 455 ? -38.447 11.929 8.186 1.00 39.41 455 ARG A CA 1
ATOM 3520 C C . ARG A 1 455 ? -38.566 13.015 9.263 1.00 39.41 455 ARG A C 1
ATOM 3522 O O . ARG A 1 455 ? -39.307 12.855 10.229 1.00 39.41 455 ARG A O 1
ATOM 3529 N N . GLY A 1 456 ? -37.890 14.145 9.061 1.00 33.28 456 GLY A N 1
ATOM 3530 C CA . GLY A 1 456 ? -38.236 15.412 9.715 1.00 33.28 456 GLY A CA 1
ATOM 3531 C C . GLY A 1 456 ? -39.190 16.232 8.839 1.00 33.28 456 GLY A C 1
ATOM 3532 O O . GLY A 1 456 ? -38.817 16.618 7.732 1.00 33.28 456 GLY A O 1
ATOM 3533 N N . GLU A 1 457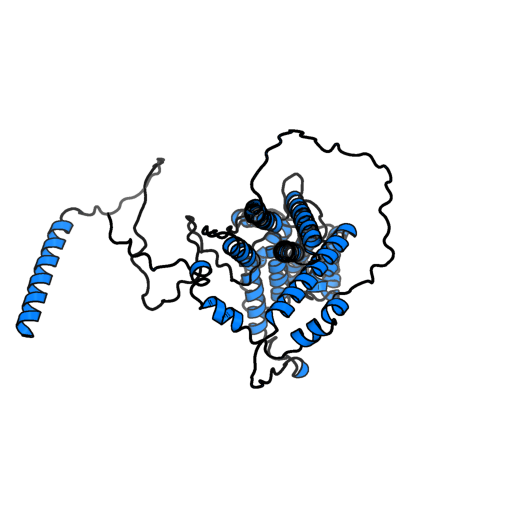 ? -40.401 16.526 9.321 1.00 36.94 457 GLU A N 1
ATOM 3534 C CA . GLU A 1 457 ? -41.432 17.297 8.589 1.00 36.94 457 GLU A CA 1
ATOM 3535 C C . GLU A 1 457 ? -41.184 18.829 8.580 1.00 36.94 457 GLU A C 1
ATOM 3537 O O . GLU A 1 457 ? -42.091 19.611 8.304 1.00 36.94 457 GLU A O 1
ATOM 3542 N N . ASP A 1 458 ? -39.950 19.278 8.840 1.00 34.53 458 ASP A N 1
ATOM 3543 C CA . ASP A 1 458 ? -39.590 20.699 9.008 1.00 34.53 458 ASP A CA 1
ATOM 3544 C C . ASP A 1 458 ? -39.327 21.465 7.691 1.00 34.53 458 ASP A C 1
ATOM 3546 O O . ASP A 1 458 ? -39.114 22.676 7.707 1.00 34.53 458 ASP A O 1
ATOM 3550 N N . TRP A 1 459 ? -39.404 20.812 6.524 1.00 35.16 459 TRP A N 1
ATOM 3551 C CA . TRP A 1 459 ? -39.186 21.431 5.196 1.00 35.16 459 TRP A CA 1
ATOM 3552 C C . TRP A 1 459 ? -40.332 22.356 4.716 1.00 35.16 459 TRP A C 1
ATOM 3554 O O . TRP A 1 459 ? -40.484 22.605 3.523 1.00 35.16 459 TRP A O 1
ATOM 3564 N N . MET A 1 460 ? -41.157 22.859 5.638 1.00 33.44 460 MET A N 1
ATOM 3565 C CA . MET A 1 460 ? -42.346 23.689 5.383 1.00 33.44 460 MET A CA 1
ATOM 3566 C C . MET A 1 460 ? -42.437 24.889 6.351 1.00 33.44 460 MET A C 1
ATOM 3568 O O . MET A 1 460 ? -43.531 25.283 6.761 1.00 33.44 460 MET A O 1
ATOM 3572 N N . ALA A 1 461 ? -41.299 25.491 6.728 1.00 31.81 461 ALA A N 1
ATOM 3573 C CA . ALA A 1 461 ? -41.276 26.675 7.592 1.00 31.81 461 ALA A CA 1
ATOM 3574 C C . ALA A 1 461 ? -40.157 27.692 7.269 1.00 31.81 461 ALA A C 1
ATOM 3576 O O . ALA A 1 461 ? -39.021 27.526 7.710 1.00 31.81 461 ALA A O 1
ATOM 3577 N N . SER A 1 462 ? -40.567 28.838 6.699 1.00 33.38 462 SER A N 1
ATOM 3578 C CA . SER A 1 462 ? -39.802 30.089 6.445 1.00 33.38 462 SER A CA 1
ATOM 3579 C C . SER A 1 462 ? -39.036 30.157 5.121 1.00 33.38 462 SER A C 1
ATOM 3581 O O . SER A 1 462 ? -37.825 29.860 5.117 1.00 33.38 462 SER A O 1
#

Organism: Botryosphaeria parva (strain UCR-NP2) (NCBI:txid1287680)

Sequence (462 aa):
MLASYIEELLEENERLRDSNRNSSSASALPTPNTTTVADAEPQGDAADNDDTERNPLLEDRAWFFPMNTAEMPIHIGEAADAAFATRFRQALSDTQHRHIPRTHYVTDEELMALTDIECPWPSGPRARFLVKVSLNTICQRFHVVRKSAILDGLEMAIRNPAGCDQLFKSKLWAMFALGEVFSTRTVSPDGYFPGLVYFARASRMLRVLGERPRIDSIEVVLLLSFYSLTVNRRHAAYYLASSAVRLGIVMGLHLNVPEYQLSDRASSPAPPIPETALALAEACIRCARHSYRLLTESWIDGAFATFGYFDTQYLFSAATILAISSLMNGKDSQSDGDHFETAAQFLSQLEQNGNFAAKEFCRHIDAMKLIMRETGGGGTGAIESSSTAASAIPRGAVQDSELPYAAGSSMVTAGMALAEPSLQEFLSQPDLDLRFIDTSIYDGGLQSLYWPDLRGEDWMAS

Radius of gyration: 29.63 Å; chains: 1; bounding box: 93×71×73 Å

Foldseek 3Di:
DVVVVVVVVVVVVVVVVVVVVVVVPPDDDDDDDDDDDDDDDDDDDDDDDDPPDDDPVCPDPADFDDDVDPDGGDHDDCPALQNVLQLLLVVLDVDQGDGDDQDQFQDPVNLVVLLPDDDDDDQLVLLVQLLVLLCVPPCVVPVLDDSVCLVVLSVVCNVCVPPDDPLNVLLSLLSNLNSQLSPDQFADPVRDRTSSSSLSNSCVCVVDDDPQADSSQLSSLQSNLQSRLLSPVPVSNVVSNVVSVVNCVSVVVVVPDDVVNVPDLDDDDDDDDDDQPVLVLVLQLLQLVVLLVVLVVCVVVVVHRLSRNVNLSSLLSSLSSLLVQLPDPDPCNVVSVVSNVVSLVVLVSSVNRPGRVSVSSNVSSVSSVVSSCVSVVVPDDDDDDDDDDDDDDDDDDDDDDDDPPPPPPDPCDPVNSCPPPSNVVSVPDSDDPPCVVVVCCPDDVCVVSVDPDPPDPPPPDD

Secondary structure (DSSP, 8-state):
-HHHHHHHHHHHHHHHHHHHHHHGGG-PPPPP------------------TT---TT----------SSSS------TTSHHHHHHHHHHTT-SS---------S--HHHHHHHHHS--PPPPHHHHHHHHHHHHHTHHHHH--S-HHHHHHHHHHHHH-STTS-HHHHHHHHHHHHHHHHTT-SS--TT-PPTTHHHHHHHHGGGGS--SS--HHHHHHHHHHHHHHHHTT-HHHHHHHHHHHHHHHHHTTGGGG--GGG-------------SHHHHHHHHHHHHHHHHHHHHHHHHHTT-S-TT-HHHHHHHHHHHHHHHHHHHS--SSHHHHHHHHHHHHHHHHHHHHTT-HHHHHHHHHHHHHHHHHHHHHHTT------------PPPS-----------TT-----HHHHHTSHHHHHHHT-SS--THHHHHHHHSHHHHHHHS-----TTTT--

pLDDT: mean 72.0, std 24.92, range [22.53, 98.31]

InterPro domains:
  IPR007219 Xylanolytic transcriptional activator, regulatory domain [PF04082] (168-261)